Protein 5K9S (pdb70)

B-factor: mean 76.78, std 30.4, range [36.1, 217.11]

CATH classification: 1.25.10.10

Nearest PDB structures (foldseek):
  6d7n-assembly1_B  TM=9.965E-01  e=2.612E-51  Panicum virgatum
  5gxw-assembly1_A  TM=9.954E-01  e=1.880E-51  Mus musculus
  6p6e-assembly1_A  TM=9.914E-01  e=2.954E-51  Mus musculus
  6d7m-assembly1_B  TM=9.950E-01  e=6.447E-51  Mus musculus
  8g4j-assembly2_B  TM=9.630E-01  e=3.193E-49  Cavi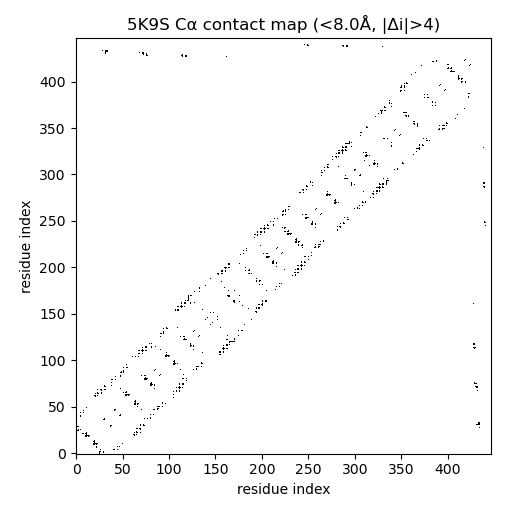a porcellus

Solvent-accessible surface area: 19825 Å² total; per-residue (Å²): 131,115,82,54,34,142,71,0,40,157,10,4,87,39,158,80,70,96,39,23,24,79,0,0,61,6,0,24,90,16,0,2,111,121,167,162,19,26,11,65,66,0,42,172,31,34,0,7,77,63,0,20,75,10,2,55,73,104,106,17,21,68,0,7,33,14,0,0,9,0,0,0,0,0,0,13,13,78,61,140,17,0,107,25,0,20,103,20,34,0,2,59,20,0,23,82,10,2,87,23,125,67,63,98,0,2,43,1,0,0,32,0,0,0,0,0,0,4,38,15,15,71,28,0,20,58,0,26,161,87,36,0,7,94,36,0,25,66,38,1,74,44,139,75,16,87,100,29,67,66,33,19,4,73,14,0,0,12,0,0,4,1,1,2,43,59,88,149,80,33,6,55,96,122,4,3,79,74,2,0,66,18,0,31,86,0,0,106,38,130,15,65,92,1,16,11,21,0,0,31,0,0,4,36,2,1,63,31,80,55,131,28,0,72,37,0,4,170,74,49,0,4,84,12,0,10,138,10,2,45,29,136,76,70,90,4,9,24,0,0,0,66,0,0,0,9,0,0,23,6,54,47,111,6,0,30,90,0,8,105,30,27,0,0,73,29,0,32,70,5,2,82,31,132,90,70,49,0,33,73,13,0,0,4,0,0,5,2,0,1,14,12,82,93,72,0,0,67,50,0,23,104,75,29,0,1,68,76,2,16,20,8,1,58,174,19,58,77,129,0,24,28,16,0,1,63,0,3,13,10,3,5,65,24,15,49,41,130,10,8,35,72,0,20,145,33,38,0,5,89,16,1,0,83,14,9,82,18,198,42,45,93,4,6,51,6,0,3,79,0,4,28,28,4,0,89,5,10,78,152,84,51,72,32,95,129,10,13,94,67,1,95,133,28,37,0,41,112,56,0,101,59,11,80,215,48,176,48,103,45,1,81,121,33,1,56,71,2,40,114,117,28,37,64,204,81,98,98,17,60,91,66,56,87,183,186,168,74,21,54,126,124,63,119,193,50,192

Radius of gyration: 28.05 Å; Cα contacts (8 Å, |Δi|>4): 633; chains: 3; bounding box: 39×70×83 Å

GO terms:
  GO:0010494 cytoplasmic stress granule (C, IDA)
  GO:0005515 protein binding (F, IPI)
  GO:0061608 nuclear import signal receptor activity (F, IDA)
  GO:0006606 protein import into nucleus (P, IDA)
  GO:1903902 positive regulation of viral life cycle (P, IMP)
  GO:0075506 entry of viral genome into host nucleus through nuclear pore complex via importin (P, IMP)
  GO:0005654 nucleoplasm (C, TAS)
  GO:0005829 cytosol (C, TAS)
  GO:0140297 DNA-binding transcription factor binding (F, IPI)
  GO:0098978 glutamatergic synapse (C, IDA)
  GO:0098978 glutamatergic synapse (C, IMP)
  GO:0014069 postsynaptic density (C, IDA)
  GO:0099527 postsynapse to nucleus signaling pathway (P, IDA)
  GO:0099527 postsynapse to nucleus signaling pathway (P, IMP)
  GO:0014069 postsynaptic density (C, IEP)

Foldseek 3Di:
DLDDLVLLLVQCPDPDPVSVLVSLQNLLVLLPDDPCSVLVSNLVSVCLLSLLVLLPVLPPVSSVLSSLSSLLSQLQDAPVSVVSNVVSVNLLSLLVQCPPPPLSSNLSSLSSLLSQLLNADVSLVVNVVSPNLVSLVVVVPDPDNVVDDPSSLLSSLSSLLSNQAHPPPGHDPVSCLSCQVSLLVQCPDDDVSSVLSSLSSLLSQLQDAVVSLCSNVVVPCLLSLLVQCQDPDPSSNVSSLSNLLSQLLYALVSVVVNVVSPNLLSLLCQCVPPDLVSNLSSLLSLLSQLLHAQVSLVSCVVSVPLLSLLVCLQDPDPSSVLSSLSSLLSNLVRYDLVSLVVSVVSPNQQSLLVCLPPPDPVSVLSSLSSVVSNCVSCVVVVNLQVVLVVCVVSVRLVSLVVQCPPPDDSSNVSSVCCCVPRVDD/DDPDDDDDDDD/DPDDPPPVVVD

Secondary structure (DSSP, 8-state):
----HHHHHHHHHSS-HHHHHHHHHHHHHHHSSSS---HHHHHHTTHHHHHHHHTT-SS-HHHHHHHHHHHHHHHTS-HHHHHHHHHTTHHHHHHHHTT-SSHHHHHHHHHHHHHHHTT-HHHHHHHHHTT-HHHHHHHT-SS-GGGS-HHHHHHHHHHHHHHH---SSPPPHHHHHHHHHHHHHHHT---HHHHHHHHHHHHHHTSS-HHHHHHHHHTT-HHHHHHHHT-S-HHHHHHHHHHHHHHTTS-HHHHHHHHHTTGGGTHHHHHT-SSHHHHHHHHHHHHHHTTS-HHHHHHHHHTT-HHHHHHHHHHS-HHHHHHHHHHHHHHHHHS-HHHHHHHHHTT-HHHHHHGGG-S-HHHHHHHHHHHHHHHHHHHHHT-HHHHHHHHHHTTHHHHHHHGGG-SSHHHHHHHHHHHHHHS--/--S--PPPPP-/------HHHH-

Sequence (447 aa):
VNWSVEDIVKGINSNNLESQLQATQAARKLLSREKQPPIDNIIRAGLIPKFVSFLGKTDCSPIQFESAWALTNIASGTSEQTKAVVDGGAIPAFISLLASPHAHISEQAVWALGNIAGDGSAFRDLVIKHGAIDPLLALLAVPDLSTLACGYLRNLTWTLSNLCRNKNPAPPLDAVEQILPTLVRLLHHNDPEVLADSCWAISYLTDGPNERIEMVVKKGVVPQLVKLLGATELPIVTPALRAIGNIVTGTDEQTQKVIDAGALAVFPSLLTNPKTNIQKEATWTMSNITAGRQDQIQQVVNHGLVPFLVGVLSKADFKTQKEAAWAITNYTSGGTVEQIVYLVHCGIIEPLMNLLSAKDTKIIQVILDAISNIFQAAEKLGETEKLSIMIEECGGLDKIEALQRHENESVYKASLNLIEKYFSVTNKKMRRNRFKTNKKMRRNRFK

Organism: Mus musculus (NCBI:txid10090)

InterPro domains:
  IPR000225 Armadillo [PF00514] (109-149)
  IPR000225 Armadillo [PF00514] (151-190)
  IPR000225 Armadillo [PF00514] (248-280)
  IPR000225 Armadillo [PF00514] (283-321)
  IPR000225 Armadillo [PF00514] (324-364)
  IPR000225 Armadillo [PF00514] (367-405)
  IPR000225 Armadillo [PF00514] (410-447)
  IPR000225 Armadillo [PS50176] (119-162)
  IPR000225 Armadillo [PS50176] (162-204)
  IPR000225 Armadillo [PS50176] (204-230)
  IPR000225 Armadillo [PS50176] (251-293)
  IPR000225 Armadillo [PS50176] (293-335)
  IPR000225 Armadillo [PS50176] (335-377)
  IPR000225 Armadillo [SM00185] (108-149)
  IPR000225 Armadillo [SM00185] (151-191)
  IPR000225 Armadillo [SM00185] (193-231)
  IPR000225 Armadillo [SM00185] (241-280)
  IPR000225 Armadillo [SM00185] (282-322)
  IPR000225 Armadillo [SM00185] (324-364)
  IPR000225 Armadillo [SM00185] (366-406)

Structure (mmCIF, N/CA/C/O backbone):
data_5K9S
#
_entry.id   5K9S
#
_cell.length_a   81.380
_cell.length_b   111.394
_cell.length_c   129.358
_cell.angle_alpha   90.00
_cell.angle_beta   90.00
_cell.angle_gamma   90.00
#
_symmetry.space_group_name_H-M   'C 2 2 21'
#
loop_
_entity.id
_entity.type
_entity.pdbx_description
1 polymer 'Importin subunit alpha-1'
2 polymer 'HNF1 beta A splice variant 2'
3 water water
#
loop_
_atom_site.group_PDB
_atom_site.id
_atom_site.type_symbol
_atom_site.label_atom_id
_atom_site.label_alt_id
_atom_site.label_comp_id
_atom_site.label_asym_id
_atom_site.label_entity_id
_atom_site.label_seq_id
_atom_site.pdbx_PDB_ins_code
_atom_site.Cartn_x
_atom_site.Cartn_y
_atom_site.Cartn_z
_atom_site.occupancy
_atom_site.B_iso_or_equiv
_atom_site.auth_seq_id
_atom_site.auth_comp_id
_atom_site.auth_asym_id
_atom_site.auth_atom_id
_atom_site.pdbx_PDB_model_num
ATOM 1 N N . VAL A 1 3 ? -11.778 7.158 14.992 1.00 155.84 74 VAL A N 1
ATOM 2 C CA . VAL A 1 3 ? -11.193 5.935 14.451 1.00 151.38 74 VAL A CA 1
ATOM 3 C C . VAL A 1 3 ? -10.660 6.254 13.048 1.00 147.97 74 VAL A C 1
ATOM 4 O O . VAL A 1 3 ? -10.384 7.420 12.750 1.00 153.90 74 VAL A O 1
ATOM 16 N N . ASN A 1 4 ? -10.503 5.240 12.191 1.00 136.43 75 ASN A N 1
ATOM 17 C CA . ASN A 1 4 ? -9.820 5.401 10.908 1.00 129.71 75 ASN A CA 1
ATOM 18 C C . ASN A 1 4 ? -8.392 5.893 11.130 1.00 122.64 75 ASN A C 1
ATOM 19 O O . ASN A 1 4 ? -7.959 6.895 10.555 1.00 131.58 75 ASN A O 1
ATOM 30 N N . TRP A 1 5 ? -7.658 5.182 11.986 1.00 106.30 76 TRP A N 1
ATOM 31 C CA . TRP A 1 5 ? -6.292 5.581 12.306 1.00 88.94 76 TRP A CA 1
ATOM 32 C C . TRP A 1 5 ? -5.409 5.513 11.070 1.00 81.31 76 TRP A C 1
ATOM 33 O O . TRP A 1 5 ? -5.667 4.751 10.135 1.00 79.34 76 TRP A O 1
ATOM 54 N N . SER A 1 6 ? -4.346 6.306 11.082 1.00 76.74 77 SER A N 1
ATOM 55 C CA . SER A 1 6 ? -3.320 6.192 10.061 1.00 75.8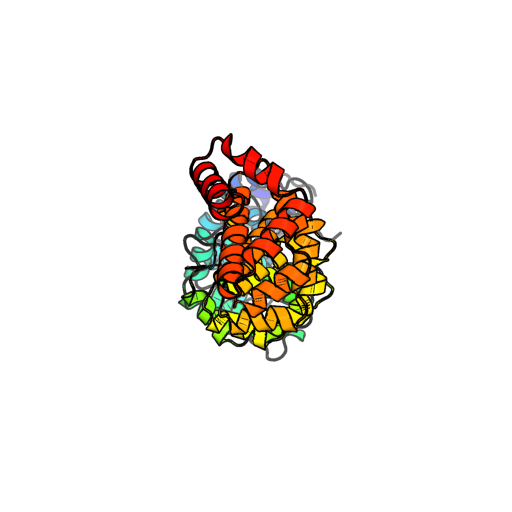4 77 SER A CA 1
ATOM 56 C C . SER A 1 6 ? -2.308 5.130 10.469 1.00 73.65 77 SER A C 1
ATOM 57 O O . SER A 1 6 ? -2.149 4.811 11.648 1.00 72.14 77 SER A O 1
ATOM 65 N N . VAL A 1 7 ? -1.631 4.565 9.469 1.00 74.20 78 VAL A N 1
ATOM 66 C CA . VAL A 1 7 ? -0.571 3.605 9.754 1.00 73.04 78 VAL A CA 1
ATOM 67 C C . VAL A 1 7 ? 0.483 4.247 10.643 1.00 78.47 78 VAL A C 1
ATOM 68 O O . VAL A 1 7 ? 1.012 3.612 11.562 1.00 76.66 78 VAL A O 1
ATOM 81 N N . GLU A 1 8 ? 0.795 5.521 10.393 1.00 81.80 79 GLU A N 1
ATOM 82 C CA . GLU A 1 8 ? 1.752 6.221 11.243 1.00 87.68 79 GLU A CA 1
ATOM 83 C C . GLU A 1 8 ? 1.255 6.297 12.680 1.00 81.63 79 GLU A C 1
ATOM 84 O O . GLU A 1 8 ? 2.030 6.104 13.625 1.00 83.62 79 GLU A O 1
ATOM 96 N N . ASP A 1 9 ? -0.037 6.581 12.869 1.00 74.89 80 ASP A N 1
ATOM 97 C CA . ASP A 1 9 ? -0.609 6.551 14.212 1.00 71.55 80 ASP A CA 1
ATOM 98 C C . ASP A 1 9 ? -0.489 5.163 14.824 1.00 65.23 80 ASP A C 1
ATOM 99 O O . ASP A 1 9 ? -0.172 5.025 16.008 1.00 61.57 80 ASP A O 1
ATOM 108 N N . ILE A 1 10 ? -0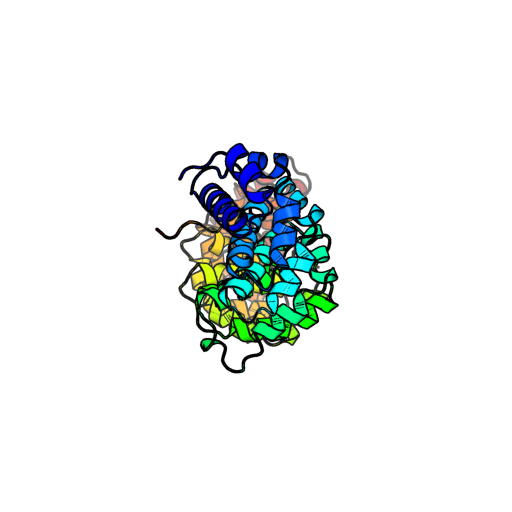.738 4.119 14.033 1.00 68.77 81 ILE A N 1
ATOM 109 C CA . ILE A 1 10 ? -0.650 2.757 14.554 1.00 65.71 81 ILE A CA 1
ATOM 110 C C . ILE A 1 10 ? 0.776 2.446 14.991 1.00 62.45 81 ILE A C 1
ATOM 111 O O . ILE A 1 10 ? 1.005 1.909 16.080 1.00 60.15 81 ILE A O 1
ATOM 127 N N . VAL A 1 11 ? 1.754 2.777 14.142 1.00 63.88 82 VAL A N 1
ATOM 128 C CA . VAL A 1 11 ? 3.159 2.562 14.483 1.00 65.81 82 VAL A CA 1
ATOM 129 C C . VAL A 1 11 ? 3.487 3.239 15.803 1.00 70.95 8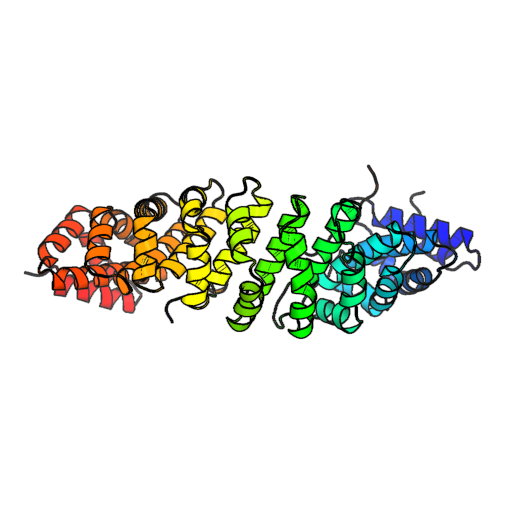2 VAL A C 1
ATOM 130 O O . VAL A 1 11 ? 4.161 2.669 16.671 1.00 71.00 82 VAL A O 1
ATOM 143 N N . LYS A 1 12 ? 3.016 4.475 15.968 1.00 72.30 83 LYS A N 1
ATOM 144 C CA . LYS A 1 12 ? 3.302 5.227 17.181 1.00 75.64 8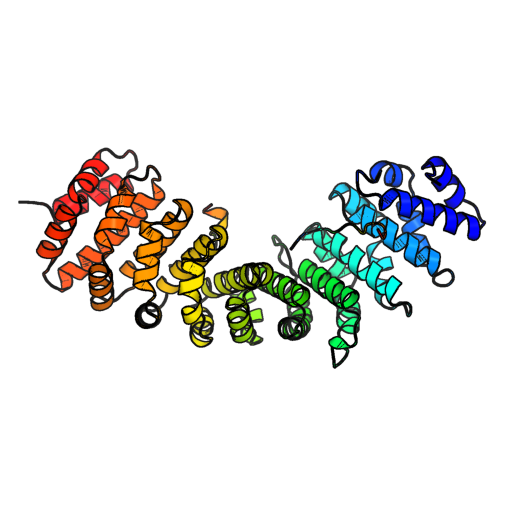3 LYS A CA 1
ATOM 145 C C . LYS A 1 12 ? 2.741 4.508 18.401 1.00 71.72 83 LYS A C 1
ATOM 146 O O . LYS A 1 12 ? 3.442 4.321 19.403 1.00 73.62 83 LYS A O 1
ATOM 165 N N . GLY A 1 13 ? 1.484 4.063 18.319 1.00 67.04 84 GLY A N 1
ATOM 166 C CA . GLY A 1 13 ? 0.850 3.433 19.465 1.00 64.99 84 GLY A CA 1
ATOM 167 C C . GLY A 1 13 ? 1.416 2.065 19.792 1.00 64.98 84 GLY A C 1
ATOM 168 O O . GLY A 1 13 ? 1.445 1.667 20.958 1.00 62.89 84 GLY A O 1
ATOM 172 N N . ILE A 1 14 ? 1.860 1.323 18.774 1.00 68.99 85 ILE A N 1
ATOM 173 C CA . ILE A 1 14 ? 2.397 -0.009 19.009 1.00 71.33 85 ILE A CA 1
ATOM 174 C C . ILE A 1 14 ? 3.781 0.074 19.640 1.00 77.14 85 ILE A C 1
ATOM 175 O O . ILE A 1 14 ? 4.181 -0.820 20.397 1.00 74.06 85 ILE A O 1
ATOM 191 N N . ASN A 1 15 ? 4.526 1.143 19.353 1.00 85.58 86 ASN A N 1
ATOM 192 C CA . ASN A 1 15 ? 5.887 1.280 19.853 1.00 92.03 86 ASN A CA 1
ATOM 193 C C . ASN A 1 15 ? 5.951 1.795 21.284 1.00 96.24 86 ASN A C 1
ATOM 194 O O . ASN A 1 15 ? 6.976 1.612 21.945 1.00 100.55 86 ASN A O 1
ATOM 205 N N . SER A 1 16 ? 4.899 2.435 21.780 1.00 94.76 87 SER A N 1
ATOM 206 C CA . SER A 1 16 ? 4.958 2.973 23.129 1.00 97.61 87 SER A CA 1
ATOM 207 C C . SER A 1 16 ? 5.187 1.856 24.146 1.00 98.46 87 SER A C 1
ATOM 208 O O . SER A 1 16 ? 4.935 0.677 23.889 1.00 100.95 87 SER A O 1
ATOM 216 N N . ASN A 1 17 ? 5.680 2.241 25.321 1.00 96.75 88 ASN A N 1
ATOM 217 C CA . ASN A 1 17 ? 5.788 1.314 26.437 1.00 97.84 88 ASN A CA 1
ATOM 218 C C . ASN A 1 17 ? 4.454 1.118 27.149 1.00 99.16 88 ASN A C 1
ATOM 219 O O . ASN A 1 17 ? 4.348 0.239 28.011 1.00 98.54 88 ASN A O 1
ATOM 230 N N . ASN A 1 18 ? 3.437 1.910 26.811 1.00 98.86 89 ASN A N 1
ATOM 231 C CA . ASN A 1 18 ? 2.124 1.789 27.432 1.00 99.60 89 ASN A CA 1
ATOM 232 C C . ASN A 1 18 ? 1.396 0.596 26.830 1.00 94.85 89 ASN A C 1
ATOM 233 O O . ASN A 1 18 ? 1.222 0.522 25.609 1.00 93.30 89 ASN A O 1
ATOM 244 N N . LEU A 1 19 ? 0.967 -0.337 27.679 1.00 96.03 90 LEU A N 1
ATOM 245 C CA . LEU A 1 19 ? 0.242 -1.493 27.169 1.00 93.55 90 LEU A CA 1
ATOM 246 C C . LEU A 1 19 ? -1.140 -1.103 26.655 1.00 88.90 90 LEU A C 1
ATOM 247 O O . LEU A 1 19 ? -1.649 -1.727 25.719 1.00 87.74 90 LEU A O 1
ATOM 263 N N . GLU A 1 20 ? -1.756 -0.075 27.237 1.00 86.01 91 GLU A N 1
ATOM 264 C CA . GLU A 1 20 ? -3.100 0.304 26.814 1.00 85.63 91 GLU A CA 1
ATOM 265 C C . GLU A 1 20 ? -3.087 0.935 25.429 1.00 78.95 91 GLU A C 1
ATOM 266 O O . GLU A 1 20 ? -4.030 0.754 24.650 1.00 78.62 91 GLU A O 1
ATOM 278 N N . SER A 1 21 ? -2.038 1.689 25.106 1.00 74.91 92 SER A N 1
ATOM 279 C CA . SER A 1 21 ? -1.926 2.281 23.781 1.00 73.90 92 SER A CA 1
ATOM 280 C C . SER A 1 21 ? -1.474 1.274 22.737 1.00 68.61 92 SER A C 1
ATOM 281 O O . SER A 1 21 ? -1.697 1.492 21.543 1.00 63.55 92 SER A O 1
ATOM 289 N N . GLN A 1 22 ? -0.829 0.188 23.155 1.00 72.55 93 GLN A N 1
ATOM 290 C CA . GLN A 1 22 ? -0.526 -0.887 22.220 1.00 72.85 93 GLN A CA 1
ATOM 291 C C . GLN A 1 22 ? -1.796 -1.624 21.835 1.00 68.08 93 GLN A C 1
ATOM 292 O O . GLN A 1 22 ? -2.011 -1.934 20.657 1.00 65.41 93 GLN A O 1
ATOM 306 N N . LEU A 1 23 ? -2.660 -1.884 22.816 1.00 65.99 94 LEU A N 1
ATOM 307 C CA . LEU A 1 23 ? -3.936 -2.527 22.539 1.00 66.46 94 LEU A CA 1
ATOM 308 C C . LEU A 1 23 ? -4.783 -1.684 21.592 1.00 66.30 94 LEU A C 1
ATOM 309 O O . LEU A 1 23 ? -5.299 -2.191 20.589 1.00 66.17 94 LEU A O 1
ATOM 325 N N . GLN A 1 24 ? -4.933 -0.390 21.883 1.00 66.32 95 GLN A N 1
ATOM 326 C CA . GLN A 1 24 ? -5.733 0.458 21.002 1.00 67.66 95 GLN A CA 1
ATOM 327 C C . GLN A 1 24 ? -5.141 0.497 19.597 1.00 63.33 95 GLN A C 1
ATOM 328 O O . GLN A 1 24 ? -5.877 0.473 18.602 1.00 59.01 95 GLN A O 1
ATOM 342 N N . ALA A 1 25 ? -3.809 0.548 19.495 1.00 66.94 96 ALA A N 1
ATOM 343 C CA . ALA A 1 25 ? -3.179 0.598 18.183 1.00 65.54 96 ALA A CA 1
ATOM 344 C C . ALA A 1 25 ? -3.380 -0.711 17.427 1.00 59.81 96 ALA A C 1
ATOM 345 O O . ALA A 1 25 ? -3.546 -0.703 16.202 1.00 57.16 96 ALA A O 1
ATOM 352 N N . THR A 1 26 ? -3.378 -1.846 18.134 1.00 59.25 97 THR A N 1
ATOM 353 C CA . THR A 1 26 ? -3.599 -3.116 17.452 1.00 56.93 97 THR A CA 1
ATOM 354 C C . THR A 1 26 ? -5.056 -3.257 17.030 1.00 58.00 97 THR A C 1
ATOM 355 O O . THR A 1 26 ? -5.341 -3.800 15.957 1.00 54.81 97 THR A O 1
ATOM 366 N N . GLN A 1 27 ? -5.992 -2.776 17.859 1.00 60.50 98 GLN A N 1
ATOM 367 C CA . GLN A 1 27 ? -7.394 -2.722 17.449 1.00 60.14 98 GLN A CA 1
ATOM 368 C C . GLN A 1 27 ? -7.549 -1.931 16.159 1.00 55.24 98 GLN A C 1
ATOM 369 O O . GLN A 1 27 ? -8.216 -2.378 15.218 1.00 53.00 98 GLN A O 1
ATOM 383 N N . ALA A 1 28 ? -6.944 -0.740 16.103 1.00 54.98 99 ALA A N 1
ATOM 384 C CA . ALA A 1 28 ? -7.033 0.087 14.900 1.00 55.33 99 ALA A CA 1
ATOM 385 C C . ALA A 1 28 ? -6.499 -0.660 13.686 1.00 57.46 99 ALA A C 1
ATOM 386 O O . ALA A 1 28 ? -7.125 -0.670 12.619 1.00 55.67 99 ALA A O 1
ATOM 393 N N . ALA A 1 29 ? -5.338 -1.301 13.840 1.00 62.18 100 ALA A N 1
ATOM 394 C CA . ALA A 1 29 ? -4.767 -2.089 12.758 1.00 62.53 100 ALA A CA 1
ATOM 395 C C . ALA A 1 29 ? -5.716 -3.196 12.332 1.00 57.51 100 ALA A C 1
ATOM 396 O O . ALA A 1 29 ? -5.907 -3.428 11.134 1.00 57.58 100 ALA A O 1
ATOM 403 N N . ARG A 1 30 ? -6.320 -3.896 13.295 1.00 53.41 101 ARG A N 1
ATOM 404 C CA . ARG A 1 30 ? -7.268 -4.950 12.949 1.00 52.23 101 ARG A CA 1
ATOM 405 C C . ARG A 1 30 ? -8.487 -4.389 12.218 1.00 54.63 101 ARG A C 1
ATOM 406 O O . ARG A 1 30 ? -8.956 -4.977 11.237 1.00 54.40 101 ARG A O 1
ATOM 427 N N . LYS A 1 31 ? -9.050 -3.283 12.706 1.00 55.46 102 LYS A N 1
ATOM 428 C CA . LYS A 1 31 ? -10.175 -2.680 11.998 1.00 58.85 102 LYS A CA 1
ATOM 429 C C . LYS A 1 31 ? -9.765 -2.280 10.591 1.00 55.41 102 LYS A C 1
ATOM 430 O O . LYS A 1 31 ? -10.511 -2.488 9.626 1.00 54.65 102 LYS A O 1
ATOM 449 N N . LEU A 1 32 ? -8.565 -1.726 10.455 1.00 55.33 103 LEU A N 1
ATOM 450 C CA . LEU A 1 32 ? -8.081 -1.316 9.148 1.00 58.28 103 LEU A CA 1
ATOM 451 C C . LEU A 1 32 ? -7.912 -2.517 8.218 1.00 57.73 103 LEU A C 1
ATOM 452 O O . LEU A 1 32 ? -8.070 -2.388 6.997 1.00 57.78 103 LEU A O 1
ATOM 468 N N . LEU A 1 33 ? -7.615 -3.691 8.780 1.00 58.10 104 LEU A N 1
ATOM 469 C CA . LEU A 1 33 ? -7.315 -4.893 8.016 1.00 55.83 104 LEU A CA 1
ATOM 470 C C . LEU A 1 33 ? -8.529 -5.768 7.787 1.00 54.98 104 LEU A C 1
ATOM 471 O O . LEU A 1 33 ? -8.434 -6.755 7.048 1.00 54.42 104 LEU A O 1
ATOM 487 N N . SER A 1 34 ? -9.653 -5.453 8.419 1.00 55.84 105 SER A N 1
ATOM 488 C CA . SER A 1 34 ? -10.857 -6.249 8.297 1.00 61.73 105 SER A CA 1
ATOM 489 C C . SER A 1 34 ? -11.980 -5.477 7.607 1.00 74.13 105 SER A C 1
ATOM 490 O O . SER A 1 34 ? -13.122 -5.953 7.564 1.00 69.82 105 SER A O 1
ATOM 498 N N . ARG A 1 35 ? -11.679 -4.305 7.051 1.00 89.98 106 ARG A N 1
ATOM 499 C CA . ARG A 1 35 ? -12.651 -3.597 6.238 1.00 107.04 106 ARG A CA 1
ATOM 500 C C . ARG A 1 35 ? -12.698 -4.214 4.848 1.00 113.74 106 ARG A C 1
ATOM 501 O O . ARG A 1 35 ? -11.666 -4.554 4.262 1.00 113.87 106 ARG A O 1
ATOM 522 N N . GLU A 1 36 ? -13.916 -4.356 4.331 1.00 124.71 107 GLU A N 1
ATOM 523 C CA . GLU A 1 36 ? -14.187 -5.294 3.246 1.00 131.08 107 GLU A CA 1
ATOM 524 C C . GLU A 1 36 ? -13.184 -5.150 2.107 1.00 132.68 107 GLU A C 1
ATOM 525 O O . GLU A 1 36 ? -12.478 -6.101 1.750 1.00 125.72 107 GLU A O 1
ATOM 537 N N . LYS A 1 37 ? -13.109 -3.958 1.527 1.00 139.63 108 LYS A N 1
ATOM 538 C CA . LYS A 1 37 ? -12.332 -3.737 0.319 1.00 146.66 108 LYS A CA 1
ATOM 539 C C . LYS A 1 37 ? -10.929 -3.271 0.667 1.00 146.18 108 LYS A C 1
ATOM 540 O O . LYS A 1 37 ? -10.754 -2.370 1.492 1.00 149.89 108 LYS A O 1
ATOM 559 N N . GLN A 1 38 ? -9.936 -3.885 0.031 1.00 141.73 109 GLN A N 1
ATOM 560 C CA . GLN A 1 38 ? -8.577 -3.366 0.059 1.00 135.29 109 GLN A CA 1
ATOM 561 C C . GLN A 1 38 ? -8.060 -3.105 1.457 1.00 112.58 109 GLN A C 1
ATOM 562 O O . GLN A 1 38 ? -7.844 -1.942 1.811 1.00 120.06 109 GLN A O 1
ATOM 576 N N . PRO A 1 39 ? -7.838 -4.107 2.281 1.00 81.64 110 PRO A N 1
ATOM 577 C CA . PRO A 1 39 ? -7.015 -3.875 3.436 1.00 65.17 110 PRO A CA 1
ATOM 578 C C . PRO A 1 39 ? -5.675 -3.321 2.979 1.00 57.16 110 PRO A C 1
ATOM 579 O O . PRO A 1 39 ? -5.097 -3.823 2.001 1.00 50.06 110 PRO A O 1
ATOM 590 N N . PRO A 1 40 ? -5.206 -2.319 3.562 1.00 63.48 111 PRO A N 1
ATOM 591 C CA . PRO A 1 40 ? -3.885 -1.817 3.143 1.00 61.01 111 PRO A CA 1
ATOM 592 C C . PRO A 1 40 ? -2.776 -2.699 3.706 1.00 54.29 111 PRO A C 1
ATOM 593 O O . PRO A 1 40 ? -1.987 -2.321 4.568 1.00 50.14 111 PRO A O 1
ATOM 604 N N . ILE A 1 41 ? -2.727 -3.934 3.213 1.00 54.52 112 ILE A N 1
ATOM 605 C CA . ILE A 1 41 ? -1.831 -4.928 3.786 1.00 54.29 112 ILE A CA 1
ATOM 606 C C . ILE A 1 41 ? -0.388 -4.501 3.597 1.00 53.35 112 ILE A C 1
ATOM 607 O O . ILE A 1 41 ? 0.417 -4.521 4.534 1.00 53.29 112 ILE A O 1
ATOM 623 N N . ASP A 1 42 ? -0.035 -4.117 2.381 1.00 52.12 113 ASP A N 1
ATOM 624 C CA . ASP A 1 42 ? 1.348 -3.763 2.122 1.00 56.79 113 ASP A CA 1
ATOM 625 C C . ASP A 1 42 ? 1.786 -2.574 2.962 1.00 56.28 113 ASP A C 1
ATOM 626 O O . ASP A 1 42 ? 2.931 -2.538 3.420 1.00 54.44 113 ASP A O 1
ATOM 635 N N . ASN A 1 43 ? 0.895 -1.616 3.225 1.00 58.95 114 ASN A N 1
ATOM 636 C CA . ASN A 1 43 ? 1.272 -0.505 4.098 1.00 61.89 114 ASN A CA 1
ATOM 637 C C . ASN A 1 43 ? 1.638 -1.006 5.489 1.00 59.82 114 ASN A C 1
ATOM 638 O O . ASN A 1 43 ? 2.610 -0.540 6.093 1.00 57.76 114 ASN A O 1
ATOM 649 N N . ILE A 1 44 ? 0.879 -1.977 5.998 1.00 59.92 115 ILE A N 1
ATOM 650 C CA . ILE A 1 44 ? 1.139 -2.558 7.312 1.00 56.63 115 ILE A CA 1
ATOM 651 C C . ILE A 1 44 ? 2.471 -3.312 7.324 1.00 51.21 115 ILE A C 1
ATOM 652 O O . ILE A 1 44 ? 3.250 -3.196 8.274 1.00 49.36 115 ILE A O 1
ATOM 668 N N . ILE A 1 45 ? 2.739 -4.118 6.288 1.00 48.73 116 ILE A N 1
ATOM 669 C CA . ILE A 1 45 ? 3.991 -4.872 6.212 1.00 46.96 116 ILE A CA 1
ATOM 670 C C . ILE A 1 45 ? 5.180 -3.925 6.209 1.00 47.92 116 ILE A C 1
ATOM 671 O O . ILE A 1 45 ? 6.149 -4.102 6.964 1.00 47.56 116 ILE A O 1
ATOM 687 N N . ARG A 1 46 ? 5.128 -2.911 5.343 1.00 59.42 117 ARG A N 1
ATOM 688 C CA . ARG A 1 46 ? 6.239 -1.974 5.213 1.00 64.90 117 ARG A CA 1
ATOM 689 C C . ARG A 1 46 ? 6.465 -1.166 6.477 1.00 65.02 117 ARG A C 1
ATOM 690 O O . ARG A 1 46 ? 7.590 -0.714 6.718 1.00 68.63 117 ARG A O 1
ATOM 711 N N . ALA A 1 47 ? 5.420 -0.943 7.275 1.00 52.54 118 ALA A N 1
ATOM 712 C CA . ALA A 1 47 ? 5.605 -0.283 8.557 1.00 54.84 118 ALA A CA 1
ATOM 713 C C . ALA A 1 47 ? 6.339 -1.151 9.558 1.00 57.76 118 ALA A C 1
ATOM 714 O O . ALA A 1 47 ? 6.621 -0.676 10.663 1.00 61.33 118 ALA A O 1
ATOM 721 N N . GLY A 1 48 ? 6.649 -2.398 9.213 1.00 56.74 119 GLY A N 1
ATOM 722 C CA . GLY A 1 48 ? 7.380 -3.272 10.114 1.00 55.63 119 GLY A CA 1
ATOM 723 C C . GLY A 1 48 ? 6.575 -3.832 11.254 1.00 54.67 119 GLY A C 1
ATOM 724 O O . GLY A 1 48 ? 7.153 -4.223 12.272 1.00 56.78 119 GLY A O 1
ATOM 728 N N . LEU A 1 49 ? 5.252 -3.903 11.122 1.00 52.90 120 LEU A N 1
ATOM 729 C CA . LEU A 1 49 ? 4.429 -4.328 12.247 1.00 51.72 120 LEU A CA 1
ATOM 730 C C . LEU A 1 49 ? 4.356 -5.842 12.422 1.00 48.95 120 LEU A C 1
ATOM 731 O O . LEU A 1 49 ? 3.983 -6.286 13.512 1.00 51.25 120 LEU A O 1
ATOM 747 N N . ILE A 1 50 ? 4.721 -6.644 11.421 1.00 47.17 121 ILE A N 1
ATOM 748 C CA . ILE A 1 50 ? 4.501 -8.097 11.528 1.00 46.38 121 ILE A CA 1
ATOM 749 C C . ILE A 1 50 ? 5.250 -8.661 12.732 1.00 44.83 121 ILE A C 1
ATOM 750 O O . ILE A 1 50 ? 4.637 -9.326 13.581 1.00 41.21 121 ILE A O 1
ATOM 766 N N . PRO A 1 51 ? 6.562 -8.428 12.853 1.00 47.67 122 PRO A N 1
ATOM 767 C CA . PRO A 1 51 ? 7.291 -8.957 14.021 1.00 50.62 122 PRO A CA 1
ATOM 768 C C . PRO A 1 51 ? 6.680 -8.57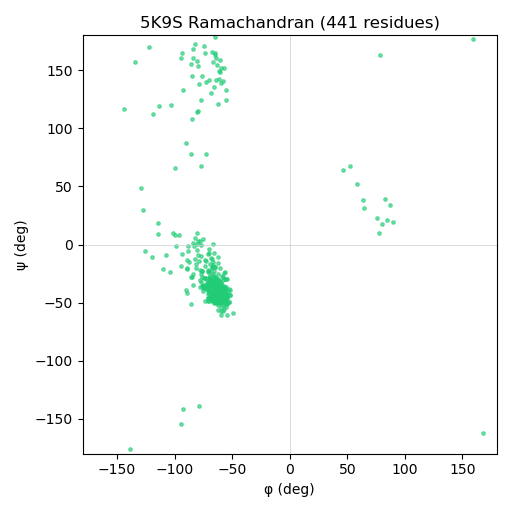3 15.358 1.00 53.86 122 PRO A C 1
ATOM 769 O O . PRO A 1 51 ? 6.621 -9.404 16.279 1.00 49.98 122 PRO A O 1
ATOM 780 N N . LYS A 1 52 ? 6.232 -7.316 15.483 1.00 60.30 123 LYS A N 1
ATOM 781 C CA . LYS A 1 52 ? 5.598 -6.855 16.717 1.00 65.56 123 LYS A CA 1
ATOM 782 C C . LYS A 1 52 ? 4.290 -7.588 16.980 1.00 60.25 123 LYS A C 1
ATOM 783 O O . LYS A 1 52 ? 3.992 -7.953 18.122 1.00 60.67 123 LYS A O 1
ATOM 802 N N . PHE A 1 53 ? 3.494 -7.804 15.936 1.00 56.06 124 PHE A N 1
ATOM 803 C CA . PHE A 1 53 ? 2.283 -8.601 16.085 1.00 52.46 124 PHE A CA 1
ATOM 804 C C . PHE A 1 53 ? 2.608 -10.017 16.541 1.00 49.09 124 PHE A C 1
ATOM 805 O O . PHE A 1 53 ? 1.920 -10.578 17.401 1.00 49.09 124 PHE A O 1
ATOM 822 N N . VAL A 1 54 ? 3.627 -10.629 15.949 1.00 47.24 125 VAL A N 1
ATOM 823 C CA . VAL A 1 54 ? 4.004 -11.985 16.348 1.00 45.06 125 VAL A CA 1
ATOM 824 C C . VAL A 1 54 ? 4.417 -12.024 17.817 1.00 48.31 125 VAL A C 1
ATOM 825 O O . VAL A 1 54 ? 4.191 -13.019 18.520 1.00 46.10 125 VAL A O 1
ATOM 838 N N . SER A 1 55 ? 5.087 -10.978 18.286 1.00 50.64 126 SER A N 1
ATOM 839 C CA . SER A 1 55 ? 5.489 -10.943 19.686 1.00 55.48 126 SER A CA 1
ATOM 840 C C . SER A 1 55 ? 4.274 -10.790 20.593 1.00 49.68 126 SER A C 1
ATOM 841 O O . SER A 1 55 ? 4.172 -11.455 21.628 1.00 47.53 126 SER A O 1
ATOM 849 N N . PHE A 1 56 ? 3.329 -9.938 20.217 1.00 47.44 127 PHE A N 1
ATOM 850 C CA . PHE A 1 56 ? 2.086 -9.855 20.978 1.00 49.45 127 PHE A CA 1
ATOM 851 C C . PHE A 1 56 ? 1.384 -11.203 21.072 1.00 49.86 127 PHE A C 1
ATOM 852 O O . PHE A 1 56 ? 0.678 -11.459 22.049 1.00 54.25 127 PHE A O 1
ATOM 869 N N . LEU A 1 57 ? 1.544 -12.083 20.082 1.00 47.77 128 LEU A N 1
ATOM 870 C CA . LEU A 1 57 ? 0.917 -13.400 20.190 1.00 47.30 128 LEU A CA 1
ATOM 871 C C . LEU A 1 57 ? 1.411 -14.188 21.386 1.00 48.56 128 LEU A C 1
ATOM 872 O O . LEU A 1 57 ? 0.753 -15.150 21.788 1.00 47.75 128 LEU A O 1
ATOM 888 N N . GLY A 1 58 ? 2.562 -13.837 21.933 1.00 49.63 129 GLY A N 1
ATOM 889 C CA . GLY A 1 58 ? 3.071 -14.499 23.118 1.00 57.85 129 GLY A CA 1
ATOM 890 C C . GLY A 1 58 ? 2.638 -13.890 24.433 1.00 64.82 129 GLY A C 1
ATOM 891 O O . GLY A 1 58 ? 2.816 -14.527 25.475 1.00 67.19 129 GLY A O 1
ATOM 895 N N . LYS A 1 59 ? 2.066 -12.679 24.415 1.00 67.05 130 LYS A N 1
ATOM 896 C CA . LYS A 1 59 ? 1.689 -11.963 25.639 1.00 71.78 130 LYS A CA 1
ATOM 897 C C . LYS A 1 59 ? 0.465 -12.624 26.268 1.00 73.07 130 LYS A C 1
ATOM 898 O O . LYS A 1 59 ? -0.664 -12.137 26.179 1.00 74.70 130 LYS A O 1
ATOM 917 N N . THR A 1 60 ? 0.705 -13.753 26.942 1.00 76.55 131 THR A N 1
ATOM 918 C CA . THR A 1 60 ? -0.388 -14.524 27.535 1.00 83.26 131 THR A CA 1
ATOM 919 C C . THR A 1 60 ? -1.213 -13.705 28.524 1.00 88.91 131 THR A C 1
ATOM 920 O O . THR A 1 60 ? -2.412 -13.959 28.694 1.00 90.35 131 THR A O 1
ATOM 931 N N . ASP A 1 61 ? -0.590 -12.743 29.203 1.00 93.96 132 ASP A N 1
ATOM 932 C CA . ASP A 1 61 ? -1.319 -11.905 30.145 1.00 103.97 132 ASP A CA 1
ATOM 933 C C . ASP A 1 61 ? -2.457 -11.152 29.454 1.00 100.81 132 ASP A C 1
ATOM 934 O O . ASP A 1 61 ? -3.637 -11.330 29.790 1.00 102.54 132 ASP A O 1
ATOM 943 N N . CYS A 1 62 ? -2.116 -10.311 28.473 1.00 92.57 133 CYS A N 1
ATOM 944 C CA . CYS A 1 62 ? -3.085 -9.474 27.763 1.00 83.78 133 CYS A CA 1
ATOM 945 C C . CYS A 1 62 ? -3.680 -10.293 26.622 1.00 73.20 133 CYS A C 1
ATOM 946 O O . CYS A 1 62 ? -3.319 -10.156 25.448 1.00 67.50 133 CYS A O 1
ATOM 954 N N . SER A 1 63 ? -4.607 -11.180 26.976 1.00 70.83 134 SER A N 1
ATOM 955 C CA . SER A 1 63 ? -5.236 -11.987 25.941 1.00 69.59 134 SER A CA 1
ATOM 956 C C . SER A 1 63 ? -5.954 -11.131 24.896 1.00 65.71 134 SER A C 1
ATOM 957 O O . SER A 1 63 ? -5.942 -11.524 23.719 1.00 59.33 134 SER A O 1
ATOM 965 N N . PRO A 1 64 ? -6.540 -9.971 25.220 1.00 69.04 135 PRO A N 1
ATOM 966 C CA . PRO A 1 64 ? -7.098 -9.136 24.144 1.00 68.95 135 PRO A CA 1
ATOM 967 C C . PRO A 1 64 ? -6.087 -8.773 23.066 1.00 62.68 135 PRO A C 1
ATOM 968 O O . PRO A 1 64 ? -6.431 -8.771 21.877 1.00 60.99 135 PRO A O 1
ATOM 979 N N . ILE A 1 65 ? -4.847 -8.452 23.435 1.00 62.46 136 ILE A N 1
ATOM 980 C CA . ILE A 1 65 ? -3.892 -8.111 22.394 1.00 58.15 136 ILE A CA 1
ATOM 981 C C . ILE A 1 65 ? -3.462 -9.375 21.657 1.00 51.25 136 ILE A C 1
ATOM 982 O O . ILE A 1 65 ? -3.148 -9.324 20.464 1.00 51.74 136 ILE A O 1
ATOM 998 N N . GLN A 1 66 ? -3.481 -10.529 22.323 1.00 49.51 137 GLN A N 1
ATOM 999 C CA . GLN A 1 66 ? -3.237 -11.775 21.606 1.00 48.37 137 GLN A CA 1
ATOM 1000 C C . GLN A 1 66 ? -4.284 -11.969 20.521 1.00 48.54 137 GLN A C 1
ATOM 1001 O O . GLN A 1 66 ? -3.953 -12.237 19.359 1.00 46.32 137 GLN A O 1
ATOM 1015 N N . PHE A 1 67 ? -5.559 -11.809 20.891 1.00 49.75 138 PHE A N 1
ATOM 1016 C CA . PHE A 1 67 ? -6.660 -11.984 19.956 1.00 50.15 138 PHE A CA 1
ATOM 1017 C C . PHE A 1 67 ? -6.585 -10.976 18.814 1.00 47.69 138 PHE A C 1
ATOM 1018 O O . PHE A 1 67 ? -6.774 -11.328 17.648 1.00 44.64 138 PHE A O 1
ATOM 1035 N N . GLU A 1 68 ? -6.322 -9.709 19.129 1.00 48.89 139 GLU A N 1
ATOM 1036 C CA . GLU A 1 68 ? -6.265 -8.691 18.084 1.00 54.51 139 GLU A CA 1
ATOM 1037 C C . GLU A 1 68 ? -5.096 -8.938 17.133 1.00 51.22 139 GLU A C 1
ATOM 1038 O O . GLU A 1 68 ? -5.219 -8.728 15.922 1.00 51.39 139 GLU A O 1
ATOM 1050 N N . SER A 1 69 ? -3.950 -9.374 17.658 1.00 50.38 140 SER A N 1
ATOM 1051 C CA . SER A 1 69 ? -2.815 -9.669 16.794 1.00 49.29 140 SER A CA 1
ATOM 1052 C C . SER A 1 69 ? -3.100 -10.867 15.891 1.00 42.36 140 SER A C 1
ATOM 1053 O O . SER A 1 69 ? -2.829 -10.827 14.688 1.00 40.00 140 SER A O 1
ATOM 1061 N N . ALA A 1 70 ? -3.634 -11.947 16.457 1.00 43.51 141 ALA A N 1
ATOM 1062 C CA . ALA A 1 70 ? -3.972 -13.109 15.650 1.00 44.76 141 ALA A CA 1
ATOM 1063 C C . ALA A 1 70 ? -4.924 -12.741 14.518 1.00 43.99 141 ALA A C 1
ATOM 1064 O O . ALA A 1 70 ? -4.798 -13.247 13.396 1.00 43.50 141 ALA A O 1
ATOM 1071 N N . TRP A 1 71 ? -5.876 -11.845 14.786 1.00 45.16 142 TRP A N 1
ATOM 1072 C CA . TRP A 1 71 ? -6.832 -11.470 13.750 1.00 44.73 142 TRP A CA 1
ATOM 1073 C C . TRP A 1 71 ? -6.143 -10.636 12.673 1.00 43.36 142 TRP A C 1
ATOM 1074 O O . TRP A 1 71 ? -6.291 -10.907 11.472 1.00 43.85 142 TRP A O 1
ATOM 1095 N N . ALA A 1 72 ? -5.346 -9.643 13.080 1.00 42.32 143 ALA A N 1
ATOM 1096 C CA . ALA A 1 72 ? -4.599 -8.847 12.108 1.00 43.33 143 ALA A CA 1
ATOM 1097 C C . ALA A 1 72 ? -3.734 -9.733 11.218 1.00 44.34 143 ALA A C 1
ATOM 1098 O O . ALA A 1 72 ? -3.699 -9.552 9.993 1.00 47.89 143 ALA A O 1
ATOM 1105 N N . LEU A 1 73 ? -3.035 -10.706 11.815 1.00 42.55 144 LEU A N 1
ATOM 1106 C CA . LEU A 1 73 ? -2.096 -11.528 11.065 1.00 40.10 144 LEU A CA 1
ATOM 1107 C C . LEU A 1 73 ? -2.821 -12.556 10.202 1.00 39.53 144 LEU A C 1
ATOM 1108 O O . LEU A 1 73 ? -2.366 -12.876 9.104 1.00 36.10 144 LEU A O 1
ATOM 1124 N N . THR A 1 74 ? -3.943 -13.080 10.680 1.00 41.03 145 THR A N 1
ATOM 1125 C CA . THR A 1 74 ? -4.805 -13.888 9.825 1.00 42.80 145 THR A CA 1
ATOM 1126 C C . THR A 1 74 ? -5.123 -13.156 8.534 1.00 41.89 145 THR A C 1
ATOM 1127 O O . THR A 1 74 ? -5.082 -13.743 7.446 1.00 41.23 145 THR A O 1
ATOM 1138 N N . ASN A 1 75 ? -5.427 -11.864 8.633 1.00 43.56 146 ASN A N 1
ATOM 1139 C CA . ASN A 1 75 ? -5.865 -11.143 7.448 1.00 46.77 146 ASN A CA 1
ATOM 1140 C C . ASN A 1 75 ? -4.697 -10.778 6.549 1.00 47.49 146 ASN A C 1
ATOM 1141 O O . ASN A 1 75 ? -4.852 -10.752 5.323 1.00 48.56 146 ASN A O 1
ATOM 1152 N N . ILE A 1 76 ? -3.513 -10.556 7.123 1.00 45.77 147 ILE A N 1
ATOM 1153 C CA . ILE A 1 76 ? -2.325 -10.388 6.298 1.00 44.19 147 ILE A CA 1
ATOM 1154 C C . ILE A 1 76 ? -1.976 -11.698 5.605 1.00 41.38 147 ILE A C 1
ATOM 1155 O O . ILE A 1 76 ? -1.717 -11.726 4.399 1.00 40.69 147 ILE A O 1
ATOM 1171 N N . ALA A 1 77 ? -2.006 -12.809 6.341 1.00 40.33 148 ALA A N 1
ATOM 1172 C CA . ALA A 1 77 ? -1.665 -14.101 5.745 1.00 41.66 148 ALA A CA 1
ATOM 1173 C C . ALA A 1 77 ? -2.674 -14.553 4.699 1.00 43.71 148 ALA A C 1
ATOM 1174 O O . ALA A 1 77 ? -2.360 -15.437 3.891 1.00 46.25 148 ALA A O 1
ATOM 1181 N N . SER A 1 78 ? -3.864 -13.967 4.689 1.00 45.00 149 SER A N 1
ATOM 1182 C CA . SER A 1 78 ? -4.883 -14.307 3.710 1.00 46.97 149 SER A CA 1
ATOM 1183 C C . SER A 1 78 ? -4.679 -13.638 2.357 1.00 48.66 149 SER A C 1
ATOM 1184 O O . SER A 1 78 ? -5.496 -13.851 1.458 1.00 47.47 149 SER A O 1
ATOM 1192 N N . GLY A 1 79 ? -3.631 -12.845 2.171 1.00 50.94 150 GLY A N 1
ATOM 1193 C CA . GLY A 1 79 ? -3.443 -12.179 0.889 1.00 53.02 150 GLY A CA 1
ATOM 1194 C C . GLY A 1 79 ? -2.563 -12.969 -0.063 1.00 52.34 150 GLY A C 1
ATOM 1195 O O . GLY A 1 79 ? -2.629 -14.205 -0.115 1.00 55.53 150 GLY A O 1
ATOM 1199 N N . THR A 1 80 ? -1.718 -12.261 -0.808 1.00 47.62 151 THR A N 1
ATOM 1200 C CA . THR A 1 80 ? -0.832 -12.883 -1.774 1.00 47.25 151 THR A CA 1
ATOM 1201 C C . THR A 1 80 ? 0.187 -13.790 -1.078 1.00 44.53 151 THR A C 1
ATOM 1202 O O . THR A 1 80 ? 0.415 -13.712 0.135 1.00 42.48 151 THR A O 1
ATOM 1213 N N . SER A 1 81 ? 0.836 -14.639 -1.879 1.00 47.73 152 SER A N 1
ATOM 1214 C CA . SER A 1 81 ? 1.943 -15.440 -1.359 1.00 50.46 152 SER A CA 1
ATOM 1215 C C . SER A 1 81 ? 3.034 -14.561 -0.771 1.00 52.80 152 SER A C 1
ATOM 1216 O O . SER A 1 81 ? 3.601 -14.888 0.276 1.00 52.14 152 SER A O 1
ATOM 1224 N N . GLU A 1 82 ? 3.346 -13.447 -1.431 1.00 54.45 153 GLU A N 1
ATOM 1225 C CA . GLU A 1 82 ? 4.347 -12.528 -0.900 1.00 60.70 153 GLU A CA 1
ATOM 1226 C C . GLU A 1 82 ? 3.960 -12.033 0.491 1.00 55.35 153 GLU A C 1
ATOM 1227 O O . GLU A 1 82 ? 4.815 -11.905 1.373 1.00 55.34 153 GLU A O 1
ATOM 1239 N N . GLN A 1 83 ? 2.672 -11.753 0.704 1.00 52.14 154 GLN A N 1
ATOM 1240 C CA . GLN A 1 83 ? 2.208 -11.267 1.995 1.00 48.56 154 GLN A CA 1
ATOM 1241 C C . GLN A 1 83 ? 2.158 -12.389 3.024 1.00 46.18 154 GLN A C 1
ATOM 1242 O O . GLN A 1 83 ? 2.536 -12.189 4.184 1.00 45.93 154 GLN A O 1
ATOM 1256 N N . THR A 1 84 ? 1.716 -13.580 2.617 1.00 45.35 155 THR A N 1
ATOM 1257 C CA . THR A 1 84 ? 1.763 -14.720 3.523 1.00 43.16 155 THR A CA 1
ATOM 1258 C C . THR A 1 84 ? 3.195 -15.018 3.919 1.00 42.67 155 THR A C 1
ATOM 1259 O O . THR A 1 84 ? 3.473 -15.366 5.074 1.00 40.90 155 THR A O 1
ATOM 1270 N N . LYS A 1 85 ? 4.128 -14.838 2.984 1.00 44.47 156 LYS A N 1
ATOM 1271 C CA . LYS A 1 85 ? 5.527 -15.098 3.290 1.00 46.63 156 LYS A CA 1
ATOM 1272 C C . LYS A 1 85 ? 6.044 -14.131 4.347 1.00 45.19 156 LYS A C 1
ATOM 1273 O O . LYS A 1 85 ? 6.792 -14.533 5.247 1.00 45.15 156 LYS A O 1
ATOM 1292 N N . ALA A 1 86 ? 5.649 -12.855 4.278 1.00 44.18 157 ALA A N 1
ATOM 1293 C CA . ALA A 1 86 ? 6.103 -11.924 5.306 1.00 44.51 157 ALA A CA 1
ATOM 1294 C C . ALA A 1 86 ? 5.656 -12.387 6.691 1.00 46.23 157 ALA A C 1
ATOM 1295 O O . ALA A 1 86 ? 6.399 -12.257 7.672 1.00 49.13 157 ALA A O 1
ATOM 1302 N N . VAL A 1 87 ? 4.453 -12.958 6.790 1.00 45.54 158 VAL A N 1
ATOM 1303 C CA . VAL A 1 87 ? 3.966 -13.455 8.078 1.00 44.06 158 VAL A CA 1
ATOM 1304 C C . VAL A 1 87 ? 4.825 -14.620 8.563 1.00 42.00 158 VAL A C 1
ATOM 1305 O O . VAL A 1 87 ? 5.140 -14.723 9.755 1.00 39.91 158 VAL A O 1
ATOM 1318 N N . VAL A 1 88 ? 5.223 -15.503 7.644 1.00 42.90 159 VAL A N 1
ATOM 1319 C CA . VAL A 1 88 ? 6.054 -16.660 7.981 1.00 43.44 159 VAL A CA 1
ATOM 1320 C C . VAL A 1 88 ? 7.469 -16.228 8.361 1.00 44.81 159 VAL A C 1
ATOM 1321 O O . VAL A 1 88 ? 8.064 -16.750 9.312 1.00 43.83 159 VAL A O 1
ATOM 1334 N N . ASP A 1 89 ? 8.055 -15.327 7.577 1.00 47.53 160 ASP A N 1
ATOM 1335 C CA . ASP A 1 89 ? 9.391 -14.833 7.886 1.00 53.78 160 ASP A CA 1
ATOM 1336 C C . ASP A 1 89 ? 9.404 -14.101 9.229 1.00 51.07 160 ASP A C 1
ATOM 1337 O O . ASP A 1 89 ? 10.446 -14.048 9.899 1.00 51.22 160 ASP A O 1
ATOM 1346 N N . GLY A 1 90 ? 8.248 -13.560 9.649 1.00 47.07 161 GLY A N 1
ATOM 1347 C CA . GLY A 1 90 ? 8.082 -12.924 10.936 1.00 43.32 161 GLY A CA 1
ATOM 1348 C C . GLY A 1 90 ? 7.979 -13.871 12.104 1.00 41.55 161 GLY A C 1
ATOM 1349 O O . GLY A 1 90 ? 7.766 -13.405 13.231 1.00 40.28 161 GLY A O 1
ATOM 1353 N N . GLY A 1 91 ? 8.137 -15.182 11.873 1.00 42.16 162 GLY A N 1
ATOM 1354 C CA . GLY A 1 91 ? 8.108 -16.171 12.944 1.00 42.71 162 GLY A CA 1
ATOM 1355 C C . GLY A 1 91 ? 6.725 -16.570 13.412 1.00 43.48 162 GLY A C 1
ATOM 1356 O O . GLY A 1 91 ? 6.593 -17.151 14.497 1.00 44.25 162 GLY A O 1
ATOM 1360 N N . ALA A 1 92 ? 5.684 -16.295 12.616 1.00 44.58 163 ALA A N 1
ATOM 1361 C CA . ALA A 1 92 ? 4.314 -16.426 13.111 1.00 46.26 163 ALA A CA 1
ATOM 1362 C C . ALA A 1 92 ? 3.896 -17.869 13.353 1.00 43.64 163 ALA A C 1
ATOM 1363 O O . ALA A 1 92 ? 3.064 -18.118 14.227 1.00 44.36 163 ALA A O 1
ATOM 1370 N N . ILE A 1 93 ? 4.433 -18.844 12.609 1.00 41.64 164 ILE A N 1
ATOM 1371 C CA . ILE A 1 93 ? 3.909 -20.211 12.705 1.00 42.84 164 ILE A CA 1
ATOM 1372 C C . ILE A 1 93 ? 4.079 -20.791 14.105 1.00 43.76 164 ILE A C 1
ATOM 1373 O O . ILE A 1 93 ? 3.077 -21.233 14.691 1.00 41.29 164 ILE A O 1
ATOM 1389 N N . PRO A 1 94 ? 5.286 -20.851 14.686 1.00 48.41 165 PRO A N 1
ATOM 1390 C CA . PRO A 1 94 ? 5.401 -21.342 16.074 1.00 48.27 165 PRO A CA 1
ATOM 1391 C C . PRO A 1 94 ? 4.488 -20.611 17.036 1.00 44.50 165 PRO A C 1
ATOM 1392 O O . PRO A 1 94 ? 3.944 -21.230 17.960 1.00 44.99 165 PRO A O 1
ATOM 1403 N N . ALA A 1 95 ? 4.326 -19.294 16.865 1.00 42.75 166 ALA A N 1
ATOM 1404 C CA . ALA A 1 95 ? 3.521 -18.529 17.813 1.00 44.49 166 ALA A CA 1
ATOM 1405 C C . ALA A 1 95 ? 2.055 -18.934 17.725 1.00 47.21 166 ALA A C 1
ATOM 1406 O O . ALA A 1 95 ? 1.399 -19.133 18.747 1.00 50.94 166 ALA A O 1
ATOM 1413 N N . PHE A 1 96 ? 1.540 -19.129 16.515 1.00 47.50 167 PHE A N 1
ATOM 1414 C CA . PHE A 1 96 ? 0.164 -19.596 16.389 1.00 46.13 167 PHE A CA 1
ATOM 1415 C C . PHE A 1 96 ? 0.020 -21.000 16.943 1.00 46.18 167 PHE A C 1
ATOM 1416 O O . PHE A 1 96 ? -0.939 -21.295 17.665 1.00 45.63 167 PHE A O 1
ATOM 1433 N N . ILE A 1 97 ? 0.980 -21.870 16.645 1.00 43.17 168 ILE A N 1
ATOM 1434 C CA . ILE A 1 97 ? 0.920 -23.225 17.184 1.00 41.95 168 ILE A CA 1
ATOM 1435 C C . ILE A 1 97 ? 0.823 -23.189 18.700 1.00 43.94 168 ILE A C 1
ATOM 1436 O O . ILE A 1 97 ? 0.025 -23.918 19.287 1.00 42.35 168 ILE A O 1
ATOM 1452 N N . SER A 1 98 ? 1.620 -22.333 19.356 1.00 46.68 169 SER A N 1
ATOM 1453 C CA . SER A 1 98 ? 1.526 -22.186 20.811 1.00 51.19 169 SER A CA 1
ATOM 1454 C C . SER A 1 98 ? 0.122 -21.792 21.260 1.00 53.35 169 SER A C 1
ATOM 1455 O O . SER A 1 98 ? -0.357 -22.271 22.290 1.00 59.85 169 SER A O 1
ATOM 1463 N N . LEU A 1 99 ? -0.547 -20.906 20.524 1.00 48.72 170 LEU A N 1
ATOM 1464 C CA . LEU A 1 99 ? -1.874 -20.451 20.943 1.00 45.62 170 LEU A CA 1
ATOM 1465 C C . LEU A 1 99 ? -2.952 -21.502 20.763 1.00 46.97 170 LEU A C 1
ATOM 1466 O O . LEU A 1 99 ? -4.052 -21.330 21.294 1.00 45.43 170 LEU A O 1
ATOM 1482 N N . LEU A 1 100 ? -2.688 -22.564 20.011 1.00 48.90 171 LEU A N 1
ATOM 1483 C CA . LEU A 1 100 ? -3.692 -23.611 19.880 1.00 52.90 171 LEU A CA 1
ATOM 1484 C C . LEU A 1 100 ? -4.112 -24.174 21.229 1.00 58.33 171 LEU A C 1
ATOM 1485 O O . LEU A 1 100 ? -5.217 -24.707 21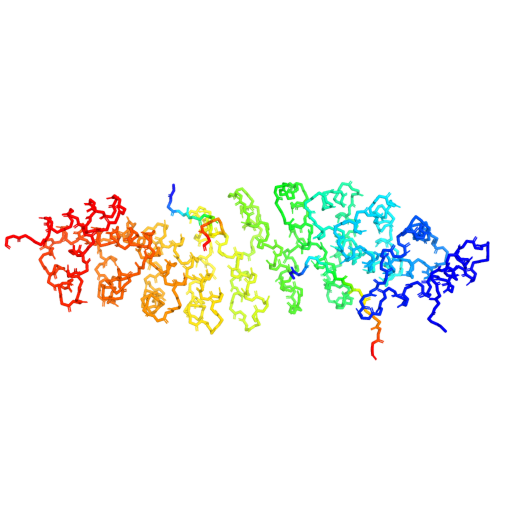.349 1.00 64.72 171 LEU A O 1
ATOM 1501 N N . ALA A 1 101 ? -3.267 -24.062 22.242 1.00 52.77 172 ALA A N 1
ATOM 1502 C CA . ALA A 1 101 ? -3.563 -24.575 23.573 1.00 55.28 172 ALA A CA 1
ATOM 1503 C C . ALA A 1 101 ? -4.125 -23.504 24.507 1.00 59.92 172 ALA A C 1
ATOM 1504 O O . ALA A 1 101 ? -4.297 -23.768 25.700 1.00 62.98 172 ALA A O 1
ATOM 1511 N N . SER A 1 102 ? -4.435 -22.319 23.992 1.00 61.25 173 SER A N 1
ATOM 1512 C CA . SER A 1 102 ? -4.935 -21.250 24.841 1.00 61.90 173 SER A CA 1
ATOM 1513 C C . SER A 1 102 ? -6.221 -21.689 25.533 1.00 66.66 173 SER A C 1
ATOM 1514 O O . SER A 1 102 ? -7.082 -22.312 24.901 1.00 62.48 173 SER A O 1
ATOM 1522 N N . PRO A 1 103 ? -6.393 -21.368 26.820 1.00 75.69 174 PRO A N 1
ATOM 1523 C CA . PRO A 1 103 ? -7.688 -21.619 27.474 1.00 81.00 174 PRO A CA 1
ATOM 1524 C C . PRO A 1 103 ? -8.825 -20.794 26.891 1.00 80.81 174 PRO A C 1
ATOM 1525 O O . PRO A 1 103 ? -9.993 -21.145 27.100 1.00 85.35 174 PRO A O 1
ATOM 1536 N N . HIS A 1 104 ? -8.519 -19.710 26.180 1.00 74.48 175 HIS A N 1
ATOM 1537 C CA . HIS A 1 104 ? -9.530 -18.877 25.542 1.00 68.92 175 HIS A CA 1
ATOM 1538 C C . HIS A 1 104 ? -9.886 -19.473 24.181 1.00 62.64 175 HIS A C 1
ATOM 1539 O O . HIS A 1 104 ? -9.093 -19.398 23.241 1.00 61.52 175 HIS A O 1
ATOM 1553 N N . ALA A 1 105 ? -11.082 -20.053 24.058 1.00 60.07 176 ALA A N 1
ATOM 1554 C CA . ALA A 1 105 ? -11.443 -20.747 22.821 1.00 55.33 176 ALA A CA 1
ATOM 1555 C C . ALA A 1 105 ? -11.329 -19.842 21.604 1.00 53.62 176 ALA A C 1
ATOM 1556 O O . ALA A 1 105 ? -10.874 -20.280 20.539 1.00 52.10 176 ALA A O 1
ATOM 1563 N N . HIS A 1 106 ? -11.742 -18.580 21.731 1.00 54.74 177 HIS A N 1
ATOM 1564 C CA . HIS A 1 106 ? -11.761 -17.701 20.561 1.00 52.58 177 HIS A CA 1
ATOM 1565 C C . HIS A 1 106 ? -10.354 -17.336 20.096 1.00 51.21 177 HIS A C 1
ATOM 1566 O O . HIS A 1 106 ? -10.151 -17.037 18.915 1.00 48.60 177 HIS A O 1
ATOM 1580 N N . ILE A 1 107 ? -9.378 -17.323 20.998 1.00 53.81 178 ILE A N 1
ATOM 1581 C CA . ILE A 1 107 ? -7.993 -17.154 20.567 1.00 53.08 178 ILE A CA 1
ATOM 1582 C C . ILE A 1 107 ? -7.516 -18.407 19.852 1.00 48.49 178 ILE A C 1
ATOM 1583 O O . ILE A 1 107 ? -6.904 -18.341 18.784 1.00 47.02 178 ILE A O 1
ATOM 1599 N N . SER A 1 108 ? -7.786 -19.568 20.430 1.00 47.61 179 SER A N 1
ATOM 1600 C CA . SER A 1 108 ? -7.387 -20.802 19.783 1.00 47.87 179 SER A CA 1
ATOM 1601 C C . SER A 1 108 ? -7.999 -20.902 18.386 1.00 47.83 179 SER A C 1
ATOM 1602 O O . SER A 1 108 ? -7.313 -21.244 17.420 1.00 46.18 179 SER A O 1
ATOM 1610 N N . GLU A 1 109 ? -9.284 -20.579 18.256 1.00 48.99 180 GLU A N 1
ATOM 1611 C CA . GLU A 1 109 ? -9.928 -20.621 16.947 1.00 48.63 180 GLU A CA 1
ATOM 1612 C C . GLU A 1 109 ? -9.224 -19.707 15.963 1.00 43.87 180 GLU A C 1
ATOM 1613 O O . GLU A 1 109 ? -9.035 -20.067 14.801 1.00 44.05 180 GLU A O 1
ATOM 1625 N N . GLN A 1 110 ? -8.849 -18.512 16.395 1.00 42.35 181 GLN A N 1
ATOM 1626 C CA . GLN A 1 110 ? -8.233 -17.582 15.460 1.00 43.98 181 GLN A CA 1
ATOM 1627 C C . GLN A 1 110 ? -6.847 -18.069 15.021 1.00 42.39 181 GLN A C 1
ATOM 1628 O O . GLN A 1 110 ? -6.442 -17.839 13.873 1.00 41.77 181 GLN A O 1
ATOM 1642 N N . ALA A 1 111 ? -6.136 -18.785 15.895 1.00 42.94 182 ALA A N 1
ATOM 1643 C CA . ALA A 1 111 ? -4.855 -19.371 15.503 1.00 43.20 182 ALA A CA 1
ATOM 1644 C C . ALA A 1 111 ? -5.046 -20.513 14.508 1.00 42.20 182 ALA A C 1
ATOM 1645 O O . ALA A 1 111 ? -4.234 -20.692 13.588 1.00 40.75 182 ALA A O 1
ATOM 1652 N N . VAL A 1 112 ? -6.085 -21.323 14.703 1.00 42.61 183 VAL A N 1
ATOM 1653 C CA . VAL A 1 112 ? -6.431 -22.348 13.716 1.00 42.62 183 VAL A CA 1
ATOM 1654 C C . VAL A 1 112 ? -6.686 -21.710 12.359 1.00 40.58 183 VAL A C 1
ATOM 1655 O O . VAL A 1 112 ? -6.234 -22.202 11.314 1.00 39.62 183 VAL A O 1
ATOM 1668 N N . TRP A 1 113 ? -7.447 -20.621 12.354 1.00 40.18 184 TRP A N 1
ATOM 1669 C CA . TRP A 1 113 ? -7.760 -19.942 11.100 1.00 38.34 184 TRP A CA 1
ATOM 1670 C C . TRP A 1 113 ? -6.481 -19.420 10.436 1.00 39.62 184 TRP A C 1
ATOM 1671 O O . TRP A 1 113 ? -6.229 -19.693 9.262 1.00 38.10 184 TRP A O 1
ATOM 1692 N N . ALA A 1 114 ? -5.639 -18.706 11.190 1.00 41.32 185 ALA A N 1
ATOM 1693 C CA . ALA A 1 114 ? -4.383 -18.191 10.637 1.00 41.49 185 ALA A CA 1
ATOM 1694 C C . ALA A 1 114 ? -3.537 -19.301 10.032 1.00 40.58 185 ALA A C 1
ATOM 1695 O O . ALA A 1 114 ? -2.958 -19.138 8.952 1.00 39.72 185 ALA A O 1
ATOM 1702 N N . LEU A 1 115 ? -3.432 -20.430 10.724 1.00 39.35 186 LEU A N 1
ATOM 1703 C CA . LEU A 1 115 ? -2.630 -21.523 10.196 1.00 39.13 186 LEU A CA 1
ATOM 1704 C C . LEU A 1 115 ? -3.259 -22.094 8.939 1.00 41.34 186 LEU A C 1
ATOM 1705 O O . LEU A 1 115 ? -2.548 -22.510 8.023 1.00 40.49 186 LEU A O 1
ATOM 1721 N N . GLY A 1 116 ? -4.584 -22.096 8.867 1.00 42.94 187 GLY A N 1
ATOM 1722 C CA . GLY A 1 116 ? -5.233 -22.488 7.629 1.00 44.07 187 GLY A CA 1
ATOM 1723 C C . GLY A 1 116 ? -4.833 -21.615 6.456 1.00 41.28 187 GLY A C 1
ATOM 1724 O O . GLY A 1 116 ? -4.605 -22.115 5.350 1.00 40.76 187 GLY A O 1
ATOM 1728 N N . ASN A 1 117 ? -4.754 -20.291 6.668 1.00 39.94 188 ASN A N 1
ATOM 1729 C CA . ASN A 1 117 ? -4.360 -19.422 5.560 1.00 39.29 188 ASN A CA 1
ATOM 1730 C C . ASN A 1 117 ? -2.911 -19.656 5.159 1.00 40.21 188 ASN A C 1
ATOM 1731 O O . ASN A 1 117 ? -2.565 -19.577 3.973 1.00 38.05 188 ASN A O 1
ATOM 1742 N N . ILE A 1 118 ? -2.044 -19.901 6.138 1.00 40.21 189 ILE A N 1
ATOM 1743 C CA . ILE A 1 118 ? -0.633 -20.125 5.836 1.00 40.21 189 ILE A CA 1
ATOM 1744 C C . ILE A 1 118 ? -0.472 -21.412 5.049 1.00 41.12 189 ILE A C 1
ATOM 1745 O O . ILE A 1 118 ? 0.171 -21.434 3.997 1.00 39.99 189 ILE A O 1
ATOM 1761 N N . ALA A 1 119 ? -1.062 -22.502 5.548 1.00 41.97 190 ALA A N 1
ATOM 1762 C CA . ALA A 1 119 ? -0.963 -23.776 4.849 1.00 44.00 190 ALA A CA 1
ATOM 1763 C C . ALA A 1 119 ? -1.618 -23.706 3.477 1.00 44.89 190 ALA A C 1
ATOM 1764 O O . ALA A 1 119 ? -1.159 -24.363 2.532 1.00 46.31 190 ALA A O 1
ATOM 1771 N N . GLY A 1 120 ? -2.663 -22.889 3.334 1.00 43.67 191 GLY A N 1
ATOM 1772 C CA . GLY A 1 120 ? -3.381 -22.798 2.070 1.00 46.51 191 GLY A CA 1
ATOM 1773 C C . GLY A 1 120 ? -2.601 -22.127 0.961 1.00 49.16 191 GLY A C 1
ATOM 1774 O O . GLY A 1 120 ? -3.060 -22.120 -0.192 1.00 49.03 191 GLY A O 1
ATOM 1778 N N . ASP A 1 121 ? -1.434 -21.564 1.282 1.00 52.37 192 ASP A N 1
ATOM 1779 C CA . ASP A 1 121 ? -0.642 -20.916 0.251 1.00 53.68 192 ASP A CA 1
ATOM 1780 C C . ASP A 1 121 ? -0.006 -21.916 -0.704 1.00 53.16 192 ASP A C 1
ATOM 1781 O O . ASP A 1 121 ? 0.197 -21.592 -1.873 1.00 54.61 192 ASP A O 1
ATOM 1790 N N . GLY A 1 122 ? 0.329 -23.108 -0.241 1.00 49.66 193 GLY A N 1
ATOM 1791 C CA . GLY A 1 122 ? 0.995 -24.063 -1.100 1.00 48.31 193 GLY A CA 1
ATOM 1792 C C . GLY A 1 122 ? 1.728 -25.130 -0.316 1.00 45.49 193 GLY A C 1
ATOM 1793 O O . GLY A 1 122 ? 1.778 -25.119 0.920 1.00 44.73 193 GLY A O 1
ATOM 1797 N N . SER A 1 123 ? 2.303 -26.063 -1.084 1.00 46.22 194 SER A N 1
ATOM 1798 C CA . SER A 1 123 ? 3.017 -27.187 -0.497 1.00 48.48 194 SER A CA 1
ATOM 1799 C C . SER A 1 123 ? 4.111 -26.710 0.439 1.00 46.26 194 SER A C 1
ATOM 1800 O O . SER A 1 123 ? 4.278 -27.255 1.538 1.00 44.54 194 SER A O 1
ATOM 1808 N N . ALA A 1 124 ? 4.876 -25.700 0.015 1.00 45.93 195 ALA A N 1
ATOM 1809 C CA . ALA A 1 124 ? 6.026 -25.273 0.801 1.00 44.96 195 ALA A CA 1
ATOM 1810 C C . ALA A 1 124 ? 5.598 -24.815 2.189 1.00 45.47 195 ALA A C 1
ATOM 1811 O O . ALA A 1 124 ? 6.136 -25.279 3.200 1.00 43.09 195 ALA A O 1
ATOM 1818 N N . PHE A 1 125 ? 4.602 -23.928 2.262 1.00 48.81 196 PHE A N 1
ATOM 1819 C CA . PHE A 1 125 ? 4.193 -23.415 3.565 1.00 49.00 196 PHE A CA 1
ATOM 1820 C C . PHE A 1 125 ? 3.406 -24.458 4.337 1.00 47.11 196 PHE A C 1
ATOM 1821 O O . PHE A 1 125 ? 3.412 -24.449 5.572 1.00 45.93 196 PHE A O 1
ATOM 1838 N N . ARG A 1 126 ? 2.712 -25.351 3.630 1.00 45.95 197 ARG A N 1
ATOM 1839 C CA . ARG A 1 126 ? 2.034 -26.454 4.295 1.00 46.41 197 ARG A CA 1
ATOM 1840 C C . ARG A 1 126 ? 3.031 -27.313 5.054 1.00 45.73 197 ARG A C 1
ATOM 1841 O O . ARG A 1 126 ? 2.783 -27.699 6.201 1.00 44.68 197 ARG A O 1
ATOM 1862 N N . ASP A 1 127 ? 4.193 -27.589 4.447 1.00 46.22 198 ASP A N 1
ATOM 1863 C CA . ASP A 1 127 ? 5.167 -28.450 5.111 1.00 47.91 198 ASP A CA 1
ATOM 1864 C C . ASP A 1 127 ? 5.844 -27.722 6.262 1.00 43.36 198 ASP A C 1
ATOM 1865 O O . ASP A 1 127 ? 6.102 -28.323 7.310 1.00 42.59 198 ASP A O 1
ATOM 1874 N N . LEU A 1 128 ? 6.084 -26.417 6.124 1.00 44.57 199 LEU A N 1
ATOM 1875 C CA . LEU A 1 128 ? 6.532 -25.657 7.284 1.00 48.12 199 LEU A CA 1
ATOM 1876 C C . LEU A 1 128 ? 5.583 -25.866 8.455 1.00 47.25 199 LEU A C 1
ATOM 1877 O O . LEU A 1 128 ? 6.015 -26.169 9.575 1.00 48.88 199 LEU A O 1
ATOM 1893 N N . VAL A 1 129 ? 4.273 -25.719 8.207 1.00 46.17 200 VAL A N 1
ATOM 1894 C CA . VAL A 1 129 ? 3.308 -25.790 9.300 1.00 43.46 200 VAL A CA 1
ATOM 1895 C C . VAL A 1 129 ? 3.360 -27.163 9.953 1.00 46.43 200 VAL A C 1
ATOM 1896 O O . VAL A 1 129 ? 3.239 -27.294 11.175 1.00 46.89 200 VAL A O 1
ATOM 1909 N N . ILE A 1 130 ? 3.524 -28.206 9.139 1.00 44.82 201 ILE A N 1
ATOM 1910 C CA . ILE A 1 130 ? 3.618 -29.559 9.661 1.00 46.38 201 ILE A CA 1
ATOM 1911 C C . ILE A 1 130 ? 4.933 -29.758 10.409 1.00 48.25 201 ILE A C 1
ATOM 1912 O O . ILE A 1 130 ? 4.966 -30.427 11.447 1.00 48.52 201 ILE A O 1
ATOM 1928 N N . LYS A 1 131 ? 6.032 -29.182 9.902 1.00 50.41 202 LYS A N 1
ATOM 1929 C CA . LYS A 1 131 ? 7.338 -29.344 10.552 1.00 55.29 202 LYS A CA 1
ATOM 1930 C C . LYS A 1 131 ? 7.372 -28.697 11.934 1.00 53.60 202 LYS A C 1
ATOM 1931 O O . LYS A 1 131 ? 7.968 -29.240 12.866 1.00 56.35 202 LYS A O 1
ATOM 1950 N N . HIS A 1 132 ? 6.781 -27.524 12.079 1.00 51.35 203 HIS A N 1
ATOM 1951 C CA . HIS A 1 132 ? 6.672 -26.926 13.401 1.00 49.77 203 HIS A CA 1
ATOM 1952 C C . HIS A 1 132 ? 5.754 -27.706 14.340 1.00 50.34 203 HIS A C 1
ATOM 1953 O O . HIS A 1 132 ? 5.560 -27.260 15.468 1.00 49.45 203 HIS A O 1
ATOM 1967 N N . GLY A 1 133 ? 5.167 -28.821 13.912 1.00 49.20 204 GLY A N 1
ATOM 1968 C CA . GLY A 1 133 ? 4.362 -29.646 14.798 1.00 53.21 204 GLY A CA 1
ATOM 1969 C C . GLY A 1 133 ? 2.919 -29.211 14.990 1.00 55.00 204 GLY A C 1
ATOM 1970 O O . GLY A 1 133 ? 2.385 -29.308 16.104 1.00 60.26 204 GLY A O 1
ATOM 1974 N N . ALA A 1 134 ? 2.249 -28.753 13.930 1.00 52.81 205 ALA A N 1
ATOM 1975 C CA . ALA A 1 134 ? 0.884 -28.260 14.103 1.00 48.12 205 ALA A CA 1
ATOM 1976 C C . ALA A 1 134 ? -0.142 -29.378 14.263 1.00 48.57 205 ALA A C 1
ATOM 1977 O O . ALA A 1 134 ? -1.169 -29.164 14.915 1.00 49.42 205 ALA A O 1
ATOM 1984 N N . ILE A 1 135 ? 0.110 -30.564 13.702 1.00 46.35 206 ILE A N 1
ATOM 1985 C CA . ILE A 1 135 ? -0.936 -31.584 13.627 1.00 49.32 206 ILE A CA 1
ATOM 1986 C C . ILE A 1 135 ? -1.348 -32.055 15.017 1.00 52.72 206 ILE A C 1
ATOM 1987 O O . ILE A 1 135 ? -2.540 -32.229 15.293 1.00 54.79 206 ILE A O 1
ATOM 2003 N N . ASP A 1 136 ? -0.386 -32.302 15.905 1.00 53.19 207 ASP A N 1
ATOM 2004 C CA . ASP A 1 136 ? -0.739 -32.823 17.226 1.00 57.61 207 ASP A CA 1
ATOM 2005 C C . ASP A 1 136 ? -1.702 -31.907 17.961 1.00 50.24 207 ASP A C 1
ATOM 2006 O O . ASP A 1 136 ? -2.784 -32.368 18.365 1.00 48.10 207 ASP A O 1
ATOM 2015 N N . PRO A 1 137 ? -1.379 -30.633 18.194 1.00 50.12 208 PRO A N 1
ATOM 2016 C CA . PRO A 1 137 ? -2.312 -29.786 18.949 1.00 50.77 208 PRO A CA 1
ATOM 2017 C C . PRO A 1 137 ? -3.636 -29.580 18.235 1.00 54.33 208 PRO A C 1
ATOM 2018 O O . PRO A 1 137 ? -4.663 -29.434 18.904 1.00 56.14 208 PRO A O 1
ATOM 2029 N N . LEU A 1 138 ? -3.647 -29.584 16.900 1.00 55.30 209 LEU A N 1
ATOM 2030 C CA . LEU A 1 138 ? -4.905 -29.482 16.169 1.00 56.09 209 LEU A CA 1
ATOM 2031 C C . LEU A 1 138 ? -5.789 -30.685 16.450 1.00 58.10 209 LEU A C 1
ATOM 2032 O O . LEU A 1 138 ? -6.967 -30.540 16.790 1.00 61.00 209 LEU A O 1
ATOM 2048 N N . LEU A 1 139 ? -5.232 -31.889 16.322 1.00 54.31 210 LEU A N 1
ATOM 2049 C CA . LEU A 1 139 ? -6.032 -33.086 16.554 1.00 53.94 210 LEU A CA 1
ATOM 2050 C C . LEU A 1 139 ? -6.475 -33.191 17.997 1.00 56.50 210 LEU A C 1
ATOM 2051 O O . LEU A 1 139 ? -7.556 -33.724 18.265 1.00 58.87 210 LEU A O 1
ATOM 2067 N N . ALA A 1 140 ? -5.678 -32.674 18.932 1.00 55.64 211 ALA A N 1
ATOM 2068 C CA . ALA A 1 140 ? -6.081 -32.704 20.334 1.00 57.35 211 ALA A CA 1
ATOM 2069 C C . ALA A 1 140 ? -7.340 -31.879 20.560 1.00 57.65 211 ALA A C 1
ATOM 2070 O O . ALA A 1 140 ? -8.161 -32.226 21.414 1.00 62.09 211 ALA A O 1
ATOM 2077 N N . LEU A 1 141 ? -7.517 -30.794 19.801 1.00 53.48 212 LEU A N 1
ATOM 2078 C CA . LEU A 1 141 ? -8.747 -30.015 19.895 1.00 53.19 212 LEU A CA 1
ATOM 2079 C C . LEU A 1 141 ? -9.968 -30.798 19.428 1.00 55.62 212 LEU A C 1
ATOM 2080 O O . LEU A 1 141 ? -11.089 -30.457 19.815 1.00 58.10 212 LEU A O 1
ATOM 2096 N N . LEU A 1 142 ? -9.786 -31.822 18.601 1.00 56.49 213 LEU A N 1
ATOM 2097 C CA . LEU A 1 142 ? -10.891 -32.626 18.100 1.00 61.59 213 LEU A CA 1
ATOM 2098 C C . LEU A 1 142 ? -11.017 -33.959 18.831 1.00 67.20 213 LEU A C 1
ATOM 2099 O O . LEU A 1 142 ? -11.800 -34.817 18.410 1.00 72.01 213 LEU A O 1
ATOM 2115 N N . ALA A 1 143 ? -10.278 -34.138 19.927 1.00 63.29 214 ALA A N 1
ATOM 2116 C CA . ALA A 1 143 ? -10.255 -35.390 20.676 1.00 67.79 214 ALA A CA 1
ATOM 2117 C C . ALA A 1 143 ? -11.471 -35.588 21.576 1.00 74.39 214 ALA A C 1
ATOM 2118 O O . ALA A 1 143 ? -11.514 -36.581 22.309 1.00 79.88 214 ALA A O 1
ATOM 2125 N N . VAL A 1 144 ? -12.437 -34.678 21.554 1.00 75.45 215 VAL A N 1
ATOM 2126 C CA . VAL A 1 144 ? -13.635 -34.815 22.393 1.00 79.23 215 VAL A CA 1
ATOM 2127 C C . VAL A 1 144 ? -14.500 -35.956 21.866 1.00 82.38 215 VAL A C 1
ATOM 2128 O O . VAL A 1 144 ? -14.659 -36.089 20.638 1.00 78.30 215 VAL A O 1
ATOM 2141 N N . PRO A 1 145 ? -15.121 -36.768 22.732 1.00 89.90 216 PRO A N 1
ATOM 2142 C CA . PRO A 1 145 ? -15.889 -37.918 22.222 1.00 94.70 216 PRO A CA 1
ATOM 2143 C C . PRO A 1 145 ? -17.101 -37.525 21.392 1.00 93.38 216 PRO A C 1
ATOM 2144 O O . PRO A 1 145 ? -17.499 -38.293 20.506 1.00 94.74 216 PRO A O 1
ATOM 2155 N N . ASP A 1 146 ? -17.706 -36.366 21.655 1.00 89.58 217 ASP A N 1
ATOM 2156 C CA . ASP A 1 146 ? -18.862 -35.881 20.905 1.00 87.37 217 ASP A CA 1
ATOM 2157 C C . ASP A 1 146 ? -18.491 -34.563 20.234 1.00 79.50 217 ASP A C 1
ATOM 2158 O O . ASP A 1 146 ? -18.282 -33.553 20.912 1.00 78.40 217 ASP A O 1
ATOM 2167 N N . LEU A 1 147 ? -18.420 -34.563 18.903 1.00 78.26 218 LEU A N 1
ATOM 2168 C CA . LEU A 1 147 ? -17.993 -33.360 18.202 1.00 74.01 218 LEU A CA 1
ATOM 2169 C C . LEU A 1 147 ? -18.995 -32.224 18.320 1.00 78.78 218 LEU A C 1
ATOM 2170 O O . LEU A 1 147 ? -18.621 -31.067 18.110 1.00 74.17 218 LEU A O 1
ATOM 2186 N N . SER A 1 148 ? -20.251 -32.518 18.658 1.00 91.51 219 SER A N 1
ATOM 2187 C CA . SER A 1 148 ? -21.270 -31.478 18.746 1.00 96.87 219 SER A CA 1
ATOM 2188 C C . SER A 1 148 ? -21.074 -30.563 19.946 1.00 92.70 219 SER A C 1
ATOM 2189 O O . SER A 1 148 ? -21.773 -29.549 20.048 1.00 92.28 219 SER A O 1
ATOM 2197 N N . THR A 1 149 ? -20.147 -30.888 20.848 1.00 85.63 220 THR A N 1
ATOM 2198 C CA . THR A 1 149 ? -19.845 -30.004 21.968 1.00 84.87 220 THR A CA 1
ATOM 2199 C C . THR A 1 149 ? -18.995 -28.813 21.546 1.00 84.01 220 THR A C 1
ATOM 2200 O O . THR A 1 149 ? -19.015 -27.785 22.228 1.00 82.76 220 THR A O 1
ATOM 2211 N N . LEU A 1 150 ? -18.259 -28.921 20.440 1.00 86.07 221 LEU A N 1
ATOM 2212 C CA . LEU A 1 150 ? -17.516 -27.784 19.919 1.00 83.43 221 LEU A CA 1
ATOM 2213 C C . LEU A 1 150 ? -18.470 -26.821 19.224 1.00 80.17 221 LEU A C 1
ATOM 2214 O O . LEU A 1 150 ? -19.459 -27.236 18.612 1.00 77.16 221 LEU A O 1
ATOM 2230 N N . ALA A 1 151 ? -18.183 -25.527 19.341 1.00 80.14 222 ALA A N 1
ATOM 2231 C CA . ALA A 1 151 ? -18.950 -24.526 18.611 1.00 77.49 222 ALA A CA 1
ATOM 2232 C C . ALA A 1 151 ? -18.884 -24.802 17.112 1.00 75.12 222 ALA A C 1
ATOM 2233 O O . ALA A 1 151 ? -17.838 -25.186 16.577 1.00 77.89 222 ALA A O 1
ATOM 2240 N N . CYS A 1 152 ? -20.011 -24.595 16.435 1.00 71.90 223 CYS A N 1
ATOM 2241 C CA . CYS A 1 152 ? -20.091 -24.891 15.011 1.00 71.21 223 CYS A CA 1
ATOM 2242 C C . CYS A 1 152 ? -18.995 -24.174 14.229 1.00 65.06 223 CYS A C 1
ATOM 2243 O O . CYS A 1 152 ? -18.335 -24.772 13.374 1.00 63.71 223 CYS A O 1
ATOM 2251 N N . GLY A 1 153 ? -18.790 -22.887 14.499 1.00 64.07 224 GLY A N 1
ATOM 2252 C CA . GLY A 1 153 ? -17.764 -22.152 13.781 1.00 63.77 224 GLY A CA 1
ATOM 2253 C C . GLY A 1 153 ? -16.367 -22.663 14.075 1.00 62.68 224 GLY A C 1
ATOM 2254 O O . GLY A 1 153 ? -15.529 -22.757 13.174 1.00 65.36 224 GLY A O 1
ATOM 2258 N N . TYR A 1 154 ? -16.095 -22.987 15.343 1.00 59.72 225 TYR A N 1
ATOM 2259 C CA . TYR A 1 154 ? -14.811 -23.565 15.719 1.00 57.98 225 TYR A CA 1
ATOM 2260 C C . TYR A 1 154 ? -14.564 -24.847 14.938 1.00 53.44 225 TYR A C 1
ATOM 2261 O O . TYR A 1 154 ? -13.525 -25.010 14.290 1.00 52.03 225 TYR A O 1
ATOM 2279 N N . LEU A 1 155 ? -15.529 -25.762 14.973 1.00 53.03 226 LEU A N 1
ATOM 2280 C CA . LEU A 1 155 ? -15.356 -27.057 14.331 1.00 54.39 226 LEU A CA 1
ATOM 2281 C C . LEU A 1 155 ? -15.172 -26.902 12.827 1.00 54.35 226 LEU A C 1
ATOM 2282 O O . LEU A 1 155 ? -14.381 -27.626 12.206 1.00 55.61 226 LEU A O 1
ATOM 2298 N N . ARG A 1 156 ? -15.884 -25.950 12.224 1.00 52.92 227 ARG A N 1
ATOM 2299 C CA . ARG A 1 156 ? -15.728 -25.703 10.797 1.00 50.99 227 ARG A CA 1
ATOM 2300 C C . ARG A 1 156 ? -14.318 -25.237 10.460 1.00 48.06 227 ARG A C 1
ATOM 2301 O O . ARG A 1 156 ? -13.714 -25.723 9.498 1.00 49.70 227 ARG A O 1
ATOM 2322 N N . ASN A 1 157 ? -13.774 -24.292 11.234 1.00 47.37 228 ASN A N 1
ATOM 2323 C CA . ASN A 1 157 ? -12.430 -23.794 10.936 1.00 48.37 228 ASN A CA 1
ATOM 2324 C C . ASN A 1 157 ? -11.384 -24.891 11.107 1.00 44.71 228 ASN A C 1
ATOM 2325 O O . ASN A 1 157 ? -10.449 -24.991 10.308 1.00 40.57 228 ASN A O 1
ATOM 2336 N N . LEU A 1 158 ? -11.540 -25.743 12.123 1.00 46.73 229 LEU A N 1
ATOM 2337 C CA . LEU A 1 158 ? -10.626 -26.870 12.300 1.00 48.80 229 LEU A CA 1
ATOM 2338 C C . LEU A 1 158 ? -10.692 -27.809 11.104 1.00 47.05 229 LEU A C 1
ATOM 2339 O O . LEU A 1 158 ? -9.663 -28.247 10.582 1.00 48.08 229 LEU A O 1
ATOM 2355 N N . THR A 1 159 ? -11.902 -28.124 10.650 1.00 45.69 230 THR A N 1
ATOM 2356 C CA . THR A 1 159 ? -12.039 -28.953 9.453 1.00 46.14 230 THR A CA 1
ATOM 2357 C C . THR A 1 159 ? -11.404 -28.271 8.240 1.00 44.50 230 THR A C 1
ATOM 2358 O O . THR A 1 159 ? -10.674 -28.909 7.475 1.00 43.58 230 THR A O 1
ATOM 2369 N N . TRP A 1 160 ? -11.641 -26.973 8.059 1.00 42.88 231 TRP A N 1
ATOM 2370 C CA . TRP A 1 160 ? -11.053 -26.300 6.902 1.00 42.30 231 TRP A CA 1
ATOM 2371 C C . TRP A 1 160 ? -9.523 -26.268 6.969 1.00 42.79 231 TRP A C 1
ATOM 2372 O O . TRP A 1 160 ? -8.854 -26.502 5.957 1.00 45.84 231 TRP A O 1
ATOM 2393 N N . THR A 1 161 ? -8.946 -26.000 8.145 1.00 40.17 232 THR A N 1
ATOM 2394 C CA . THR A 1 161 ? -7.488 -25.975 8.267 1.00 39.10 232 THR A CA 1
ATOM 2395 C C . THR A 1 161 ? -6.882 -27.362 8.096 1.00 41.35 232 THR A C 1
ATOM 2396 O O . THR A 1 161 ? -5.858 -27.506 7.418 1.00 41.00 232 THR A O 1
ATOM 2407 N N . LEU A 1 162 ? -7.482 -28.397 8.708 1.00 42.01 233 LEU A N 1
ATOM 2408 C CA . LEU A 1 162 ? -7.023 -29.756 8.436 1.00 46.55 233 LEU A CA 1
ATOM 2409 C C . LEU A 1 162 ? -7.074 -30.057 6.945 1.00 44.44 233 LEU A C 1
ATOM 2410 O O . LEU A 1 162 ? -6.148 -30.675 6.401 1.00 44.54 233 LEU A O 1
ATOM 2426 N N . SER A 1 163 ? -8.122 -29.592 6.251 1.00 45.17 234 SER A N 1
ATOM 2427 C CA . SER A 1 163 ? -8.215 -29.931 4.835 1.00 46.96 234 SER A CA 1
ATOM 2428 C C . SER A 1 163 ? -7.073 -29.279 4.061 1.00 42.57 234 SER A C 1
ATOM 2429 O O . SER A 1 163 ? -6.544 -29.884 3.119 1.00 42.98 234 SER A O 1
ATOM 2437 N N . ASN A 1 164 ? -6.645 -28.079 4.476 1.00 40.23 235 ASN A N 1
ATOM 2438 C CA . ASN A 1 164 ? -5.536 -27.426 3.805 1.00 39.97 235 ASN A CA 1
ATOM 2439 C C . ASN A 1 164 ? -4.209 -28.122 4.100 1.00 39.54 235 ASN A C 1
ATOM 2440 O O . ASN A 1 164 ? -3.295 -28.031 3.282 1.00 40.50 235 ASN A O 1
ATOM 2451 N N . LEU A 1 165 ? -4.091 -28.849 5.218 1.00 39.56 236 LEU A N 1
ATOM 2452 C CA . LEU A 1 165 ? -2.884 -29.643 5.436 1.00 44.65 236 LEU A CA 1
ATOM 2453 C C . LEU A 1 165 ? -2.819 -30.882 4.552 1.00 49.25 236 LEU A C 1
ATOM 2454 O O . LEU A 1 165 ? -1.734 -31.450 4.396 1.00 55.04 236 LEU A O 1
ATOM 2470 N N . CYS A 1 166 ? -3.944 -31.326 3.999 1.00 47.83 237 CYS A N 1
ATOM 2471 C CA . CYS A 1 166 ? -3.996 -32.431 3.041 1.00 49.00 237 CYS A CA 1
ATOM 2472 C C . CYS A 1 166 ? -3.800 -31.989 1.597 1.00 47.01 237 CYS A C 1
ATOM 2473 O O . CYS A 1 166 ? -3.542 -32.832 0.735 1.00 52.19 237 CYS A O 1
ATOM 2481 N N . ARG A 1 167 ? -3.910 -30.696 1.327 1.00 40.37 238 ARG A N 1
ATOM 2482 C CA . ARG A 1 167 ? -3.995 -30.133 -0.007 1.00 42.09 238 ARG A CA 1
ATOM 2483 C C . ARG A 1 167 ? -2.640 -30.009 -0.691 1.00 53.60 238 ARG A C 1
ATOM 2484 O O . ARG A 1 167 ? -1.590 -29.915 -0.057 1.00 61.62 238 ARG A O 1
ATOM 2505 N N . ASN A 1 168 ? -2.703 -29.948 -2.021 1.00 52.98 239 ASN A N 1
ATOM 2506 C CA . ASN A 1 168 ? -1.585 -29.569 -2.884 1.00 53.68 239 ASN A CA 1
ATOM 2507 C C . ASN A 1 168 ? -0.593 -30.709 -3.069 1.00 53.72 239 ASN A C 1
ATOM 2508 O O . ASN A 1 168 ? -0.579 -31.670 -2.298 1.00 53.08 239 ASN A O 1
ATOM 2519 N N . LYS A 1 169 ? 0.244 -30.592 -4.090 1.00 55.15 240 LYS A N 1
ATOM 2520 C CA . LYS A 1 169 ? 1.128 -31.669 -4.523 1.00 61.25 240 LYS A CA 1
ATOM 2521 C C . LYS A 1 169 ? 2.493 -31.076 -4.865 1.00 61.68 240 LYS A C 1
ATOM 2522 O O . LYS A 1 169 ? 2.736 -29.875 -4.696 1.00 56.70 240 LYS A O 1
ATOM 2541 N N . ASN A 1 170 ? 3.383 -31.933 -5.354 1.00 68.88 241 ASN A N 1
ATOM 2542 C CA . ASN A 1 170 ? 4.735 -31.537 -5.769 1.00 73.90 241 ASN A CA 1
ATOM 2543 C C . ASN A 1 170 ? 5.399 -30.640 -4.737 1.00 66.26 241 ASN A C 1
ATOM 2544 O O . ASN A 1 170 ? 5.710 -29.479 -5.011 1.00 67.48 241 ASN A O 1
ATOM 2555 N N . PRO A 1 171 ? 5.631 -31.187 -3.539 1.00 56.84 242 PRO A N 1
ATOM 2556 C CA . PRO A 1 171 ? 5.293 -32.561 -3.133 1.00 53.35 242 PRO A CA 1
ATOM 2557 C C . PRO A 1 171 ? 3.924 -32.698 -2.431 1.00 52.79 242 PRO A C 1
ATOM 2558 O O . PRO A 1 171 ? 3.332 -31.706 -1.988 1.00 49.81 242 PRO A O 1
ATOM 2569 N N . ALA A 1 172 ? 3.442 -33.938 -2.340 1.00 55.53 243 ALA A N 1
ATOM 2570 C CA . ALA A 1 172 ? 2.253 -34.261 -1.578 1.00 53.46 243 ALA A CA 1
ATOM 2571 C C . ALA A 1 172 ? 2.589 -34.191 -0.098 1.00 52.00 243 ALA A C 1
ATOM 2572 O O . ALA A 1 172 ? 3.760 -34.168 0.267 1.00 52.09 243 ALA A O 1
ATOM 2579 N N . PRO A 1 173 ? 1.582 -34.157 0.778 1.00 50.59 244 PRO A N 1
ATOM 2580 C CA . PRO A 1 173 ? 1.866 -34.144 2.217 1.00 51.14 244 PRO A CA 1
ATOM 2581 C C . PRO A 1 173 ? 2.638 -35.379 2.628 1.00 54.11 244 PRO A C 1
ATOM 2582 O O . PRO A 1 173 ? 2.497 -36.450 2.012 1.00 52.43 244 PRO A O 1
ATOM 2593 N N . PRO A 1 174 ? 3.444 -35.293 3.686 1.00 55.24 245 PRO A N 1
ATOM 2594 C CA . PRO A 1 174 ? 4.206 -36.473 4.120 1.00 58.19 245 PRO A CA 1
ATOM 2595 C C . PRO A 1 174 ? 3.292 -37.595 4.594 1.00 58.72 245 PRO A C 1
ATOM 2596 O O . PRO A 1 174 ? 2.281 -37.357 5.255 1.00 59.29 245 PRO A O 1
ATOM 2607 N N . LEU A 1 175 ? 3.668 -38.833 4.270 1.00 60.13 246 LEU A N 1
ATOM 2608 C CA . LEU A 1 175 ? 2.822 -39.972 4.614 1.00 62.07 246 LEU A CA 1
ATOM 2609 C C . LEU A 1 175 ? 2.557 -40.046 6.111 1.00 61.93 246 LEU A C 1
ATOM 2610 O O . LEU A 1 175 ? 1.445 -40.387 6.529 1.00 58.39 246 LEU A O 1
ATOM 2626 N N . ASP A 1 176 ? 3.565 -39.751 6.934 1.00 67.91 247 ASP A N 1
ATOM 2627 C CA . ASP A 1 176 ? 3.371 -39.734 8.382 1.00 74.53 247 ASP A CA 1
ATOM 2628 C C . ASP A 1 176 ? 2.219 -38.822 8.764 1.00 63.80 247 ASP A C 1
ATOM 2629 O O . ASP A 1 176 ? 1.375 -39.175 9.591 1.00 64.43 247 ASP A O 1
ATOM 2638 N N . ALA A 1 177 ? 2.191 -37.622 8.184 1.00 58.37 248 ALA A N 1
ATOM 2639 C CA . ALA A 1 177 ? 1.154 -36.659 8.518 1.00 53.49 248 ALA A CA 1
ATOM 2640 C C . ALA A 1 177 ? -0.217 -37.149 8.061 1.00 52.11 248 ALA A C 1
ATOM 2641 O O . ALA A 1 177 ? -1.210 -37.025 8.791 1.00 49.22 248 ALA A O 1
ATOM 2648 N N . VAL A 1 178 ? -0.294 -37.729 6.864 1.00 55.17 249 VAL A N 1
ATOM 2649 C CA . VAL A 1 178 ? -1.577 -38.212 6.376 1.00 56.73 249 VAL A CA 1
ATOM 2650 C C . VAL A 1 178 ? -2.110 -39.301 7.299 1.00 57.86 249 VAL A C 1
ATOM 2651 O O . VAL A 1 178 ? -3.275 -39.270 7.730 1.00 56.60 249 VAL A O 1
ATOM 2664 N N . GLU A 1 179 ? -1.261 -40.278 7.633 1.00 62.91 250 GLU A N 1
ATOM 2665 C CA . GLU A 1 179 ? -1.707 -41.355 8.503 1.00 65.38 250 GLU A CA 1
ATOM 2666 C C . GLU A 1 179 ? -2.110 -40.829 9.875 1.00 61.98 250 GLU A C 1
ATOM 2667 O O . GLU A 1 179 ? -3.018 -41.377 10.507 1.00 62.88 250 GLU A O 1
ATOM 2679 N N . GLN A 1 180 ? -1.486 -39.748 10.337 1.00 57.95 251 GLN A N 1
ATOM 2680 C CA . GLN A 1 180 ? -1.878 -39.171 11.617 1.00 59.23 251 GLN A CA 1
ATOM 2681 C C . GLN A 1 180 ? -3.230 -38.465 11.537 1.00 57.07 251 GLN A C 1
ATOM 2682 O O . GLN A 1 180 ? -3.988 -38.466 12.511 1.00 56.68 251 GLN A O 1
ATOM 2696 N N . ILE A 1 181 ? -3.541 -37.849 10.394 1.00 55.96 252 ILE A N 1
ATOM 2697 C CA . ILE A 1 181 ? -4.752 -37.049 10.258 1.00 50.23 252 ILE A CA 1
ATOM 2698 C C . ILE A 1 181 ? -5.972 -37.890 9.900 1.00 47.37 252 ILE A C 1
ATOM 2699 O O . ILE A 1 181 ? -7.096 -37.494 10.203 1.00 44.29 252 ILE A O 1
ATOM 2715 N N . LEU A 1 182 ? -5.788 -39.020 9.223 1.00 50.34 253 LEU A N 1
ATOM 2716 C CA . LEU A 1 182 ? -6.925 -39.738 8.647 1.00 54.61 253 LEU A CA 1
ATOM 2717 C C . LEU A 1 182 ? -7.983 -40.139 9.662 1.00 54.78 253 LEU A C 1
ATOM 2718 O O . LEU A 1 182 ? -9.177 -39.980 9.365 1.00 52.90 253 LEU A O 1
ATOM 2734 N N . PRO A 1 183 ? -7.647 -40.709 10.819 1.00 57.36 254 PRO A N 1
ATOM 2735 C CA . PRO A 1 183 ? -8.708 -41.086 11.772 1.00 54.88 254 PRO A CA 1
ATOM 2736 C C . PRO A 1 183 ? -9.629 -39.933 12.142 1.00 53.66 254 PRO A C 1
ATOM 2737 O O . PRO A 1 183 ? -10.850 -40.114 12.216 1.00 54.27 254 PRO A O 1
ATOM 2748 N N . THR A 1 184 ? -9.081 -38.748 12.387 1.00 49.41 255 THR A N 1
ATOM 2749 C CA . THR A 1 184 ? -9.935 -37.610 12.692 1.00 50.27 255 THR A CA 1
ATOM 2750 C C . THR A 1 184 ? -10.781 -37.239 11.485 1.00 52.13 255 THR A C 1
ATOM 2751 O O . THR A 1 184 ? -11.954 -36.871 11.621 1.00 51.20 255 THR A O 1
ATOM 2762 N N . LEU A 1 185 ? -10.207 -37.359 10.294 1.00 57.51 256 LEU A N 1
ATOM 2763 C CA . LEU A 1 185 ? -10.944 -37.060 9.074 1.00 59.78 256 LEU A CA 1
ATOM 2764 C C . LEU A 1 185 ? -12.126 -38.006 8.891 1.00 58.34 256 LEU A C 1
ATOM 2765 O O . LEU A 1 185 ? -13.184 -37.605 8.385 1.00 58.31 256 LEU A O 1
ATOM 2781 N N . VAL A 1 186 ? -11.962 -39.271 9.286 1.00 57.68 257 VAL A N 1
ATOM 2782 C CA . VAL A 1 186 ? -13.066 -40.220 9.194 1.00 57.92 257 VAL A CA 1
ATOM 2783 C C . VAL A 1 186 ? -14.210 -39.791 10.104 1.00 57.20 257 VAL A C 1
ATOM 2784 O O . VAL A 1 186 ? -15.379 -39.811 9.707 1.00 58.55 257 VAL A O 1
ATOM 2797 N N . ARG A 1 187 ? -13.895 -39.392 11.334 1.00 54.52 258 ARG A N 1
ATOM 2798 C CA . ARG A 1 187 ? -14.936 -38.912 12.235 1.00 55.98 258 ARG A CA 1
ATOM 2799 C C . ARG A 1 187 ? -15.637 -37.699 11.643 1.00 53.54 258 ARG A C 1
ATOM 2800 O O . ARG A 1 187 ? -16.867 -37.606 11.678 1.00 50.60 258 ARG A O 1
ATOM 2821 N N . LEU A 1 188 ? -14.873 -36.757 11.083 1.00 56.20 259 LEU A N 1
ATOM 2822 C CA . LEU A 1 188 ? -15.508 -35.550 10.560 1.00 55.38 259 LEU A CA 1
ATOM 2823 C C . LEU A 1 188 ? -16.422 -35.862 9.383 1.00 55.33 259 LEU A C 1
ATOM 2824 O O . LEU A 1 188 ? -17.436 -35.186 9.189 1.00 55.77 259 LEU A O 1
ATOM 2840 N N . LEU A 1 189 ? -16.082 -36.882 8.603 1.00 54.64 260 LEU A N 1
ATOM 2841 C CA . LEU A 1 189 ? -16.875 -37.276 7.453 1.00 54.06 260 LEU A CA 1
ATOM 2842 C C . LEU A 1 189 ? -18.238 -37.844 7.843 1.00 56.46 260 LEU A C 1
ATOM 2843 O O . LEU A 1 189 ? -19.141 -37.882 7.004 1.00 57.04 260 LEU A O 1
ATOM 2859 N N . HIS A 1 190 ? -18.400 -38.293 9.089 1.00 56.51 261 HIS A N 1
ATOM 2860 C CA . HIS A 1 190 ? -19.665 -38.796 9.592 1.00 58.51 261 HIS A CA 1
ATOM 2861 C C . HIS A 1 190 ? -20.417 -37.760 10.402 1.00 63.84 261 HIS A C 1
ATOM 2862 O O . HIS A 1 190 ? -21.528 -38.049 10.866 1.00 69.22 261 HIS A O 1
ATOM 2876 N N . HIS A 1 191 ? -19.849 -36.567 10.586 1.00 62.82 262 HIS A N 1
ATOM 2877 C CA . HIS A 1 191 ? -20.566 -35.504 11.276 1.00 67.27 262 HIS A CA 1
ATOM 2878 C C . HIS A 1 191 ? -21.787 -35.086 10.459 1.00 76.86 262 HIS A C 1
ATOM 2879 O O . HIS A 1 191 ? -22.056 -35.611 9.379 1.00 79.10 262 HIS A O 1
ATOM 2893 N N . ASN A 1 192 ? -22.555 -34.140 10.991 1.00 85.74 263 ASN A N 1
ATOM 2894 C CA . ASN A 1 192 ? -23.816 -33.763 10.381 1.00 92.85 263 ASN A CA 1
ATOM 2895 C C . ASN A 1 192 ? -23.809 -32.383 9.748 1.00 85.62 263 ASN A C 1
ATOM 2896 O O . ASN A 1 192 ? -24.651 -32.117 8.886 1.00 93.46 263 ASN A O 1
ATOM 2907 N N . ASP A 1 193 ? -22.899 -31.518 10.134 1.00 69.94 264 ASP A N 1
ATOM 2908 C CA . ASP A 1 193 ? -22.908 -30.162 9.615 1.00 61.89 264 ASP A CA 1
ATOM 2909 C C . ASP A 1 193 ? -22.556 -30.164 8.129 1.00 57.50 264 ASP A C 1
ATOM 2910 O O . ASP A 1 193 ? -21.556 -30.780 7.733 1.00 52.08 264 ASP A O 1
ATOM 2919 N N . PRO A 1 194 ? -23.336 -29.490 7.276 1.00 64.51 265 PRO A N 1
ATOM 2920 C CA . PRO A 1 194 ? -23.014 -29.509 5.840 1.00 62.79 265 PRO A CA 1
ATOM 2921 C C . PRO A 1 194 ? -21.602 -29.045 5.521 1.00 59.11 265 PRO A C 1
ATOM 2922 O O . PRO A 1 194 ? -20.939 -29.664 4.681 1.00 60.48 265 PRO A O 1
ATOM 2933 N N . GLU A 1 195 ? -21.132 -27.958 6.135 1.00 54.80 266 GLU A N 1
ATOM 2934 C CA . GLU A 1 195 ? -19.828 -27.415 5.764 1.00 55.35 266 GLU A CA 1
ATOM 2935 C C . GLU A 1 195 ? -18.700 -28.329 6.217 1.00 49.48 266 GLU A C 1
ATOM 2936 O O . GLU A 1 195 ? -17.711 -28.509 5.492 1.00 48.77 266 GLU A O 1
ATOM 2948 N N . VAL A 1 196 ? -18.822 -28.903 7.413 1.00 47.20 267 VAL A N 1
ATOM 2949 C CA . VAL A 1 196 ? -17.853 -29.889 7.864 1.00 48.27 267 VAL A CA 1
ATOM 2950 C C . VAL A 1 196 ? -17.767 -31.028 6.860 1.00 47.69 267 VAL A C 1
ATOM 2951 O O . VAL A 1 196 ? -16.670 -31.437 6.443 1.00 45.92 267 VAL A O 1
ATOM 2964 N N . LEU A 1 197 ? -18.923 -31.546 6.438 1.00 50.91 268 LEU A N 1
ATOM 2965 C CA . LEU A 1 197 ? -18.916 -32.637 5.471 1.00 51.93 268 LEU A CA 1
ATOM 2966 C C . LEU A 1 197 ? -18.234 -32.225 4.182 1.00 50.74 268 LEU A C 1
ATOM 2967 O O . LEU A 1 197 ? -17.468 -33.006 3.600 1.00 51.51 268 LEU A O 1
ATOM 2983 N N . ALA A 1 198 ? -18.509 -31.009 3.712 1.00 49.96 269 ALA A N 1
ATOM 2984 C CA . ALA A 1 198 ? -17.924 -30.565 2.457 1.00 48.72 269 ALA A CA 1
ATOM 2985 C C . ALA A 1 198 ? -16.399 -30.518 2.555 1.00 48.43 269 ALA A C 1
ATOM 2986 O O . ALA A 1 198 ? -15.698 -31.100 1.721 1.00 47.79 269 ALA A O 1
ATOM 2993 N N . ASP A 1 199 ? -15.865 -29.849 3.580 1.00 48.93 270 ASP A N 1
ATOM 2994 C CA . ASP A 1 199 ? -14.408 -29.757 3.712 1.00 50.43 270 ASP A CA 1
ATOM 2995 C C . ASP A 1 199 ? -13.761 -31.117 3.980 1.00 48.31 270 ASP A C 1
ATOM 2996 O O . ASP A 1 199 ? -12.661 -31.373 3.491 1.00 48.34 270 ASP A O 1
ATOM 3005 N N . SER A 1 200 ? -14.422 -32.005 4.725 1.00 46.73 271 SER A N 1
ATOM 3006 C CA . SER A 1 200 ? -13.898 -33.356 4.899 1.00 47.90 271 SER A CA 1
ATOM 3007 C C . SER A 1 200 ? -13.784 -34.082 3.561 1.00 45.08 271 SER A C 1
ATOM 3008 O O . SER A 1 200 ? -12.774 -34.758 3.293 1.00 46.01 271 SER A O 1
ATOM 3016 N N . CYS A 1 201 ? -14.815 -33.953 2.709 1.00 43.73 272 CYS A N 1
ATOM 3017 C CA . CYS A 1 201 ? -14.765 -34.528 1.372 1.00 46.00 272 CYS A CA 1
ATOM 3018 C C . CYS A 1 201 ? -13.663 -33.897 0.537 1.00 45.97 272 CYS A C 1
ATOM 3019 O O . CYS A 1 201 ? -12.981 -34.587 -0.232 1.00 48.12 272 CYS A O 1
ATOM 3027 N N . TRP A 1 202 ? -13.477 -32.586 0.656 1.00 44.63 273 TRP A N 1
ATOM 3028 C CA . TRP A 1 202 ? -12.385 -31.973 -0.081 1.00 43.56 273 TRP A CA 1
ATOM 3029 C C . TRP A 1 202 ? -11.056 -32.578 0.356 1.00 42.70 273 TRP A C 1
ATOM 3030 O O . TRP A 1 202 ? -10.202 -32.895 -0.482 1.00 41.78 273 TRP A O 1
ATOM 3051 N N . ALA A 1 203 ? -10.883 -32.790 1.664 1.00 41.20 274 ALA A N 1
ATOM 3052 C CA . ALA A 1 203 ? -9.642 -33.380 2.150 1.00 41.99 274 ALA A CA 1
ATOM 3053 C C . ALA A 1 203 ? -9.435 -34.763 1.551 1.00 44.35 274 ALA A C 1
ATOM 3054 O O . ALA A 1 203 ? -8.354 -35.081 1.046 1.00 45.29 274 ALA A O 1
ATOM 3061 N N . ILE A 1 204 ? -10.472 -35.600 1.585 1.00 46.92 275 ILE A N 1
ATOM 3062 C CA . ILE A 1 204 ? -10.343 -36.932 1.006 1.00 48.40 275 ILE A CA 1
ATOM 3063 C C . ILE A 1 204 ? -10.005 -36.841 -0.473 1.00 46.34 275 ILE A C 1
ATOM 3064 O O . ILE A 1 204 ? -9.210 -37.631 -0.992 1.00 44.09 275 ILE A O 1
ATOM 3080 N N . SER A 1 205 ? -10.631 -35.905 -1.189 1.00 45.85 276 SER A N 1
ATOM 3081 C CA . SER A 1 205 ? -10.346 -35.791 -2.612 1.00 46.91 276 SER A CA 1
ATOM 3082 C C . SER A 1 205 ? -8.895 -35.379 -2.853 1.00 47.13 276 SER A C 1
ATOM 3083 O O . SER A 1 205 ? -8.281 -35.834 -3.823 1.00 48.58 276 SER A O 1
ATOM 3091 N N . TYR A 1 206 ? -8.312 -34.566 -1.962 1.00 45.04 277 TYR A N 1
ATOM 3092 C CA . TYR A 1 206 ? -6.890 -34.245 -2.068 1.00 44.11 277 TYR A CA 1
ATOM 3093 C C . TYR A 1 206 ? -6.030 -35.477 -1.813 1.00 43.46 277 TYR A C 1
ATOM 3094 O O . TYR A 1 206 ? -5.098 -35.765 -2.566 1.00 42.21 277 TYR A O 1
ATOM 3112 N N . LEU A 1 207 ? -6.322 -36.214 -0.741 1.00 43.50 278 LEU A N 1
ATOM 3113 C CA . LEU A 1 207 ? -5.485 -37.353 -0.386 1.00 46.67 278 LEU A CA 1
ATOM 3114 C C . LEU A 1 207 ? -5.561 -38.459 -1.426 1.00 50.57 278 LEU A C 1
ATOM 3115 O O . LEU A 1 207 ? -4.594 -39.203 -1.594 1.00 55.80 278 LEU A O 1
ATOM 3131 N N . THR A 1 208 ? -6.675 -38.586 -2.140 1.00 50.63 279 THR A N 1
ATOM 3132 C CA . THR A 1 208 ? -6.785 -39.624 -3.159 1.00 51.69 279 THR A CA 1
ATOM 3133 C C . THR A 1 208 ? -6.274 -39.179 -4.522 1.00 54.03 279 THR A C 1
ATOM 3134 O O . THR A 1 208 ? -6.289 -39.975 -5.462 1.00 53.48 279 THR A O 1
ATOM 3145 N N . ASP A 1 209 ? -5.827 -37.936 -4.646 1.00 55.06 280 ASP A N 1
ATOM 3146 C CA . ASP A 1 209 ? -5.290 -37.414 -5.895 1.00 61.78 280 ASP A CA 1
ATOM 3147 C C . ASP A 1 209 ? -3.794 -37.698 -5.889 1.00 65.25 280 ASP A C 1
ATOM 3148 O O . ASP A 1 209 ? -2.981 -36.882 -5.451 1.00 70.79 280 ASP A O 1
ATOM 3157 N N . GLY A 1 210 ? -3.426 -38.880 -6.360 1.00 61.73 281 GLY A N 1
ATOM 3158 C CA . GLY A 1 210 ? -2.052 -39.300 -6.325 1.00 62.95 281 GLY A CA 1
ATOM 3159 C C . GLY A 1 210 ? -1.913 -40.777 -6.630 1.00 63.07 281 GLY A C 1
ATOM 3160 O O . GLY A 1 210 ? -2.834 -41.418 -7.150 1.00 61.54 281 GLY A O 1
ATOM 3164 N N . PRO A 1 211 ? -0.762 -41.350 -6.282 1.00 64.03 282 PRO A N 1
ATOM 3165 C CA . PRO A 1 211 ? -0.506 -42.757 -6.601 1.00 63.33 282 PRO A CA 1
ATOM 3166 C C . PRO A 1 211 ? -1.470 -43.685 -5.886 1.00 59.87 282 PRO A C 1
ATOM 3167 O O . PRO A 1 211 ? -2.077 -43.337 -4.870 1.00 57.16 282 PRO A O 1
ATOM 3178 N N . ASN A 1 212 ? -1.578 -44.904 -6.413 1.00 64.05 283 ASN A N 1
ATOM 3179 C CA . ASN A 1 212 ? -2.461 -45.897 -5.808 1.00 66.84 283 ASN A CA 1
ATOM 3180 C C . ASN A 1 212 ? -2.142 -46.131 -4.339 1.00 65.25 283 ASN A C 1
ATOM 3181 O O . ASN A 1 212 ? -3.039 -46.466 -3.561 1.00 67.46 283 ASN A O 1
ATOM 3192 N N . GLU A 1 213 ? -0.881 -45.965 -3.943 1.00 59.42 284 GLU A N 1
ATOM 3193 C CA . GLU A 1 213 ? -0.500 -46.136 -2.540 1.00 61.50 284 GLU A CA 1
ATOM 3194 C C . GLU A 1 213 ? -1.299 -45.202 -1.640 1.00 57.10 284 GLU A C 1
ATOM 3195 O O . GLU A 1 213 ? -1.815 -45.614 -0.596 1.00 54.42 284 GLU A O 1
ATOM 3207 N N . ARG A 1 214 ? -1.412 -43.933 -2.031 1.00 61.97 285 ARG A N 1
ATOM 3208 C CA . ARG A 1 214 ? -2.218 -42.986 -1.272 1.00 64.80 285 ARG A CA 1
ATOM 3209 C C . ARG A 1 214 ? -3.697 -43.357 -1.314 1.00 59.25 285 ARG A C 1
ATOM 3210 O O . ARG A 1 214 ? -4.415 -43.185 -0.318 1.00 57.89 285 ARG A O 1
ATOM 3231 N N . ILE A 1 215 ? -4.178 -43.876 -2.448 1.00 56.05 286 ILE A N 1
ATOM 3232 C CA . ILE A 1 215 ? -5.579 -44.286 -2.516 1.00 53.57 286 ILE A CA 1
ATOM 3233 C C . ILE A 1 215 ? -5.850 -45.393 -1.513 1.00 53.40 286 ILE A C 1
ATOM 3234 O O . ILE A 1 215 ? -6.907 -45.411 -0.870 1.00 51.72 286 ILE A O 1
ATOM 3250 N N . GLU A 1 216 ? -4.884 -46.304 -1.322 1.00 56.20 287 GLU A N 1
ATOM 3251 C CA . GLU A 1 216 ? -5.092 -47.433 -0.422 1.00 62.12 287 GLU A CA 1
ATOM 3252 C C . GLU A 1 216 ? -5.122 -46.985 1.033 1.00 63.83 287 GLU A C 1
ATOM 3253 O O . GLU A 1 216 ? -5.863 -47.550 1.844 1.00 63.75 287 GLU A O 1
ATOM 3265 N N . MET A 1 217 ? -4.322 -45.983 1.391 1.00 66.38 288 MET A N 1
ATOM 3266 C CA . MET A 1 217 ? -4.398 -45.433 2.738 1.00 68.75 288 MET A CA 1
ATOM 3267 C C . MET A 1 217 ? -5.818 -44.993 3.073 1.00 61.98 288 MET A C 1
ATOM 3268 O O . MET A 1 217 ? -6.359 -45.339 4.127 1.00 63.09 288 MET A O 1
ATOM 3282 N N . VAL A 1 218 ? -6.426 -44.203 2.193 1.00 56.71 289 VAL A N 1
ATOM 3283 C CA . VAL A 1 218 ? -7.773 -43.694 2.442 1.00 52.12 289 VAL A CA 1
ATOM 3284 C C . VAL A 1 218 ? -8.804 -44.819 2.399 1.00 50.72 289 VAL A C 1
ATOM 3285 O O . VAL A 1 218 ? -9.709 -44.880 3.240 1.00 47.56 289 VAL A O 1
ATOM 3298 N N . VAL A 1 219 ? -8.721 -45.683 1.380 1.00 53.59 290 VAL A N 1
ATOM 3299 C CA . VAL A 1 219 ? -9.679 -46.782 1.227 1.00 58.54 290 VAL A CA 1
ATOM 3300 C C . VAL A 1 219 ? -9.659 -47.701 2.445 1.00 61.46 290 VAL A C 1
ATOM 3301 O O . VAL A 1 219 ? -10.710 -48.136 2.931 1.00 58.78 290 VAL A O 1
ATOM 3314 N N . LYS A 1 220 ? -8.460 -48.057 2.926 1.00 66.15 291 LYS A N 1
ATOM 3315 C CA . LYS A 1 220 ? -8.367 -49.003 4.031 1.00 73.21 291 LYS A CA 1
ATOM 3316 C C . LYS A 1 220 ? -9.023 -48.469 5.296 1.00 68.08 291 LYS A C 1
ATOM 3317 O O . LYS A 1 220 ? -9.304 -49.245 6.210 1.00 70.81 291 LYS A O 1
ATOM 3336 N N . LYS A 1 221 ? -9.284 -47.168 5.371 1.00 62.12 292 LYS A N 1
ATOM 3337 C CA . LYS A 1 221 ? -9.958 -46.605 6.531 1.00 59.70 292 LYS A CA 1
ATOM 3338 C C . LYS A 1 221 ? -11.473 -46.786 6.509 1.00 59.90 292 LYS A C 1
ATOM 3339 O O . LYS A 1 221 ? -12.128 -46.402 7.481 1.00 60.68 292 LYS A O 1
ATOM 3358 N N . GLY A 1 222 ? -12.047 -47.327 5.437 1.00 63.86 293 GLY A N 1
ATOM 3359 C CA . GLY A 1 222 ? -13.474 -47.612 5.395 1.00 66.08 293 GLY A CA 1
ATOM 3360 C C . GLY A 1 222 ? -14.376 -46.460 5.007 1.00 67.28 293 GLY A C 1
ATOM 3361 O O . GLY A 1 222 ? -15.578 -46.508 5.282 1.00 70.91 293 GLY A O 1
ATOM 3365 N N . VAL A 1 223 ? -1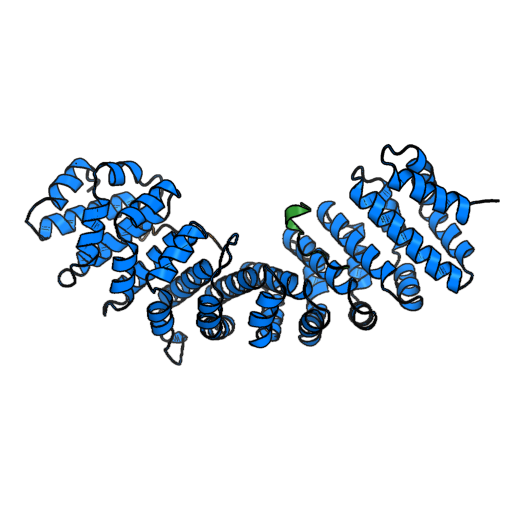3.849 -45.434 4.335 1.00 63.08 294 VAL A N 1
ATOM 3366 C CA . VAL A 1 223 ? -14.637 -44.229 4.085 1.00 59.50 294 VAL A CA 1
ATOM 3367 C C . VAL A 1 223 ? -15.559 -44.344 2.885 1.00 57.18 294 VAL A C 1
ATOM 3368 O O . VAL A 1 223 ? -16.435 -43.486 2.709 1.00 58.13 294 VAL A O 1
ATOM 3381 N N . VAL A 1 224 ? -15.391 -45.369 2.050 1.00 55.02 295 VAL A N 1
ATOM 3382 C CA . VAL A 1 224 ? -16.069 -45.384 0.758 1.00 53.96 295 VAL A CA 1
ATOM 3383 C C . VAL A 1 224 ? -17.584 -45.418 0.910 1.00 54.07 295 VAL A C 1
ATOM 3384 O O . VAL A 1 224 ? -18.269 -44.673 0.191 1.00 52.13 295 VAL A O 1
ATOM 3397 N N . PRO A 1 225 ? -18.169 -46.244 1.782 1.00 56.62 296 PRO A N 1
ATOM 3398 C CA . PRO A 1 225 ? -19.639 -46.213 1.934 1.00 55.18 296 PRO A CA 1
ATOM 3399 C C . PRO A 1 225 ? -20.174 -44.844 2.312 1.00 53.54 296 PRO A C 1
ATOM 3400 O O . PRO A 1 225 ? -21.241 -44.448 1.835 1.00 53.89 296 PRO A O 1
ATOM 3411 N N . GLN A 1 226 ? -19.453 -44.097 3.144 1.00 50.83 297 GLN A N 1
ATOM 3412 C CA . GLN A 1 226 ? -19.907 -42.766 3.517 1.00 50.02 297 GLN A CA 1
ATOM 3413 C C . GLN A 1 226 ? -19.686 -41.764 2.387 1.00 48.02 297 GLN A C 1
ATOM 3414 O O . GLN A 1 226 ? -20.510 -40.861 2.191 1.00 48.06 297 GLN A O 1
ATOM 3428 N N . LEU A 1 227 ? -18.598 -41.902 1.623 1.00 48.57 298 LEU A N 1
ATOM 3429 C CA . LEU A 1 227 ? -18.460 -41.068 0.432 1.00 48.23 298 LEU A CA 1
ATOM 3430 C C . LEU A 1 227 ? -19.630 -41.285 -0.522 1.00 48.32 298 LEU A C 1
ATOM 3431 O O . LEU A 1 227 ? -20.126 -40.336 -1.139 1.00 46.95 298 LEU A O 1
ATOM 3447 N N . VAL A 1 228 ? -20.071 -42.531 -0.676 1.00 50.00 299 VAL A N 1
ATOM 3448 C CA . VAL A 1 228 ? -21.162 -42.797 -1.601 1.00 52.46 299 VAL A CA 1
ATOM 3449 C C . VAL A 1 228 ? -22.454 -42.189 -1.082 1.00 54.69 299 VAL A C 1
ATOM 3450 O O . VAL A 1 228 ? -23.209 -41.583 -1.840 1.00 53.66 299 VAL A O 1
ATOM 3463 N N . LYS A 1 229 ? -22.719 -42.315 0.216 1.00 56.83 300 LYS A N 1
ATOM 3464 C CA . LYS A 1 229 ? -23.890 -41.660 0.782 1.00 61.16 300 LYS A CA 1
ATOM 3465 C C . LYS A 1 229 ? -23.848 -40.152 0.542 1.00 59.98 300 LYS A C 1
ATOM 3466 O O . LYS A 1 229 ? -24.871 -39.542 0.200 1.00 63.67 300 LYS A O 1
ATOM 3485 N N . LEU A 1 230 ? -22.676 -39.528 0.709 1.00 55.25 301 LEU A N 1
ATOM 3486 C CA . LEU A 1 230 ? -22.569 -38.089 0.457 1.00 52.09 301 LEU A CA 1
ATOM 3487 C C . LEU A 1 230 ? -22.666 -37.750 -1.018 1.00 48.07 301 LEU A C 1
ATOM 3488 O O . LEU A 1 230 ? -22.966 -36.602 -1.364 1.00 45.85 301 LEU A O 1
ATOM 3504 N N . LEU A 1 231 ? -22.376 -38.716 -1.882 1.00 49.95 302 LEU A N 1
ATOM 3505 C CA . LEU A 1 231 ? -22.604 -38.536 -3.304 1.00 51.39 302 LEU A CA 1
ATOM 3506 C C . LEU A 1 231 ? -24.086 -38.369 -3.601 1.00 55.16 302 LEU A C 1
ATOM 3507 O O . LEU A 1 231 ? -24.463 -37.630 -4.522 1.00 55.85 302 LEU A O 1
ATOM 3523 N N . GLY A 1 232 ? -24.937 -39.054 -2.838 1.00 55.27 303 GLY A N 1
ATOM 3524 C CA . GLY A 1 232 ? -26.361 -38.937 -3.000 1.00 58.79 303 GLY A CA 1
ATOM 3525 C C . GLY A 1 232 ? -26.971 -37.751 -2.304 1.00 61.99 303 GLY A C 1
ATOM 3526 O O . GLY A 1 232 ? -28.194 -37.628 -2.288 1.00 64.78 303 GLY A O 1
ATOM 3530 N N . ALA A 1 233 ? -26.167 -36.872 -1.719 1.00 63.07 304 ALA A N 1
ATOM 3531 C CA . ALA A 1 233 ? -26.725 -35.729 -1.018 1.00 65.47 304 ALA A CA 1
ATOM 3532 C C . ALA A 1 233 ? -27.381 -34.783 -2.018 1.00 70.60 304 ALA A C 1
ATOM 3533 O O . ALA A 1 233 ? -27.179 -34.878 -3.235 1.00 71.28 304 ALA A O 1
ATOM 3540 N N . THR A 1 234 ? -28.185 -33.864 -1.488 1.00 73.88 305 THR A N 1
ATOM 3541 C CA . THR A 1 234 ? -28.824 -32.838 -2.307 1.00 77.66 305 THR A CA 1
ATOM 3542 C C . THR A 1 234 ? -28.041 -31.531 -2.356 1.00 75.81 305 THR A C 1
ATOM 3543 O O . THR A 1 234 ? -28.284 -30.721 -3.256 1.00 79.42 305 THR A O 1
ATOM 3554 N N . GLU A 1 235 ? -27.129 -31.301 -1.411 1.00 70.90 306 GLU A N 1
ATOM 3555 C CA . GLU A 1 235 ? -26.328 -30.080 -1.375 1.00 69.46 306 GLU A CA 1
ATOM 3556 C C . GLU A 1 235 ? -25.161 -30.206 -2.358 1.00 62.38 306 GLU A C 1
ATOM 3557 O O . GLU A 1 235 ? -24.254 -31.029 -2.166 1.00 61.03 306 GLU A O 1
ATOM 3569 N N . LEU A 1 236 ? -25.176 -29.379 -3.402 1.00 59.23 307 LEU A N 1
ATOM 3570 C CA . LEU A 1 236 ? -24.110 -29.408 -4.396 1.00 55.83 307 LEU A CA 1
ATOM 3571 C C . LEU A 1 236 ? -22.707 -29.229 -3.810 1.00 52.27 307 LEU A C 1
ATOM 3572 O O . LEU A 1 236 ? -21.764 -29.849 -4.338 1.00 48.13 307 LEU A O 1
ATOM 3588 N N . PRO A 1 237 ? -22.486 -28.404 -2.778 1.00 55.34 308 PRO A N 1
ATOM 3589 C CA . PRO A 1 237 ? -21.133 -28.286 -2.210 1.00 55.07 308 PRO A CA 1
ATOM 3590 C C . PRO A 1 237 ? -20.642 -29.543 -1.518 1.00 54.10 308 PRO A C 1
ATOM 3591 O O . PRO A 1 237 ? -19.448 -29.631 -1.222 1.00 54.92 308 PRO A O 1
ATOM 3602 N N . ILE A 1 238 ? -21.514 -30.496 -1.212 1.00 52.66 309 ILE A N 1
ATOM 3603 C CA . ILE A 1 238 ? -21.070 -31.803 -0.749 1.00 50.42 309 ILE A CA 1
ATOM 3604 C C . ILE A 1 238 ? -20.841 -32.754 -1.916 1.00 50.33 309 ILE A C 1
ATOM 3605 O O . ILE A 1 238 ? -19.867 -33.509 -1.926 1.00 50.10 309 ILE A O 1
ATOM 3621 N N . VAL A 1 239 ? -21.732 -32.755 -2.907 1.00 51.78 310 VAL A N 1
ATOM 3622 C CA . VAL A 1 239 ? -21.626 -33.733 -3.992 1.00 50.48 310 VAL A CA 1
ATOM 3623 C C . VAL A 1 239 ? -20.354 -33.512 -4.790 1.00 48.84 310 VAL A C 1
ATOM 3624 O O . VAL A 1 239 ? -19.694 -34.466 -5.205 1.00 48.12 310 VAL A O 1
ATOM 3637 N N . THR A 1 240 ? -20.024 -32.271 -5.063 1.00 47.88 311 THR A N 1
ATOM 3638 C CA . THR A 1 240 ? -18.845 -31.962 -5.855 1.00 46.80 311 THR A CA 1
ATOM 3639 C C . THR A 1 240 ? -17.579 -32.606 -5.287 1.00 46.59 311 THR A C 1
ATOM 3640 O O . THR A 1 240 ? -16.972 -33.443 -5.962 1.00 45.83 311 THR A O 1
ATOM 3651 N N . PRO A 1 241 ? -17.163 -32.304 -4.057 1.00 47.86 312 PRO A N 1
ATOM 3652 C CA . PRO A 1 241 ? -15.960 -32.980 -3.522 1.00 48.16 312 PRO A CA 1
ATOM 3653 C C . PRO A 1 241 ? -16.121 -34.472 -3.352 1.00 44.81 312 PRO A C 1
ATOM 3654 O O . PRO A 1 241 ? -15.129 -35.201 -3.482 1.00 43.60 312 PRO A O 1
ATOM 3665 N N . ALA A 1 242 ? -17.327 -34.960 -3.037 1.00 43.73 313 ALA A N 1
ATOM 3666 C CA . ALA A 1 242 ? -17.495 -36.401 -2.878 1.00 42.29 313 ALA A CA 1
ATOM 3667 C C . ALA A 1 242 ? -17.284 -37.106 -4.208 1.00 43.36 313 ALA A C 1
ATOM 3668 O O . ALA A 1 242 ? -16.570 -38.114 -4.288 1.00 44.96 313 ALA A O 1
ATOM 3675 N N . LEU A 1 243 ? -17.902 -36.576 -5.260 1.00 43.00 314 LEU A N 1
ATOM 3676 C CA . LEU A 1 243 ? -17.719 -37.104 -6.606 1.00 43.80 314 LEU A CA 1
ATOM 3677 C C . LEU A 1 243 ? -16.267 -36.990 -7.054 1.00 47.24 314 LEU A C 1
ATOM 3678 O O . LEU A 1 243 ? -15.746 -37.878 -7.726 1.00 46.87 314 LEU A O 1
ATOM 3694 N N . ARG A 1 244 ? -15.604 -35.889 -6.720 1.00 46.73 315 ARG A N 1
ATOM 3695 C CA . ARG A 1 244 ? -14.170 -35.790 -6.997 1.00 48.93 315 ARG A CA 1
ATOM 3696 C C . ARG A 1 244 ? -13.398 -36.936 -6.330 1.00 43.54 315 ARG A C 1
ATOM 3697 O O . ARG A 1 244 ? -12.542 -37.576 -6.959 1.00 40.95 315 ARG A O 1
ATOM 3718 N N . ALA A 1 245 ? -13.705 -37.227 -5.059 1.00 44.17 316 ALA A N 1
ATOM 3719 C CA . ALA A 1 245 ? -12.994 -38.287 -4.343 1.00 45.52 316 ALA A CA 1
ATOM 3720 C C . ALA A 1 245 ? -13.273 -39.658 -4.951 1.00 47.22 316 ALA A C 1
ATOM 3721 O O . ALA A 1 245 ? -12.358 -40.473 -5.125 1.00 47.97 316 ALA A O 1
ATOM 3728 N N . ILE A 1 246 ? -14.538 -39.943 -5.253 1.00 47.37 317 ILE A N 1
ATOM 3729 C CA . ILE A 1 246 ? -14.887 -41.210 -5.888 1.00 47.05 317 ILE A CA 1
ATOM 3730 C C . ILE A 1 246 ? -14.193 -41.332 -7.235 1.00 43.50 317 ILE A C 1
ATOM 3731 O O . ILE A 1 246 ? -13.672 -42.397 -7.596 1.00 44.00 317 ILE A O 1
ATOM 3747 N N . GLY A 1 247 ? -14.194 -40.255 -8.009 1.00 39.67 318 GLY A N 1
ATOM 3748 C CA . GLY A 1 247 ? -13.491 -40.282 -9.272 1.00 40.22 318 GLY A CA 1
ATOM 3749 C C . GLY A 1 247 ? -12.028 -40.657 -9.106 1.00 43.28 318 GLY A C 1
ATOM 3750 O O . GLY A 1 247 ? -11.495 -41.472 -9.866 1.00 42.10 318 GLY A O 1
ATOM 3754 N N . ASN A 1 248 ? -11.359 -40.083 -8.100 1.00 46.48 319 ASN A N 1
ATOM 3755 C CA . ASN A 1 248 ? -9.952 -40.421 -7.887 1.00 46.15 319 ASN A CA 1
ATOM 3756 C C . ASN A 1 248 ? -9.797 -41.893 -7.540 1.00 44.45 319 ASN A C 1
ATOM 3757 O O . ASN A 1 248 ? -8.897 -42.561 -8.056 1.00 43.06 319 ASN A O 1
ATOM 3768 N N . ILE A 1 249 ? -10.687 -42.423 -6.696 1.00 41.84 320 ILE A N 1
ATOM 3769 C CA . ILE A 1 249 ? -10.508 -43.784 -6.209 1.00 44.45 320 ILE A CA 1
ATOM 3770 C C . ILE A 1 249 ? -10.629 -44.780 -7.350 1.00 49.44 320 ILE A C 1
ATOM 3771 O O . ILE A 1 249 ? -9.900 -45.775 -7.394 1.00 55.69 320 ILE A O 1
ATOM 3787 N N . VAL A 1 250 ? -11.534 -44.534 -8.301 1.00 46.82 321 VAL A N 1
ATOM 3788 C CA . VAL A 1 250 ? -11.688 -45.472 -9.413 1.00 44.84 321 VAL A CA 1
ATOM 3789 C C . VAL A 1 250 ? -10.623 -45.285 -10.478 1.00 45.96 321 VAL A C 1
ATOM 3790 O O . VAL A 1 250 ? -10.669 -45.973 -11.504 1.00 46.33 321 VAL A O 1
ATOM 3803 N N . THR A 1 251 ? -9.667 -44.376 -10.285 1.00 47.49 322 THR A N 1
ATOM 3804 C CA . THR A 1 251 ? -8.472 -44.407 -11.125 1.00 53.49 322 THR A CA 1
ATOM 3805 C C . THR A 1 251 ? -7.484 -45.475 -10.684 1.00 57.66 322 THR A C 1
ATOM 3806 O O . THR A 1 251 ? -6.562 -45.790 -11.443 1.00 61.29 322 THR A O 1
ATOM 3817 N N . GLY A 1 252 ? -7.647 -46.025 -9.479 1.00 55.55 323 GLY A N 1
ATOM 3818 C CA . GLY A 1 252 ? -6.725 -47.017 -8.965 1.00 54.01 323 GLY A CA 1
ATOM 3819 C C . GLY A 1 252 ? -6.960 -48.393 -9.544 1.00 54.05 323 GLY A C 1
ATOM 3820 O O . GLY A 1 252 ? -7.250 -48.541 -10.727 1.00 51.92 323 GLY A O 1
ATOM 3824 N N . THR A 1 253 ? -6.866 -49.406 -8.701 1.00 56.18 324 THR A N 1
ATOM 3825 C CA . THR A 1 253 ? -6.894 -50.788 -9.136 1.00 60.76 324 THR A CA 1
ATOM 3826 C C . THR A 1 253 ? -8.328 -51.277 -9.295 1.00 61.19 324 THR A C 1
ATOM 3827 O O . THR A 1 253 ? -9.289 -50.647 -8.837 1.00 59.83 324 THR A O 1
ATOM 3838 N N . ASP A 1 254 ? -8.453 -52.448 -9.921 1.00 65.73 325 ASP A N 1
ATOM 3839 C CA . ASP A 1 254 ? -9.757 -53.068 -10.072 1.00 68.00 325 ASP A CA 1
ATOM 3840 C C . ASP A 1 254 ? -10.370 -53.394 -8.715 1.00 67.96 325 ASP A C 1
ATOM 3841 O O . ASP A 1 254 ? -11.600 -53.366 -8.563 1.00 68.27 325 ASP A O 1
ATOM 3850 N N . GLU A 1 255 ? -9.535 -53.660 -7.713 1.00 66.38 326 GLU A N 1
ATOM 3851 C CA . GLU A 1 255 ? -10.029 -53.933 -6.372 1.00 68.67 326 GLU A CA 1
ATOM 3852 C C . GLU A 1 255 ? -10.514 -52.662 -5.675 1.00 62.43 326 GLU A C 1
ATOM 3853 O O . GLU A 1 255 ? -11.511 -52.695 -4.942 1.00 62.10 326 GLU A O 1
ATOM 3865 N N . GLN A 1 256 ? -9.829 -51.534 -5.876 1.00 61.15 327 GLN A N 1
ATOM 3866 C CA . GLN A 1 256 ? -10.314 -50.284 -5.291 1.00 57.91 327 GLN A CA 1
ATOM 3867 C C . GLN A 1 256 ? -11.569 -49.788 -6.006 1.00 53.55 327 GLN A C 1
ATOM 3868 O O . GLN A 1 256 ? -12.488 -49.259 -5.364 1.00 51.28 327 GLN A O 1
ATOM 3882 N N . THR A 1 257 ? -11.631 -49.946 -7.330 1.00 53.24 328 THR A N 1
ATOM 3883 C CA . THR A 1 257 ? -12.856 -49.603 -8.040 1.00 52.66 328 THR A CA 1
ATOM 3884 C C . THR A 1 257 ? -14.018 -50.442 -7.526 1.00 55.18 328 THR A C 1
ATOM 3885 O O . THR A 1 257 ? -15.121 -49.930 -7.308 1.00 55.19 328 THR A O 1
ATOM 3896 N N . GLN A 1 258 ? -13.776 -51.732 -7.297 1.00 57.87 329 GLN A N 1
ATOM 3897 C CA . GLN A 1 258 ? -14.849 -52.611 -6.861 1.00 58.74 329 GLN A CA 1
ATOM 3898 C C . GLN A 1 258 ? -15.433 -52.160 -5.536 1.00 56.98 329 GLN A C 1
ATOM 3899 O O . GLN A 1 258 ? -16.625 -52.373 -5.286 1.00 54.70 329 GLN A O 1
ATOM 3913 N N . LYS A 1 259 ? -14.624 -51.551 -4.667 1.00 58.29 330 LYS A N 1
ATOM 3914 C CA . LYS A 1 259 ? -15.173 -51.077 -3.399 1.00 60.25 330 LYS A CA 1
ATOM 3915 C C . LYS A 1 259 ? -16.141 -49.924 -3.620 1.00 57.80 330 LYS A C 1
ATOM 3916 O O . LYS A 1 259 ? -17.144 -49.810 -2.907 1.00 57.96 330 LYS A O 1
ATOM 3935 N N . VAL A 1 260 ? -15.893 -49.091 -4.627 1.00 56.34 331 VAL A N 1
ATOM 3936 C CA . VAL A 1 260 ? -16.853 -48.048 -4.967 1.00 53.10 331 VAL A CA 1
ATOM 3937 C C . VAL A 1 260 ? -18.163 -48.665 -5.452 1.00 50.69 331 VAL A C 1
ATOM 3938 O O . VAL A 1 260 ? -19.252 -48.228 -5.062 1.00 50.55 331 VAL A O 1
ATOM 3951 N N . ILE A 1 261 ? -18.078 -49.685 -6.312 1.00 48.38 332 ILE A N 1
ATOM 3952 C CA . ILE A 1 261 ? -19.271 -50.372 -6.809 1.00 49.72 332 ILE A CA 1
ATOM 3953 C C . ILE A 1 261 ? -19.996 -51.102 -5.678 1.00 53.11 332 ILE A C 1
ATOM 3954 O O . ILE A 1 261 ? -21.228 -51.055 -5.588 1.00 50.28 332 ILE A O 1
ATOM 3970 N N . ASP A 1 262 ? -19.248 -51.780 -4.795 1.00 59.48 333 ASP A N 1
ATOM 3971 C CA . ASP A 1 262 ? -19.845 -52.486 -3.654 1.00 66.51 333 ASP A CA 1
ATOM 3972 C C . ASP A 1 262 ? -20.623 -51.547 -2.736 1.00 61.25 333 ASP A C 1
ATOM 3973 O O . ASP A 1 262 ? -21.617 -51.961 -2.127 1.00 59.98 333 ASP A O 1
ATOM 3982 N N . ALA A 1 263 ? -20.166 -50.303 -2.589 1.00 58.33 334 ALA A N 1
ATOM 3983 C CA . ALA A 1 263 ? -20.849 -49.327 -1.750 1.00 56.67 334 ALA A CA 1
ATOM 3984 C C . ALA A 1 263 ? -22.095 -48.750 -2.405 1.00 56.74 334 ALA A C 1
ATOM 3985 O O . ALA A 1 263 ? -22.758 -47.902 -1.794 1.00 56.16 334 ALA A O 1
ATOM 3992 N N . GLY A 1 264 ? -22.421 -49.171 -3.627 1.00 58.69 335 GLY A N 1
ATOM 3993 C CA . GLY A 1 264 ? -23.633 -48.730 -4.288 1.00 55.84 335 GLY A CA 1
ATOM 3994 C C . GLY A 1 264 ? -23.512 -47.478 -5.127 1.00 54.13 335 GLY A C 1
ATOM 3995 O O . GLY A 1 264 ? -24.536 -46.863 -5.430 1.00 53.66 335 GLY A O 1
ATOM 3999 N N . ALA A 1 265 ? -22.306 -47.079 -5.535 1.00 53.79 336 ALA A N 1
ATOM 4000 C CA . ALA A 1 265 ? -22.174 -45.790 -6.211 1.00 53.58 336 ALA A CA 1
ATOM 4001 C C . ALA A 1 265 ? -22.960 -45.751 -7.517 1.00 54.54 336 ALA A C 1
ATOM 4002 O O . ALA A 1 265 ? -23.467 -44.692 -7.902 1.00 56.24 336 ALA A O 1
ATOM 4009 N N . LEU A 1 266 ? -23.078 -46.885 -8.214 1.00 52.52 337 LEU A N 1
ATOM 4010 C CA . LEU A 1 266 ? -23.720 -46.864 -9.521 1.00 51.94 337 LEU A CA 1
ATOM 4011 C C . LEU A 1 266 ? -25.213 -46.526 -9.426 1.00 53.92 337 LEU A C 1
ATOM 4012 O O . LEU A 1 266 ? -25.804 -46.097 -10.416 1.00 55.18 337 LEU A O 1
ATOM 4028 N N . ALA A 1 267 ? -25.833 -46.672 -8.258 1.00 54.27 338 ALA A N 1
ATOM 4029 C CA . ALA A 1 267 ? -27.226 -46.277 -8.129 1.00 54.65 338 ALA A CA 1
ATOM 4030 C C . ALA A 1 267 ? -27.414 -44.763 -8.175 1.00 58.49 338 ALA A C 1
ATOM 4031 O O . ALA A 1 267 ? -28.508 -44.302 -8.506 1.00 59.69 338 ALA A O 1
ATOM 4038 N N . VAL A 1 268 ? -26.379 -43.981 -7.867 1.00 61.40 339 VAL A N 1
ATOM 4039 C CA . VAL A 1 268 ? -26.499 -42.525 -7.874 1.00 62.54 339 VAL A CA 1
ATOM 4040 C C . VAL A 1 268 ? -26.175 -41.916 -9.232 1.00 53.91 339 VAL A C 1
ATOM 4041 O O . VAL A 1 268 ? -26.607 -40.786 -9.515 1.00 53.09 339 VAL A O 1
ATOM 4054 N N . PHE A 1 269 ? -25.436 -42.627 -10.082 1.00 49.57 340 PHE A N 1
ATOM 4055 C CA . PHE A 1 269 ? -24.913 -42.000 -11.288 1.00 49.93 340 PHE A CA 1
ATOM 4056 C C . PHE A 1 269 ? -25.967 -41.553 -12.297 1.00 50.78 340 PHE A C 1
ATOM 4057 O O . PHE A 1 269 ? -25.682 -40.599 -13.040 1.00 51.52 340 PHE A O 1
ATOM 4074 N N . PRO A 1 270 ? -27.153 -42.152 -12.393 1.00 50.58 341 PRO A N 1
ATOM 4075 C CA . PRO A 1 270 ? -28.130 -41.600 -13.338 1.00 51.09 341 PRO A CA 1
ATOM 4076 C C . PRO A 1 270 ? -28.444 -40.138 -13.072 1.00 47.77 341 PRO A C 1
ATOM 4077 O O . PRO A 1 270 ? -28.551 -39.355 -14.026 1.00 49.31 341 PRO A O 1
ATOM 4088 N N . SER A 1 271 ? -28.580 -39.739 -11.800 1.00 46.07 342 SER A N 1
ATOM 4089 C CA . SER A 1 271 ? -28.840 -38.333 -11.510 1.00 47.17 342 SER A CA 1
ATOM 4090 C C . SER A 1 271 ? -27.596 -37.471 -11.711 1.00 47.87 342 SER A C 1
ATOM 4091 O O . SER A 1 271 ? -27.713 -36.327 -12.156 1.00 51.18 342 SER A O 1
ATOM 4099 N N . LEU A 1 272 ? -26.407 -37.993 -11.408 1.00 45.12 343 LEU A N 1
ATOM 4100 C CA . LEU A 1 272 ? -25.177 -37.259 -11.715 1.00 43.19 343 LEU A CA 1
ATOM 4101 C C . LEU A 1 272 ? -25.002 -37.033 -13.217 1.00 43.48 343 LEU A C 1
ATOM 4102 O O . LEU A 1 272 ? -24.611 -35.939 -13.642 1.00 43.40 343 LEU A O 1
ATOM 4118 N N . LEU A 1 273 ? -25.242 -38.063 -14.040 1.00 43.36 344 LEU A N 1
ATOM 4119 C CA . LEU A 1 273 ? -25.092 -37.897 -15.486 1.00 42.67 344 LEU A CA 1
ATOM 4120 C C . LEU A 1 273 ? -26.155 -36.984 -16.085 1.00 43.17 344 LEU A C 1
ATOM 4121 O O . LEU A 1 273 ? -25.977 -36.522 -17.214 1.00 44.35 344 LEU A O 1
ATOM 4137 N N . THR A 1 274 ? -27.260 -36.727 -15.376 1.00 40.76 345 THR A N 1
ATOM 4138 C CA . THR A 1 274 ? -28.267 -35.774 -15.835 1.00 43.13 345 THR A CA 1
ATOM 4139 C C . THR A 1 274 ? -28.365 -34.552 -14.921 1.00 43.41 345 THR A C 1
ATOM 4140 O O . THR A 1 274 ? -29.350 -33.801 -14.986 1.00 44.78 345 THR A O 1
ATOM 4151 N N . ASN A 1 275 ? -27.339 -34.317 -14.105 1.00 44.14 346 ASN A N 1
ATOM 4152 C CA . ASN A 1 275 ? -27.318 -33.157 -13.228 1.00 47.21 346 ASN A CA 1
ATOM 4153 C C . ASN A 1 275 ? -27.359 -31.876 -14.062 1.00 53.58 346 ASN A C 1
ATOM 4154 O O . ASN A 1 275 ? -26.761 -31.815 -15.140 1.00 50.97 346 ASN A O 1
ATOM 4165 N N . PRO A 1 276 ? -28.068 -30.839 -13.612 1.00 61.79 347 PRO A N 1
ATOM 4166 C CA . PRO A 1 276 ? -28.102 -29.597 -14.400 1.00 66.12 347 PRO A CA 1
ATOM 4167 C C . PRO A 1 276 ? -26.765 -28.863 -14.424 1.00 66.87 347 PRO A C 1
ATOM 4168 O O . PRO A 1 276 ? -26.512 -28.112 -15.369 1.00 71.29 347 PRO A O 1
ATOM 4179 N N . LYS A 1 277 ? -25.891 -29.075 -13.444 1.00 61.96 348 LYS A N 1
ATOM 4180 C CA . LYS A 1 277 ? -24.566 -28.467 -13.470 1.00 59.09 348 LYS A CA 1
ATOM 4181 C C . LYS A 1 277 ? -23.634 -29.250 -14.400 1.00 55.21 348 LYS A C 1
ATOM 4182 O O . LYS A 1 277 ? -23.294 -30.406 -14.125 1.00 49.78 348 LYS A O 1
ATOM 4201 N N . THR A 1 278 ? -23.208 -28.603 -15.484 1.00 60.51 349 THR A N 1
ATOM 4202 C CA . THR A 1 278 ? -22.313 -29.217 -16.466 1.00 64.94 349 THR A CA 1
ATOM 4203 C C . THR A 1 278 ? -21.063 -29.835 -15.848 1.00 59.16 349 THR A C 1
ATOM 4204 O O . THR A 1 278 ? -20.581 -30.871 -16.324 1.00 58.52 349 THR A O 1
ATOM 4215 N N . ASN A 1 279 ? -20.479 -29.175 -14.843 1.00 55.78 350 ASN A N 1
ATOM 4216 C CA . ASN A 1 279 ? -19.286 -29.706 -14.189 1.00 55.66 350 ASN A CA 1
ATOM 4217 C C . ASN A 1 279 ? -19.540 -31.077 -13.558 1.00 46.55 350 ASN A C 1
ATOM 4218 O O . ASN A 1 279 ? -18.653 -31.945 -13.549 1.00 42.13 350 ASN A O 1
ATOM 4229 N N . ILE A 1 280 ? -20.720 -31.276 -12.970 1.00 47.99 351 ILE A N 1
ATOM 4230 C CA . ILE A 1 280 ? -21.023 -32.570 -12.376 1.00 48.62 351 ILE A CA 1
ATOM 4231 C C . ILE A 1 280 ? -21.161 -33.632 -13.463 1.00 48.33 351 ILE A C 1
ATOM 4232 O O . ILE A 1 280 ? -20.636 -34.748 -13.323 1.00 49.84 351 ILE A O 1
ATOM 4248 N N . GLN A 1 281 ? -21.863 -33.311 -14.562 1.00 47.72 352 GLN A N 1
ATOM 4249 C CA . GLN A 1 281 ? -22.017 -34.299 -15.625 1.00 48.81 352 GLN A CA 1
ATOM 4250 C C . GLN A 1 281 ? -20.653 -34.719 -16.149 1.00 47.59 352 GLN A C 1
ATOM 4251 O O . GLN A 1 281 ? -20.374 -35.915 -16.307 1.00 48.39 352 GLN A O 1
ATOM 4265 N N . LYS A 1 282 ? -19.796 -33.732 -16.439 1.00 47.53 353 LYS A N 1
ATOM 4266 C CA . LYS A 1 282 ? -18.479 -34.024 -16.981 1.00 49.19 353 LYS A CA 1
ATOM 4267 C C . LYS A 1 282 ? -17.674 -34.890 -16.018 1.00 47.27 353 LYS A C 1
ATOM 4268 O O . LYS A 1 282 ? -17.060 -35.879 -16.434 1.00 46.99 353 LYS A O 1
ATOM 4287 N N . GLU A 1 283 ? -17.697 -34.554 -14.725 1.00 46.38 354 GLU A N 1
ATOM 4288 C CA . GLU A 1 283 ? -16.962 -35.332 -13.731 1.00 50.25 354 GLU A CA 1
ATOM 4289 C C . GLU A 1 283 ? -17.520 -36.745 -13.615 1.00 47.62 354 GLU A C 1
ATOM 4290 O O . GLU A 1 283 ? -16.763 -37.711 -13.444 1.00 45.79 354 GLU A O 1
ATOM 4302 N N . ALA A 1 284 ? -18.853 -36.882 -13.689 1.00 49.27 355 ALA A N 1
ATOM 4303 C CA . ALA A 1 284 ? -19.468 -38.197 -13.525 1.00 47.38 355 ALA A CA 1
ATOM 4304 C C . ALA A 1 284 ? -19.232 -39.074 -14.747 1.00 44.08 355 ALA A C 1
ATOM 4305 O O . ALA A 1 284 ? -19.041 -40.284 -14.619 1.00 42.50 355 ALA A O 1
ATOM 4312 N N . THR A 1 285 ? -19.231 -38.480 -15.940 1.00 43.53 356 THR A N 1
ATOM 4313 C CA . THR A 1 285 ? -18.889 -39.225 -17.149 1.00 45.31 356 THR A CA 1
ATOM 4314 C C . THR A 1 285 ? -17.427 -39.670 -17.136 1.00 44.50 356 THR A C 1
ATOM 4315 O O . THR A 1 285 ? -17.119 -40.810 -17.497 1.00 43.43 356 THR A O 1
ATOM 4326 N N . TRP A 1 286 ? -16.508 -38.781 -16.747 1.00 45.68 357 TRP A N 1
ATOM 4327 C CA . TRP A 1 286 ? -15.108 -39.175 -16.622 1.00 46.69 357 TRP A CA 1
ATOM 4328 C C . TRP A 1 286 ? -14.969 -40.365 -15.675 1.00 46.34 357 TRP A C 1
ATOM 4329 O O . TRP A 1 286 ? -14.279 -41.349 -15.984 1.00 48.60 357 TRP A O 1
ATOM 4350 N N . THR A 1 287 ? -15.643 -40.295 -14.523 1.00 44.87 358 THR A N 1
ATOM 4351 C CA . THR A 1 287 ? -15.633 -41.399 -13.569 1.00 45.95 358 THR A CA 1
ATOM 4352 C C . THR A 1 287 ? -16.178 -42.684 -14.186 1.00 47.82 358 THR A C 1
ATOM 4353 O O . THR A 1 287 ? -15.702 -43.778 -13.861 1.00 47.11 358 THR A O 1
ATOM 4364 N N . MET A 1 288 ? -17.180 -42.578 -15.073 1.00 51.51 359 MET A N 1
ATOM 4365 C CA . MET A 1 288 ? -17.735 -43.766 -15.724 1.00 53.10 359 MET A CA 1
ATOM 4366 C C . MET A 1 288 ? -16.750 -44.388 -16.704 1.00 51.62 359 MET A C 1
ATOM 4367 O O . MET A 1 288 ? -16.733 -45.613 -16.865 1.00 54.42 359 MET A O 1
ATOM 4381 N N . SER A 1 289 ? -15.931 -43.568 -17.363 1.00 46.37 360 SER A N 1
ATOM 4382 C CA . SER A 1 289 ? -14.970 -44.090 -18.326 1.00 47.17 360 SER A CA 1
ATOM 4383 C C . SER A 1 289 ? -13.877 -44.918 -17.650 1.00 48.18 360 SER A C 1
ATOM 4384 O O . SER A 1 289 ? -13.384 -45.885 -18.237 1.00 50.65 360 SER A O 1
ATOM 4392 N N . ASN A 1 290 ? -13.481 -44.560 -16.426 1.00 46.44 361 ASN A N 1
ATOM 4393 C CA . ASN A 1 290 ? -12.509 -45.377 -15.706 1.00 48.36 361 ASN A CA 1
ATOM 4394 C C . ASN A 1 290 ? -13.134 -46.631 -15.109 1.00 49.21 361 ASN A C 1
ATOM 4395 O O . ASN A 1 290 ? -12.426 -47.618 -14.882 1.00 49.38 361 ASN A O 1
ATOM 4406 N N . ILE A 1 291 ? -14.441 -46.620 -14.838 1.00 50.43 362 ILE A N 1
ATOM 4407 C CA . ILE A 1 291 ? -15.115 -47.849 -14.433 1.00 52.17 362 ILE A CA 1
ATOM 4408 C C . ILE A 1 291 ? -15.238 -48.805 -15.619 1.00 54.41 362 ILE A C 1
ATOM 4409 O O . ILE A 1 291 ? -14.912 -49.993 -15.514 1.00 55.27 362 ILE A O 1
ATOM 4425 N N . THR A 1 292 ? -15.717 -48.304 -16.766 1.00 54.78 363 THR A N 1
ATOM 4426 C CA . THR A 1 292 ? -15.817 -49.154 -17.944 1.00 54.50 363 THR A CA 1
ATOM 4427 C C . THR A 1 292 ? -14.456 -49.586 -18.462 1.00 55.68 363 THR A C 1
ATOM 4428 O O . THR A 1 292 ? -14.400 -50.385 -19.398 1.00 57.41 363 THR A O 1
ATOM 4439 N N . ALA A 1 293 ? -13.374 -49.041 -17.913 1.00 54.41 364 ALA A N 1
ATOM 4440 C CA . ALA A 1 293 ? -12.028 -49.512 -18.203 1.00 55.92 364 ALA A CA 1
ATOM 4441 C C . ALA A 1 293 ? -11.623 -50.701 -17.342 1.00 60.12 364 ALA A C 1
ATOM 4442 O O . ALA A 1 293 ? -10.494 -51.172 -17.466 1.00 63.34 364 ALA A O 1
ATOM 4449 N N . GLY A 1 294 ? -12.498 -51.193 -16.477 1.00 60.52 365 GLY A N 1
ATOM 4450 C CA . GLY A 1 294 ? -12.162 -52.256 -15.549 1.00 62.76 365 GLY A CA 1
ATOM 4451 C C . GLY A 1 294 ? -12.511 -53.641 -16.058 1.00 62.93 365 GLY A C 1
ATOM 4452 O O . GLY A 1 294 ? -12.590 -53.891 -17.264 1.00 63.71 365 GLY A O 1
ATOM 4456 N N . ARG A 1 295 ? -12.726 -54.551 -15.114 1.00 60.33 366 ARG A N 1
ATOM 4457 C CA . ARG A 1 295 ? -12.997 -55.945 -15.423 1.00 61.72 366 ARG A CA 1
ATOM 4458 C C . ARG A 1 295 ? -14.347 -56.112 -16.128 1.00 59.21 366 ARG A C 1
ATOM 4459 O O . ARG A 1 295 ? -15.265 -55.297 -15.992 1.00 57.03 366 ARG A O 1
ATOM 4480 N N . GLN A 1 296 ? -14.470 -57.218 -16.865 1.00 61.43 367 GLN A N 1
ATOM 4481 C CA . GLN A 1 296 ? -15.710 -57.486 -17.577 1.00 61.92 367 GLN A CA 1
ATOM 4482 C C . GLN A 1 296 ? -16.886 -57.607 -16.621 1.00 58.49 367 GLN A C 1
ATOM 4483 O O . GLN A 1 296 ? -18.007 -57.197 -16.959 1.00 57.17 367 GLN A O 1
ATOM 4497 N N . ASP A 1 297 ? -16.653 -58.145 -15.420 1.00 60.87 368 ASP A N 1
ATOM 4498 C CA . ASP A 1 297 ? -17.726 -58.224 -14.438 1.00 61.73 368 ASP A CA 1
ATOM 4499 C C . ASP A 1 297 ? -18.112 -56.844 -13.923 1.00 59.73 368 ASP A C 1
ATOM 4500 O O . ASP A 1 297 ? -19.260 -56.640 -13.516 1.00 60.27 368 ASP A O 1
ATOM 4509 N N . GLN A 1 298 ? -17.183 -55.885 -13.940 1.00 57.49 369 GLN A N 1
ATOM 4510 C CA . GLN A 1 298 ? -17.527 -54.526 -13.531 1.00 55.17 369 GLN A CA 1
ATOM 4511 C C . GLN A 1 298 ? -18.275 -53.785 -14.633 1.00 55.08 369 GLN A C 1
ATOM 4512 O O . GLN A 1 298 ? -19.190 -53.003 -14.345 1.00 55.41 369 GLN A O 1
ATOM 4526 N N . ILE A 1 299 ? -17.918 -54.023 -15.900 1.00 52.80 370 ILE A N 1
ATOM 4527 C CA . ILE A 1 299 ? -18.743 -53.531 -17.000 1.00 51.99 370 ILE A CA 1
ATOM 4528 C C . ILE A 1 299 ? -20.159 -54.070 -16.868 1.00 52.10 370 ILE A C 1
ATOM 4529 O O . ILE A 1 299 ? -21.134 -53.391 -17.204 1.00 49.12 370 ILE A O 1
ATOM 4545 N N . GLN A 1 300 ? -20.294 -55.304 -16.383 1.00 56.52 371 GLN A N 1
ATOM 4546 C CA . GLN A 1 300 ? -21.607 -55.924 -16.301 1.00 56.79 371 GLN A CA 1
ATOM 4547 C C . GLN A 1 300 ? -22.469 -55.251 -15.245 1.00 54.84 371 GLN A C 1
ATOM 4548 O O . GLN A 1 300 ? -23.692 -55.147 -15.410 1.00 53.44 371 GLN A O 1
ATOM 4562 N N . GLN A 1 301 ? -21.858 -54.778 -14.166 1.00 56.17 372 GLN A N 1
ATOM 4563 C CA . GLN A 1 301 ? -22.620 -54.042 -13.170 1.00 56.46 372 GLN A CA 1
ATOM 4564 C C . GLN A 1 301 ? -23.052 -52.682 -13.694 1.00 51.50 372 GLN A C 1
ATOM 4565 O O . GLN A 1 301 ? -24.081 -52.149 -13.263 1.00 50.69 372 GLN A O 1
ATOM 4579 N N . VAL A 1 302 ? -22.271 -52.093 -14.596 1.00 48.97 373 VAL A N 1
ATOM 4580 C CA . VAL A 1 302 ? -22.724 -50.893 -15.294 1.00 46.86 373 VAL A CA 1
ATOM 4581 C C . VAL A 1 302 ? -23.971 -51.209 -16.108 1.00 47.95 373 VAL A C 1
ATOM 4582 O O . VAL A 1 302 ? -24.937 -50.440 -16.130 1.00 47.37 373 VAL A O 1
ATOM 4595 N N . VAL A 1 303 ? -23.963 -52.352 -16.787 1.00 48.11 374 VAL A N 1
ATOM 4596 C CA . VAL A 1 303 ? -25.115 -52.780 -17.563 1.00 49.94 374 VAL A CA 1
ATOM 4597 C C . VAL A 1 303 ? -26.316 -53.001 -16.654 1.00 49.02 374 VAL A C 1
ATOM 4598 O O . VAL A 1 303 ? -27.415 -52.507 -16.926 1.00 47.93 374 VAL A O 1
ATOM 4611 N N . ASN A 1 304 ? -26.115 -53.731 -15.550 1.00 49.77 375 ASN A N 1
ATOM 4612 C CA . ASN A 1 304 ? -27.223 -54.137 -14.690 1.00 52.60 375 ASN A CA 1
ATOM 4613 C C . ASN A 1 304 ? -27.830 -52.962 -13.942 1.00 48.19 375 ASN A C 1
ATOM 4614 O O . ASN A 1 304 ? -29.015 -53.002 -13.609 1.00 48.58 375 ASN A O 1
ATOM 4625 N N . HIS A 1 305 ? -27.046 -51.933 -13.640 1.00 46.50 376 HIS A N 1
ATOM 4626 C CA . HIS A 1 305 ? -27.597 -50.717 -13.060 1.00 46.55 376 HIS A CA 1
ATOM 4627 C C . HIS A 1 305 ? -28.232 -49.805 -14.111 1.00 47.12 376 HIS A C 1
ATOM 4628 O O . HIS A 1 305 ? -28.548 -48.655 -13.800 1.00 45.09 376 HIS A O 1
ATOM 4642 N N . GLY A 1 306 ? -28.400 -50.278 -15.343 1.00 49.01 377 GLY A N 1
ATOM 4643 C CA . GLY A 1 306 ? -29.109 -49.515 -16.354 1.00 49.57 377 GLY A CA 1
ATOM 4644 C C . GLY A 1 306 ? -28.435 -48.226 -16.753 1.00 48.26 377 GLY A C 1
ATOM 4645 O O . GLY A 1 306 ? -29.121 -47.276 -17.132 1.00 48.35 377 GLY A O 1
ATOM 4649 N N . LEU A 1 307 ? -27.101 -48.168 -16.707 1.00 46.32 378 LEU A N 1
ATOM 4650 C CA . LEU A 1 307 ? -26.409 -46.911 -16.955 1.00 45.61 378 LEU A CA 1
ATOM 4651 C C . LEU A 1 307 ? -26.067 -46.680 -18.420 1.00 43.95 378 LEU A C 1
ATOM 4652 O O . LEU A 1 307 ? -25.853 -45.523 -18.809 1.00 43.87 378 LEU A O 1
ATOM 4668 N N . VAL A 1 308 ? -26.025 -47.729 -19.252 1.00 43.06 379 VAL A N 1
ATOM 4669 C CA . VAL A 1 308 ? -25.685 -47.532 -20.663 1.00 44.08 379 VAL A CA 1
ATOM 4670 C C . VAL A 1 308 ? -26.621 -46.534 -21.329 1.00 43.20 379 VAL A C 1
ATOM 4671 O O . VAL A 1 308 ? -26.129 -45.604 -21.988 1.00 45.12 379 VAL A O 1
ATOM 4684 N N . PRO A 1 309 ? -27.944 -46.663 -21.229 1.00 43.56 380 PRO A N 1
ATOM 4685 C CA . PRO A 1 309 ? -28.808 -45.645 -21.838 1.00 43.46 380 PRO A CA 1
ATOM 4686 C C . PRO A 1 309 ? -28.498 -44.241 -21.369 1.00 46.02 380 PRO A C 1
ATOM 4687 O O . PRO A 1 309 ? -28.695 -43.296 -22.135 1.00 45.63 380 PRO A O 1
ATOM 4698 N N . PHE A 1 310 ? -28.000 -44.052 -20.149 1.00 48.27 381 PHE A N 1
ATOM 4699 C CA . PHE A 1 310 ? -27.666 -42.686 -19.743 1.00 49.60 381 PHE A CA 1
ATOM 4700 C C . PHE A 1 310 ? -26.356 -42.199 -20.355 1.00 50.24 381 PHE A C 1
ATOM 4701 O O . PHE A 1 310 ? -26.225 -41.003 -20.638 1.00 50.43 381 PHE A O 1
ATOM 4718 N N . LEU A 1 311 ? -25.386 -43.086 -20.584 1.00 48.24 382 LEU A N 1
ATOM 4719 C CA . LEU A 1 311 ? -24.174 -42.665 -21.285 1.00 50.12 382 LEU A CA 1
ATOM 4720 C C . LEU A 1 311 ? -24.473 -42.321 -22.738 1.00 49.47 382 LEU A C 1
ATOM 4721 O O . LEU A 1 311 ? -23.905 -41.369 -23.285 1.00 49.04 382 LEU A O 1
ATOM 4737 N N . VAL A 1 312 ? -25.370 -43.075 -23.377 1.00 50.77 383 VAL A N 1
ATOM 4738 C CA . VAL A 1 312 ? -25.811 -42.723 -24.722 1.00 53.63 383 VAL A CA 1
ATOM 4739 C C . VAL A 1 312 ? -26.477 -41.354 -24.717 1.00 51.71 383 VAL A C 1
ATOM 4740 O O . VAL A 1 312 ? -26.225 -40.523 -25.596 1.00 53.75 383 VAL A O 1
ATOM 4753 N N . GLY A 1 313 ? -27.338 -41.098 -23.727 1.00 46.19 384 GLY A N 1
ATOM 4754 C CA . GLY A 1 313 ? -27.923 -39.767 -23.575 1.00 44.55 384 GLY A CA 1
ATOM 4755 C C . GLY A 1 313 ? -26.879 -38.665 -23.492 1.00 43.87 384 GLY A C 1
ATOM 4756 O O . GLY A 1 313 ? -26.947 -37.671 -24.221 1.00 44.96 384 GLY A O 1
ATOM 4760 N N . VAL A 1 314 ? -25.892 -38.829 -22.601 1.00 43.83 385 VAL A N 1
ATOM 4761 C CA . VAL A 1 314 ? -24.809 -37.849 -22.487 1.00 45.45 385 VAL A CA 1
ATOM 4762 C C . VAL A 1 314 ? -24.134 -37.642 -23.840 1.00 47.49 385 VAL A C 1
ATOM 4763 O O . VAL A 1 314 ? -23.939 -36.507 -24.294 1.00 47.90 385 VAL A O 1
ATOM 4776 N N . LEU A 1 315 ? -23.764 -38.741 -24.498 1.00 49.90 386 LEU A N 1
ATOM 4777 C CA . LEU A 1 315 ? -23.096 -38.645 -25.791 1.00 53.91 386 LEU A CA 1
ATOM 4778 C C . LEU A 1 315 ? -23.951 -37.899 -26.805 1.00 57.14 386 LEU A C 1
ATOM 4779 O O . LEU A 1 315 ? -23.416 -37.288 -27.740 1.00 58.75 386 LEU A O 1
ATOM 4795 N N . SER A 1 316 ? -25.274 -37.929 -26.638 1.00 58.02 387 SER A N 1
ATOM 4796 C CA . SER A 1 316 ? -26.159 -37.333 -27.632 1.00 60.13 387 SER A CA 1
ATOM 4797 C C . SER A 1 316 ? -26.449 -35.871 -27.352 1.00 62.78 387 SER A C 1
ATOM 4798 O O . SER A 1 316 ? -26.501 -35.070 -28.286 1.00 67.53 387 SER A O 1
ATOM 4806 N N . LYS A 1 317 ? -26.622 -35.509 -26.083 1.00 58.01 388 LYS A N 1
ATOM 4807 C CA . LYS A 1 317 ? -27.252 -34.255 -25.713 1.00 60.90 388 LYS A CA 1
ATOM 4808 C C . LYS A 1 317 ? -26.375 -33.325 -24.897 1.00 60.07 388 LYS A C 1
ATOM 4809 O O . LYS A 1 317 ? -26.755 -32.167 -24.697 1.00 65.21 388 LYS A O 1
ATOM 4828 N N . ALA A 1 318 ? -25.238 -33.786 -24.403 1.00 55.71 389 ALA A N 1
ATOM 4829 C CA . ALA A 1 318 ? -24.443 -32.969 -23.507 1.00 51.05 389 ALA A CA 1
ATOM 4830 C C . ALA A 1 318 ? -23.576 -31.978 -24.296 1.00 53.66 389 ALA A C 1
ATOM 4831 O O . ALA A 1 318 ? -23.512 -32.001 -25.532 1.00 52.37 389 ALA A O 1
ATOM 4838 N N . ASP A 1 319 ? -22.924 -31.079 -23.560 1.00 61.20 390 ASP A N 1
ATOM 4839 C CA . ASP A 1 319 ? -21.951 -30.165 -24.142 1.00 67.95 390 ASP A CA 1
ATOM 4840 C C . ASP A 1 319 ? -20.756 -30.954 -24.679 1.00 67.01 390 ASP A C 1
ATOM 4841 O O . ASP A 1 319 ? -20.539 -32.117 -24.327 1.00 67.63 390 ASP A O 1
ATOM 4850 N N . PHE A 1 320 ? -19.965 -30.305 -25.535 1.00 64.33 391 PHE A N 1
ATOM 4851 C CA . PHE A 1 320 ? -18.931 -31.041 -26.256 1.00 64.20 391 PHE A CA 1
ATOM 4852 C C . PHE A 1 320 ? -17.883 -31.627 -25.319 1.00 61.88 391 PHE A C 1
ATOM 4853 O O . PHE A 1 320 ? -17.386 -32.731 -25.559 1.00 60.68 391 PHE A O 1
ATOM 4870 N N . LYS A 1 321 ? -17.511 -30.909 -24.262 1.00 60.36 392 LYS A N 1
ATOM 4871 C CA . LYS A 1 321 ? -16.472 -31.438 -23.385 1.00 63.04 392 LYS A CA 1
ATOM 4872 C C . LYS A 1 321 ? -16.948 -32.698 -22.673 1.00 58.75 392 LYS A C 1
ATOM 4873 O O . LYS A 1 321 ? -16.195 -33.670 -22.543 1.00 57.70 392 LYS A O 1
ATOM 4892 N N . THR A 1 322 ? -18.192 -32.703 -22.193 1.00 58.91 393 THR A N 1
ATOM 4893 C CA . THR A 1 322 ? -18.744 -33.922 -21.610 1.00 52.86 393 THR A CA 1
ATOM 4894 C C . THR A 1 322 ? -18.884 -35.007 -22.669 1.00 49.94 393 THR A C 1
ATOM 4895 O O . THR A 1 322 ? -18.666 -36.188 -22.383 1.00 47.39 393 THR A O 1
ATOM 4906 N N . GLN A 1 323 ? -19.227 -34.628 -23.903 1.00 50.47 394 GLN A N 1
ATOM 4907 C CA . GLN A 1 323 ? -19.336 -35.622 -24.966 1.00 54.57 394 GLN A CA 1
ATOM 4908 C C . GLN A 1 323 ? -18.003 -36.319 -25.212 1.00 57.38 394 GLN A C 1
ATOM 4909 O O . GLN A 1 323 ? -17.971 -37.516 -25.516 1.00 59.03 394 GLN A O 1
ATOM 4923 N N . LYS A 1 324 ? -16.895 -35.583 -25.107 1.00 58.46 395 LYS A N 1
ATOM 4924 C CA . LYS A 1 324 ? -15.588 -36.210 -25.231 1.00 59.88 395 LYS A CA 1
ATOM 4925 C C . LYS A 1 324 ? -15.430 -37.297 -24.185 1.00 56.17 395 LYS A C 1
ATOM 4926 O O . LYS A 1 324 ? -15.001 -38.415 -24.490 1.00 55.49 395 LYS A O 1
ATOM 4945 N N . GLU A 1 325 ? -15.792 -36.988 -22.940 1.00 54.92 396 GLU A N 1
ATOM 4946 C CA . GLU A 1 325 ? -15.647 -37.964 -21.870 1.00 55.02 396 GLU A CA 1
ATOM 4947 C C . GLU A 1 325 ? -16.508 -39.190 -22.137 1.00 51.40 396 GLU A C 1
ATOM 4948 O O . GLU A 1 325 ? -16.067 -40.326 -21.919 1.00 50.02 396 GLU A O 1
ATOM 4960 N N . ALA A 1 326 ? -17.732 -38.985 -22.638 1.00 51.53 397 ALA A N 1
ATOM 4961 C CA . ALA A 1 326 ? -18.619 -40.119 -22.877 1.00 51.26 397 ALA A CA 1
ATOM 4962 C C . ALA A 1 326 ? -18.042 -41.037 -23.952 1.00 52.34 397 ALA A C 1
ATOM 4963 O O . ALA A 1 326 ? -18.107 -42.265 -23.835 1.00 53.18 397 ALA A O 1
ATOM 4970 N N . ALA A 1 327 ? -17.456 -40.453 -24.995 1.00 51.40 398 ALA A N 1
ATOM 4971 C CA . ALA A 1 327 ? -16.793 -41.230 -26.033 1.00 49.97 398 ALA A CA 1
ATOM 4972 C C . ALA A 1 327 ? -15.686 -42.107 -25.455 1.00 50.36 398 ALA A C 1
ATOM 4973 O O . ALA A 1 327 ? -15.567 -43.287 -25.797 1.00 51.54 398 ALA A O 1
ATOM 4980 N N . TRP A 1 328 ? -14.850 -41.545 -24.591 1.00 51.07 399 TRP A N 1
ATOM 4981 C CA . TRP A 1 328 ? -13.846 -42.362 -23.929 1.00 56.80 399 TRP A CA 1
ATOM 4982 C C . TRP A 1 328 ? -14.492 -43.531 -23.191 1.00 51.64 399 TRP A C 1
ATOM 4983 O O . TRP A 1 328 ? -13.996 -44.664 -23.247 1.00 54.11 399 TRP A O 1
ATOM 5004 N N . ALA A 1 329 ? -15.595 -43.278 -22.484 1.00 47.66 400 ALA A N 1
ATOM 5005 C CA . ALA A 1 329 ? -16.253 -44.359 -21.765 1.00 47.70 400 ALA A CA 1
ATOM 5006 C C . ALA A 1 329 ? -16.762 -45.435 -22.711 1.00 52.54 400 ALA A C 1
ATOM 5007 O O . ALA A 1 329 ? -16.825 -46.607 -22.335 1.00 51.69 400 ALA A O 1
ATOM 5014 N N . ILE A 1 330 ? -17.139 -45.061 -23.934 1.00 57.28 401 ILE A N 1
ATOM 5015 C CA . ILE A 1 330 ? -17.586 -46.048 -24.911 1.00 58.75 401 ILE A CA 1
ATOM 5016 C C . ILE A 1 330 ? -16.401 -46.840 -25.440 1.00 56.66 401 ILE A C 1
ATOM 5017 O O . ILE A 1 330 ? -16.433 -48.075 -25.486 1.00 56.95 401 ILE A O 1
ATOM 5033 N N . THR A 1 331 ? -15.332 -46.146 -25.842 1.00 53.79 402 THR A N 1
ATOM 5034 C CA . THR A 1 331 ? -14.141 -46.849 -26.297 1.00 56.77 402 THR A CA 1
ATOM 5035 C C . THR A 1 331 ? -13.680 -47.872 -25.267 1.00 53.69 402 THR A C 1
ATOM 5036 O O . THR A 1 331 ? -13.443 -49.036 -25.606 1.00 53.65 402 THR A O 1
ATOM 5047 N N . ASN A 1 332 ? -13.555 -47.457 -23.996 1.00 51.81 403 ASN A N 1
ATOM 5048 C CA . ASN A 1 332 ? -13.115 -48.384 -22.952 1.00 51.81 403 ASN A CA 1
ATOM 5049 C C . ASN A 1 332 ? -14.082 -49.543 -22.819 1.00 49.56 403 ASN A C 1
ATOM 5050 O O . ASN A 1 332 ? -13.669 -50.699 -22.662 1.00 47.66 403 ASN A O 1
ATOM 5061 N N . TYR A 1 333 ? -15.380 -49.252 -22.894 1.00 51.02 404 TYR A N 1
ATOM 5062 C CA . TYR A 1 333 ? -16.378 -50.306 -22.837 1.00 52.53 404 TYR A CA 1
ATOM 5063 C C . TYR A 1 333 ? -16.177 -51.298 -23.973 1.00 52.47 404 TYR A C 1
ATOM 5064 O O . TYR A 1 333 ? -16.188 -52.517 -23.757 1.00 56.50 404 TYR A O 1
ATOM 5082 N N . THR A 1 334 ? -15.971 -50.796 -25.189 1.00 49.34 405 THR A N 1
ATOM 5083 C CA . THR A 1 334 ? -15.921 -51.695 -26.336 1.00 51.97 405 THR A CA 1
ATOM 5084 C C . THR A 1 334 ? -14.608 -52.457 -26.438 1.00 57.55 405 THR A C 1
ATOM 5085 O O . THR A 1 334 ? -14.590 -53.521 -27.060 1.00 60.55 405 THR A O 1
ATOM 5096 N N . SER A 1 335 ? -13.522 -51.946 -25.849 1.00 58.84 406 SER A N 1
ATOM 5097 C CA . SER A 1 335 ? -12.249 -52.654 -25.890 1.00 61.84 406 SER A CA 1
ATOM 5098 C C . SER A 1 335 ? -12.140 -53.706 -24.790 1.00 64.33 406 SER A C 1
ATOM 5099 O O . SER A 1 335 ? -11.389 -54.675 -24.943 1.00 67.52 406 SER A O 1
ATOM 5107 N N . GLY A 1 336 ? -12.870 -53.543 -23.688 1.00 62.76 407 GLY A N 1
ATOM 5108 C CA . GLY A 1 336 ? -12.814 -54.500 -22.600 1.00 60.73 407 GLY A CA 1
ATOM 5109 C C . GLY A 1 336 ? -14.045 -55.378 -22.452 1.00 58.43 407 GLY A C 1
ATOM 5110 O O . GLY A 1 336 ? -14.031 -56.344 -21.682 1.00 59.75 407 GLY A O 1
ATOM 5114 N N . GLY A 1 337 ? -15.112 -55.075 -23.194 1.00 54.85 408 GLY A N 1
ATOM 5115 C CA . GLY A 1 337 ? -16.363 -55.779 -23.005 1.00 55.52 408 GLY A CA 1
ATOM 5116 C C . GLY A 1 337 ? -16.457 -57.098 -23.764 1.00 59.37 408 GLY A C 1
ATOM 5117 O O . GLY A 1 337 ? -15.744 -57.368 -24.730 1.00 59.27 408 GLY A O 1
ATOM 5121 N N . THR A 1 338 ? -17.377 -57.939 -23.300 1.00 60.89 409 THR A N 1
ATOM 5122 C CA . THR A 1 338 ? -17.661 -59.182 -23.988 1.00 64.53 409 THR A CA 1
ATOM 5123 C C . THR A 1 338 ? -18.467 -58.895 -25.247 1.00 63.37 409 THR A C 1
ATOM 5124 O O . THR A 1 338 ? -18.947 -57.776 -25.475 1.00 62.49 409 THR A O 1
ATOM 5135 N N . VAL A 1 339 ? -18.621 -59.933 -26.073 1.00 59.97 410 VAL A N 1
ATOM 5136 C CA . VAL A 1 339 ? -19.407 -59.785 -27.288 1.00 59.03 410 VAL A CA 1
ATOM 5137 C C . VAL A 1 339 ? -20.851 -59.472 -26.942 1.00 57.05 410 VAL A C 1
ATOM 5138 O O . VAL A 1 339 ? -21.488 -58.631 -27.588 1.00 54.74 410 VAL A O 1
ATOM 5151 N N . GLU A 1 340 ? -21.394 -60.139 -25.922 1.00 63.39 411 GLU A N 1
ATOM 5152 C CA . GLU A 1 340 ? -22.784 -59.893 -25.561 1.00 69.86 411 GLU A CA 1
ATOM 5153 C C . GLU A 1 340 ? -22.971 -58.491 -24.993 1.00 63.82 411 GLU A C 1
ATOM 5154 O O . GLU A 1 340 ? -24.037 -57.891 -25.180 1.00 63.92 411 GLU A O 1
ATOM 5166 N N . GLN A 1 341 ? -21.952 -57.943 -24.315 1.00 61.64 412 GLN A N 1
ATOM 5167 C CA . GLN A 1 341 ? -22.051 -56.576 -23.803 1.00 56.88 412 GLN A CA 1
ATOM 5168 C C . GLN A 1 341 ? -22.048 -55.564 -24.939 1.00 53.20 412 GLN A C 1
ATOM 5169 O O . GLN A 1 341 ? -22.737 -54.536 -24.871 1.00 50.51 412 GLN A O 1
ATOM 5183 N N . ILE A 1 342 ? -21.285 -55.843 -25.993 1.00 54.33 413 ILE A N 1
ATOM 5184 C CA . ILE A 1 342 ? -21.225 -54.930 -27.125 1.00 56.17 413 ILE A CA 1
ATOM 5185 C C . ILE A 1 342 ? -22.535 -54.960 -27.900 1.00 56.20 413 ILE A C 1
ATOM 5186 O O . ILE A 1 342 ? -23.020 -53.923 -28.362 1.00 54.11 413 ILE A O 1
ATOM 5202 N N . VAL A 1 343 ? -23.122 -56.147 -28.061 1.00 59.02 414 VAL A N 1
ATOM 5203 C CA . VAL A 1 343 ? -24.420 -56.256 -28.719 1.00 58.66 414 VAL A CA 1
ATOM 5204 C C . VAL A 1 343 ? -25.432 -55.378 -28.001 1.00 55.94 414 VAL A C 1
ATOM 5205 O O . VAL A 1 343 ? -26.169 -54.602 -28.622 1.00 55.88 414 VAL A O 1
ATOM 5218 N N . TYR A 1 344 ? -25.467 -55.483 -26.675 1.00 53.75 415 TYR A N 1
ATOM 5219 C CA . TYR A 1 344 ? -26.366 -54.656 -25.882 1.00 52.71 415 TYR A CA 1
ATOM 5220 C C . TYR A 1 344 ? -26.070 -53.175 -26.088 1.00 50.73 415 TYR A C 1
ATOM 5221 O O . TYR A 1 344 ? -26.992 -52.352 -26.187 1.00 49.76 415 TYR A O 1
ATOM 5239 N N . LEU A 1 345 ? -24.790 -52.817 -26.166 1.00 50.16 416 LEU A N 1
ATOM 5240 C CA . LEU A 1 345 ? -24.443 -51.436 -26.466 1.00 50.86 416 LEU A CA 1
ATOM 5241 C C . LEU A 1 345 ? -25.041 -51.004 -27.797 1.00 50.19 416 LEU A C 1
ATOM 5242 O O . LEU A 1 345 ? -25.550 -49.887 -27.926 1.00 50.71 416 LEU A O 1
ATOM 5258 N N . VAL A 1 346 ? -25.011 -51.884 -28.792 1.00 50.10 417 VAL A N 1
ATOM 5259 C CA . VAL A 1 346 ? -25.560 -51.537 -30.097 1.00 50.41 417 VAL A CA 1
ATOM 5260 C C . VAL A 1 346 ? -27.080 -51.415 -30.019 1.00 51.02 417 VAL A C 1
ATOM 5261 O O . VAL A 1 346 ? -27.678 -50.524 -30.635 1.00 47.78 417 VAL A O 1
ATOM 5274 N N . HIS A 1 347 ? -27.727 -52.315 -29.270 1.00 53.79 418 HIS A N 1
ATOM 5275 C CA . HIS A 1 347 ? -29.174 -52.262 -29.104 1.00 56.74 418 HIS A CA 1
ATOM 5276 C C . HIS A 1 347 ? -29.610 -51.013 -28.356 1.00 55.35 418 HIS A C 1
ATOM 5277 O O . HIS A 1 347 ? -30.778 -50.626 -28.455 1.00 58.67 418 HIS A O 1
ATOM 5291 N N . CYS A 1 348 ? -28.705 -50.365 -27.624 1.00 52.34 419 CYS A N 1
ATOM 5292 C CA . CYS A 1 348 ? -29.047 -49.109 -26.967 1.00 52.07 419 CYS A CA 1
ATOM 5293 C C . CYS A 1 348 ? -28.927 -47.909 -27.896 1.00 51.58 419 CYS A C 1
ATOM 5294 O O . CYS A 1 348 ? -29.200 -46.788 -27.458 1.00 53.29 419 CYS A O 1
ATOM 5302 N N . GLY A 1 349 ? -28.516 -48.103 -29.146 1.00 51.07 420 GLY A N 1
ATOM 5303 C CA . GLY A 1 349 ? -28.474 -47.002 -30.085 1.00 52.84 420 GLY A CA 1
ATOM 5304 C C . GLY A 1 349 ? -27.185 -46.217 -30.061 1.00 54.41 420 GLY A C 1
ATOM 5305 O O . GLY A 1 349 ? -27.200 -45.000 -30.289 1.00 56.94 420 GLY A O 1
ATOM 5309 N N . ILE A 1 350 ? -26.060 -46.882 -29.799 1.00 53.97 421 ILE A N 1
ATOM 5310 C CA . ILE A 1 350 ? -24.790 -46.176 -29.712 1.00 53.32 421 ILE A CA 1
ATOM 5311 C C . ILE A 1 350 ? -24.377 -45.608 -31.068 1.00 54.96 421 ILE A C 1
ATOM 5312 O O . ILE A 1 350 ? -23.804 -44.519 -31.137 1.00 54.95 421 ILE A O 1
ATOM 5328 N N . ILE A 1 351 ? -24.656 -46.322 -32.162 1.00 55.64 422 ILE A N 1
ATOM 5329 C CA . ILE A 1 351 ? -23.994 -46.018 -33.435 1.00 60.52 422 ILE A CA 1
ATOM 5330 C C . ILE A 1 351 ? -24.228 -44.564 -33.844 1.00 58.91 422 ILE A C 1
ATOM 5331 O O . ILE A 1 351 ? -23.283 -43.814 -34.121 1.00 58.07 422 ILE A O 1
ATOM 5347 N N . GLU A 1 352 ? -25.492 -44.156 -33.928 1.00 60.62 423 GLU A N 1
ATOM 5348 C CA . GLU A 1 352 ? -25.806 -42.840 -34.486 1.00 61.71 423 GLU A CA 1
ATOM 5349 C C . GLU A 1 352 ? -25.150 -41.703 -33.709 1.00 54.80 423 GLU A C 1
ATOM 5350 O O . GLU A 1 352 ? -24.409 -40.909 -34.312 1.00 49.49 423 GLU A O 1
ATOM 5362 N N . PRO A 1 353 ? -25.376 -41.546 -32.405 1.00 54.27 424 PRO A N 1
ATOM 5363 C CA . PRO A 1 353 ? -24.691 -40.453 -31.684 1.00 54.87 424 PRO A CA 1
ATOM 5364 C C . PRO A 1 353 ? -23.170 -40.529 -31.783 1.00 57.09 424 PRO A C 1
ATOM 5365 O O . PRO A 1 353 ? -22.487 -39.495 -31.717 1.00 59.57 424 PRO A O 1
ATOM 5376 N N . LEU A 1 354 ? -22.627 -41.735 -31.947 1.00 56.70 425 LEU A N 1
ATOM 5377 C CA . LEU A 1 354 ? -21.197 -41.901 -32.145 1.00 58.48 425 LEU A CA 1
ATOM 5378 C C . LEU A 1 354 ? -20.772 -41.376 -33.517 1.00 62.27 425 LEU A C 1
ATOM 5379 O O . LEU A 1 354 ? -19.803 -40.616 -33.628 1.00 63.29 425 LEU A O 1
ATOM 5395 N N . MET A 1 355 ? -21.494 -41.765 -34.579 1.00 63.46 426 MET A N 1
ATOM 5396 C CA . MET A 1 355 ? -21.201 -41.236 -35.911 1.00 67.65 426 MET A CA 1
ATOM 5397 C C . MET A 1 355 ? -21.332 -39.720 -35.943 1.00 65.74 426 MET A C 1
ATOM 5398 O O . MET A 1 355 ? -20.591 -39.038 -36.654 1.00 67.48 426 MET A O 1
ATOM 5412 N N . ASN A 1 356 ? -22.299 -39.173 -35.216 1.00 64.40 427 ASN A N 1
ATOM 5413 C CA . ASN A 1 356 ? -22.513 -37.734 -35.275 1.00 64.95 427 ASN A CA 1
ATOM 5414 C C . ASN A 1 356 ? -21.315 -36.955 -34.758 1.00 68.84 427 ASN A C 1
ATOM 5415 O O . ASN A 1 356 ? -21.074 -35.828 -35.206 1.00 73.22 427 ASN A O 1
ATOM 5426 N N . LEU A 1 357 ? -20.558 -37.526 -33.819 1.00 68.51 428 LEU A N 1
ATOM 5427 C CA . LEU A 1 357 ? -19.381 -36.856 -33.280 1.00 69.84 428 LEU A CA 1
ATOM 5428 C C . LEU A 1 357 ? -18.173 -36.912 -34.208 1.00 69.26 428 LEU A C 1
ATOM 5429 O O . LEU A 1 357 ? -17.172 -36.244 -33.924 1.00 72.42 428 LEU A O 1
ATOM 5445 N N . LEU A 1 358 ? -18.225 -37.700 -35.285 1.00 64.71 429 LEU A N 1
ATOM 5446 C CA . LEU A 1 358 ? -17.151 -37.679 -36.268 1.00 66.63 429 LEU A CA 1
ATOM 5447 C C . LEU A 1 358 ? -17.091 -36.361 -37.027 1.00 74.74 429 LEU A C 1
ATOM 5448 O O . LEU A 1 358 ? -16.099 -36.097 -37.712 1.00 77.76 429 LEU A O 1
ATOM 5464 N N . SER A 1 359 ? -18.124 -35.532 -36.914 1.00 80.88 430 SER A N 1
ATOM 5465 C CA . SER A 1 359 ? -18.076 -34.178 -37.438 1.00 87.36 430 SER A CA 1
ATOM 5466 C C . SER A 1 359 ? -17.213 -33.259 -36.590 1.00 96.71 430 SER A C 1
ATOM 5467 O O . SER A 1 359 ? -16.890 -32.156 -37.036 1.00 96.02 430 SER A O 1
ATOM 5475 N N . ALA A 1 360 ? -16.844 -33.674 -35.384 1.00 104.25 431 ALA A N 1
ATOM 5476 C CA . ALA A 1 360 ? -16.089 -32.801 -34.500 1.00 112.93 431 ALA A CA 1
ATOM 5477 C C . ALA A 1 360 ? -14.712 -32.514 -35.086 1.00 114.74 431 ALA A C 1
ATOM 5478 O O . ALA A 1 360 ? -14.028 -33.411 -35.590 1.00 120.39 431 ALA A O 1
ATOM 5485 N N . LYS A 1 361 ? -14.317 -31.240 -35.035 1.00 112.62 432 LYS A N 1
ATOM 5486 C CA . LYS A 1 361 ? -12.986 -30.855 -35.488 1.00 111.54 432 LYS A CA 1
ATOM 5487 C C . LYS A 1 361 ? -11.902 -31.529 -34.653 1.00 114.30 432 LYS A C 1
ATOM 5488 O O . LYS A 1 361 ? -10.834 -31.865 -35.178 1.00 113.04 432 LYS A O 1
ATOM 5507 N N . ASP A 1 362 ? -12.169 -31.753 -33.365 1.00 115.99 433 ASP A N 1
ATOM 5508 C CA . ASP A 1 362 ? -11.174 -32.311 -32.455 1.00 115.43 433 ASP A CA 1
ATOM 5509 C C . ASP A 1 362 ? -10.633 -33.635 -32.985 1.00 105.78 433 ASP A C 1
ATOM 5510 O O . ASP A 1 362 ? -11.391 -34.571 -33.252 1.00 109.97 433 ASP A O 1
ATOM 5519 N N . THR A 1 363 ? -9.309 -33.711 -33.128 1.00 92.37 434 THR A N 1
ATOM 5520 C CA . THR A 1 363 ? -8.679 -34.898 -33.696 1.00 84.49 434 THR A CA 1
ATOM 5521 C C . THR A 1 363 ? -8.624 -36.044 -32.698 1.00 82.67 434 THR A C 1
ATOM 5522 O O . THR A 1 363 ? -8.725 -37.214 -33.086 1.00 75.18 434 THR A O 1
ATOM 5533 N N . LYS A 1 364 ? -8.422 -35.734 -31.417 1.00 90.63 435 LYS A N 1
ATOM 5534 C CA . LYS A 1 364 ? -8.279 -36.790 -30.426 1.00 94.10 435 LYS A CA 1
ATOM 5535 C C . LYS A 1 364 ? -9.554 -37.615 -30.326 1.00 84.92 435 LYS A C 1
ATOM 5536 O O . LYS A 1 364 ? -9.498 -38.848 -30.232 1.00 83.98 435 LYS A O 1
ATOM 5555 N N . ILE A 1 365 ? -10.714 -36.954 -30.365 1.00 78.62 436 ILE A N 1
ATOM 5556 C CA . ILE A 1 365 ? -11.978 -37.667 -30.224 1.00 72.40 436 ILE A CA 1
ATOM 5557 C C . ILE A 1 365 ? -12.278 -38.497 -31.467 1.00 70.66 436 ILE A C 1
ATOM 5558 O O . ILE A 1 365 ? -12.900 -39.561 -31.370 1.00 66.77 436 ILE A O 1
ATOM 5574 N N . ILE A 1 366 ? -11.864 -38.037 -32.651 1.00 71.37 437 ILE A N 1
ATOM 5575 C CA . ILE A 1 366 ? -12.093 -38.831 -33.854 1.00 73.40 437 ILE A CA 1
ATOM 5576 C C . ILE A 1 366 ? -11.368 -40.162 -33.741 1.00 72.36 437 ILE A C 1
ATOM 5577 O O . ILE A 1 366 ? -11.903 -41.212 -34.123 1.00 71.32 437 ILE A O 1
ATOM 5593 N N . GLN A 1 367 ? -10.135 -40.139 -33.225 1.00 75.28 438 GLN A N 1
ATOM 5594 C CA . GLN A 1 367 ? -9.390 -41.379 -33.043 1.00 77.80 438 GLN A CA 1
ATOM 5595 C C . GLN A 1 367 ? -10.081 -42.283 -32.031 1.00 69.72 438 GLN A C 1
ATOM 5596 O O . GLN A 1 367 ? -10.141 -43.502 -32.210 1.00 65.04 438 GLN A O 1
ATOM 5610 N N . VAL A 1 368 ? -10.599 -41.704 -30.955 1.00 69.61 439 VAL A N 1
ATOM 5611 C CA . VAL A 1 368 ? -11.330 -42.484 -29.961 1.00 69.09 439 VAL A CA 1
ATOM 5612 C C . VAL A 1 368 ? -12.531 -43.176 -30.605 1.00 65.63 439 VAL A C 1
ATOM 5613 O O . VAL A 1 368 ? -12.756 -44.379 -30.413 1.00 63.85 439 VAL A O 1
ATOM 5626 N N . ILE A 1 369 ? -13.309 -42.424 -31.392 1.00 64.89 440 ILE A N 1
ATOM 5627 C CA . ILE A 1 369 ? -14.524 -42.956 -32.012 1.00 63.04 440 ILE A CA 1
ATOM 5628 C C . ILE A 1 369 ? -14.183 -44.083 -32.986 1.00 62.70 440 ILE A C 1
ATOM 5629 O O . ILE A 1 369 ? -14.781 -45.167 -32.947 1.00 60.98 440 ILE A O 1
ATOM 5645 N N . LEU A 1 370 ? -13.224 -43.842 -33.882 1.00 61.82 441 LEU A N 1
ATOM 5646 C CA . LEU A 1 370 ? -12.822 -44.885 -34.822 1.00 64.77 441 LEU A CA 1
ATOM 5647 C C . LEU A 1 370 ? -12.378 -46.148 -34.096 1.00 67.51 441 LEU A C 1
ATOM 5648 O O . LEU A 1 370 ? -12.649 -47.263 -34.557 1.00 61.68 441 LEU A O 1
ATOM 5664 N N . ASP A 1 371 ? -11.695 -45.995 -32.956 1.00 79.38 442 ASP A N 1
ATOM 5665 C CA . ASP A 1 371 ? -11.293 -47.158 -32.172 1.00 85.02 442 ASP A CA 1
ATOM 5666 C C . ASP A 1 371 ? -12.515 -47.940 -31.713 1.00 73.19 442 ASP A C 1
ATOM 5667 O O . ASP A 1 371 ? -12.575 -49.166 -31.857 1.00 72.20 442 ASP A O 1
ATOM 5676 N N . ALA A 1 372 ? -13.518 -47.237 -31.182 1.00 65.04 443 ALA A N 1
ATOM 5677 C CA . ALA A 1 372 ? -14.734 -47.912 -30.749 1.00 58.48 443 ALA A CA 1
ATOM 5678 C C . ALA A 1 372 ? -15.408 -48.635 -31.911 1.00 55.11 443 ALA A C 1
ATOM 5679 O O . ALA A 1 372 ? -15.868 -49.776 -31.757 1.00 53.23 443 ALA A O 1
ATOM 5686 N N . ILE A 1 373 ? -15.471 -47.994 -33.085 1.00 56.84 444 ILE A N 1
ATOM 5687 C CA . ILE A 1 373 ? -16.104 -48.628 -34.240 1.00 60.24 444 ILE A CA 1
ATOM 5688 C C . ILE A 1 373 ? -15.389 -49.927 -34.582 1.00 65.20 444 ILE A C 1
ATOM 5689 O O . ILE A 1 373 ? -16.018 -50.961 -34.841 1.00 65.05 444 ILE A O 1
ATOM 5705 N N . SER A 1 374 ? -14.058 -49.894 -34.585 1.00 66.80 445 SER A N 1
ATOM 5706 C CA . SER A 1 374 ? -13.303 -51.092 -34.922 1.00 71.17 445 SER A CA 1
ATOM 5707 C C . SER A 1 374 ? -13.550 -52.195 -33.904 1.00 66.07 445 SER A C 1
ATOM 5708 O O . SER A 1 374 ? -13.717 -53.366 -34.270 1.00 64.51 445 SER A O 1
ATOM 5716 N N . ASN A 1 375 ? -13.601 -51.839 -32.619 1.00 65.55 446 ASN A N 1
ATOM 5717 C CA . ASN A 1 375 ? -13.844 -52.853 -31.601 1.00 65.09 446 ASN A CA 1
ATOM 5718 C C . ASN A 1 375 ? -15.207 -53.505 -31.797 1.00 62.54 446 ASN A C 1
ATOM 5719 O O . ASN A 1 375 ? -15.342 -54.725 -31.661 1.00 63.52 446 ASN A O 1
ATOM 5730 N N . ILE A 1 376 ? -16.227 -52.713 -32.125 1.00 59.57 447 ILE A N 1
ATOM 5731 C CA . ILE A 1 376 ? -17.559 -53.273 -32.342 1.00 57.47 447 ILE A CA 1
ATOM 5732 C C . ILE A 1 376 ? -17.552 -54.175 -33.567 1.00 60.86 447 ILE A C 1
ATOM 5733 O O . ILE A 1 376 ? -18.187 -55.235 -33.577 1.00 59.99 447 ILE A O 1
ATOM 5749 N N . PHE A 1 377 ? -16.836 -53.771 -34.619 1.00 63.01 448 PHE A N 1
ATOM 5750 C CA . PHE A 1 377 ? -16.716 -54.615 -35.802 1.00 69.09 448 PHE A CA 1
ATOM 5751 C C . PHE A 1 377 ? -16.021 -55.928 -35.472 1.00 75.10 448 PHE A C 1
ATOM 5752 O O . PHE A 1 377 ? -16.368 -56.977 -36.027 1.00 78.41 448 PHE A O 1
ATOM 5769 N N . GLN A 1 378 ? -15.039 -55.896 -34.569 1.00 77.47 449 GLN A N 1
ATOM 5770 C CA . GLN A 1 378 ? -14.378 -57.134 -34.174 1.00 81.68 449 GLN A CA 1
ATOM 5771 C C . GLN A 1 378 ? -15.342 -58.070 -33.463 1.00 81.71 449 GLN A C 1
ATOM 5772 O O . GLN A 1 378 ? -15.313 -59.284 -33.687 1.00 82.47 449 GLN A O 1
ATOM 5786 N N . ALA A 1 379 ? -16.198 -57.530 -32.592 1.00 79.14 450 ALA A N 1
ATOM 5787 C CA . ALA A 1 379 ? -17.236 -58.351 -31.976 1.00 78.75 450 ALA A CA 1
ATOM 5788 C C . ALA A 1 379 ? -18.215 -58.867 -33.021 1.00 78.85 450 ALA A C 1
ATOM 5789 O O . ALA A 1 379 ? -18.695 -60.004 -32.929 1.00 79.31 450 ALA A O 1
ATOM 5796 N N . ALA A 1 380 ? -18.531 -58.038 -34.018 1.00 78.05 451 ALA A N 1
ATOM 5797 C CA . ALA A 1 380 ? -19.448 -58.465 -35.063 1.00 77.93 451 ALA A CA 1
ATOM 5798 C C . ALA A 1 380 ? -18.862 -59.610 -35.879 1.00 78.19 451 ALA A C 1
ATOM 5799 O O . ALA A 1 380 ? -19.609 -60.483 -36.333 1.00 78.04 451 ALA A O 1
ATOM 5806 N N . GLU A 1 381 ? -17.535 -59.631 -36.066 1.00 81.33 452 GLU A N 1
ATOM 5807 C CA . GLU A 1 381 ? -16.899 -60.735 -36.786 1.00 82.75 452 GLU A CA 1
ATOM 5808 C C . GLU A 1 381 ? -17.069 -62.050 -36.042 1.00 81.43 452 GLU A C 1
ATOM 5809 O O . GLU A 1 381 ? -17.281 -63.097 -36.662 1.00 81.09 452 GLU A O 1
ATOM 5821 N N . LYS A 1 382 ? -16.970 -62.020 -34.711 1.00 80.56 453 LYS A N 1
ATOM 5822 C CA . LYS A 1 382 ? -17.173 -63.236 -33.928 1.00 84.19 453 LYS A CA 1
ATOM 5823 C C . LYS A 1 382 ? -18.544 -63.838 -34.214 1.00 86.52 453 LYS A C 1
ATOM 5824 O O . LYS A 1 382 ? -18.692 -65.062 -34.282 1.00 91.75 453 LYS A O 1
ATOM 5843 N N . LEU A 1 383 ? -19.556 -62.990 -34.394 1.00 81.60 454 LEU A N 1
ATOM 5844 C CA . LEU A 1 383 ? -20.925 -63.431 -34.629 1.00 82.59 454 LEU A CA 1
ATOM 5845 C C . LEU A 1 383 ? -21.247 -63.651 -36.108 1.00 87.06 454 LEU A C 1
ATOM 5846 O O . LEU A 1 383 ? -22.349 -64.116 -36.423 1.00 82.48 454 LEU A O 1
ATOM 5862 N N . GLY A 1 384 ? -20.327 -63.325 -37.014 1.00 93.63 455 GLY A N 1
ATOM 5863 C CA . GLY A 1 384 ? -20.624 -63.370 -38.439 1.00 97.80 455 GLY A CA 1
ATOM 5864 C C . GLY A 1 384 ? -21.702 -62.398 -38.865 1.00 95.27 455 GLY A C 1
ATOM 5865 O O . GLY A 1 384 ? -22.522 -62.724 -39.733 1.00 98.18 455 GLY A O 1
ATOM 5869 N N . GLU A 1 385 ? -21.717 -61.196 -38.276 1.00 92.41 456 GLU A N 1
ATOM 5870 C CA . GLU A 1 385 ? -22.754 -60.205 -38.543 1.00 87.13 456 GLU A CA 1
ATOM 5871 C C . GLU A 1 385 ? -22.162 -58.851 -38.938 1.00 82.92 456 GLU A C 1
ATOM 5872 O O . GLU A 1 385 ? -22.768 -57.808 -38.685 1.00 82.15 456 GLU A O 1
ATOM 5884 N N . THR A 1 386 ? -20.984 -58.843 -39.569 1.00 80.82 457 THR A N 1
ATOM 5885 C CA . THR A 1 386 ? -20.364 -57.585 -39.980 1.00 81.94 457 THR A CA 1
ATOM 5886 C C . THR A 1 386 ? -21.171 -56.880 -41.061 1.00 83.22 457 THR A C 1
ATOM 5887 O O . THR A 1 386 ? -21.099 -55.653 -41.195 1.00 79.05 457 THR A O 1
ATOM 5898 N N . GLU A 1 387 ? -21.914 -57.638 -41.860 1.00 87.50 458 GLU A N 1
ATOM 5899 C CA . GLU A 1 387 ? -22.804 -57.044 -42.849 1.00 91.33 458 GLU A CA 1
ATOM 5900 C C . GLU A 1 387 ? -23.939 -56.287 -42.173 1.00 83.99 458 GLU A C 1
ATOM 5901 O O . GLU A 1 387 ? -24.240 -55.144 -42.538 1.00 80.39 458 GLU A O 1
ATOM 5913 N N . LYS A 1 388 ? -24.575 -56.903 -41.175 1.00 85.44 459 LYS A N 1
ATOM 5914 C CA . LYS A 1 388 ? -25.649 -56.231 -40.456 1.00 83.50 459 LYS A CA 1
ATOM 5915 C C . LYS A 1 388 ? -25.149 -54.948 -39.818 1.00 75.90 459 LYS A C 1
ATOM 5916 O O . LYS A 1 388 ? -25.827 -53.914 -39.871 1.00 74.93 459 LYS A O 1
ATOM 5935 N N . LEU A 1 389 ? -23.960 -54.988 -39.218 1.00 71.87 460 LEU A N 1
ATOM 5936 C CA . LEU A 1 389 ? -23.430 -53.786 -38.591 1.00 68.17 460 LEU A CA 1
ATOM 5937 C C . LEU A 1 389 ? -23.088 -52.736 -39.633 1.00 69.80 460 LEU A C 1
ATOM 5938 O O . LEU A 1 389 ? -23.258 -51.536 -39.390 1.00 68.69 460 LEU A O 1
ATOM 5954 N N . SER A 1 390 ? -22.650 -53.174 -40.808 1.00 70.39 461 SER A N 1
ATOM 5955 C CA . SER A 1 390 ? -22.249 -52.248 -41.860 1.00 72.53 461 SER A CA 1
ATOM 5956 C C . SER A 1 390 ? -23.445 -51.502 -42.446 1.00 67.45 461 SER A C 1
ATOM 5957 O O . SER A 1 390 ? -23.364 -50.298 -42.723 1.00 64.26 461 SER A O 1
ATOM 5965 N N . ILE A 1 391 ? -24.559 -52.194 -42.665 1.00 68.61 462 ILE A N 1
ATOM 5966 C CA . ILE A 1 391 ? -25.756 -51.500 -43.128 1.00 69.48 462 ILE A CA 1
ATOM 5967 C C . ILE A 1 391 ? -26.267 -50.545 -42.053 1.00 67.94 462 ILE A C 1
ATOM 5968 O O . ILE A 1 391 ? -26.763 -49.455 -42.361 1.00 63.26 462 ILE A O 1
ATOM 5984 N N . MET A 1 392 ? -26.140 -50.922 -40.776 1.00 72.57 463 MET A N 1
ATOM 5985 C CA . MET A 1 392 ? -26.542 -50.018 -39.701 1.00 73.08 463 MET A CA 1
ATOM 5986 C C . MET A 1 392 ? -25.735 -48.726 -39.736 1.00 68.50 463 MET A C 1
ATOM 5987 O O . MET A 1 392 ? -26.274 -47.642 -39.494 1.00 70.24 463 MET A O 1
ATOM 6001 N N . ILE A 1 393 ? -24.432 -48.820 -40.009 1.00 63.70 464 ILE A N 1
ATOM 6002 C CA . ILE A 1 393 ? -23.616 -47.613 -40.039 1.00 61.57 464 ILE A CA 1
ATOM 6003 C C . ILE A 1 393 ? -23.984 -46.749 -41.242 1.00 68.41 464 ILE A C 1
ATOM 6004 O O . ILE A 1 393 ? -23.969 -45.511 -41.157 1.00 66.97 464 ILE A O 1
ATOM 6020 N N . GLU A 1 394 ? -24.339 -47.371 -42.368 1.00 72.14 465 GLU A N 1
ATOM 6021 C CA . GLU A 1 394 ? -24.817 -46.602 -43.515 1.00 78.00 465 GLU A CA 1
ATOM 6022 C C . GLU A 1 394 ? -26.139 -45.903 -43.203 1.00 73.05 465 GLU A C 1
ATOM 6023 O O . GLU A 1 394 ? -26.315 -44.726 -43.533 1.00 70.01 465 GLU A O 1
ATOM 6035 N N . GLU A 1 395 ? -27.068 -46.595 -42.541 1.00 74.20 466 GLU A N 1
ATOM 6036 C CA . GLU A 1 395 ? -28.385 -46.022 -42.254 1.00 73.93 466 GLU A CA 1
ATOM 6037 C C . GLU A 1 395 ? -28.363 -44.879 -41.238 1.00 74.71 466 GLU A C 1
ATOM 6038 O O . GLU A 1 395 ? -29.386 -44.204 -41.087 1.00 76.13 466 GLU A O 1
ATOM 6050 N N . CYS A 1 396 ? -27.258 -44.655 -40.530 1.00 76.74 467 CYS A N 1
ATOM 6051 C CA . CYS A 1 396 ? -27.146 -43.564 -39.569 1.00 78.01 467 CYS A CA 1
ATOM 6052 C C . CYS A 1 396 ? -26.407 -42.367 -40.134 1.00 72.63 467 CYS A C 1
ATOM 6053 O O . CYS A 1 396 ? -26.094 -41.434 -39.385 1.00 74.72 467 CYS A O 1
ATOM 6061 N N . GLY A 1 397 ? -26.116 -42.375 -41.434 1.00 66.16 468 GLY A N 1
ATOM 6062 C CA . GLY A 1 397 ? -25.282 -41.356 -42.028 1.00 65.54 468 GLY A CA 1
ATOM 6063 C C . GLY A 1 397 ? -23.804 -41.530 -41.766 1.00 69.27 468 GLY A C 1
ATOM 6064 O O . GLY A 1 397 ? -23.023 -40.626 -42.091 1.00 72.54 468 GLY A O 1
ATOM 6068 N N . GLY A 1 398 ? -23.394 -42.676 -41.216 1.00 68.53 469 GLY A N 1
ATOM 6069 C CA . GLY A 1 398 ? -22.028 -42.874 -40.777 1.00 68.88 469 GLY A CA 1
ATOM 6070 C C . GLY A 1 398 ? -21.028 -43.112 -41.892 1.00 69.08 469 GLY A C 1
ATOM 6071 O O . GLY A 1 398 ? -19.887 -42.655 -41.814 1.00 71.10 469 GLY A O 1
ATOM 6075 N N . LEU A 1 399 ? -21.432 -43.834 -42.933 1.00 67.46 470 LEU A N 1
ATOM 6076 C CA . LEU A 1 399 ? -20.474 -44.224 -43.962 1.00 71.92 470 LEU A CA 1
ATOM 6077 C C . LEU A 1 399 ? -19.861 -43.016 -44.657 1.00 78.72 470 LEU A C 1
ATOM 6078 O O . LEU A 1 399 ? -18.661 -43.014 -44.964 1.00 80.14 470 LEU A O 1
ATOM 6094 N N . ASP A 1 400 ? -20.661 -41.984 -44.929 1.00 87.39 471 ASP A N 1
ATOM 6095 C CA . ASP A 1 400 ? -20.123 -40.805 -45.599 1.00 98.16 471 ASP A CA 1
ATOM 6096 C C . ASP A 1 400 ? -19.062 -40.124 -44.744 1.00 98.50 471 ASP A C 1
ATOM 6097 O O . ASP A 1 400 ? -18.052 -39.639 -45.267 1.00 104.54 471 ASP A O 1
ATOM 6106 N N . LYS A 1 401 ? -19.267 -40.089 -43.424 1.00 92.91 472 LYS A N 1
ATOM 6107 C CA . LYS A 1 401 ? -18.300 -39.455 -42.533 1.00 87.39 472 LYS A CA 1
ATOM 6108 C C . LYS A 1 401 ? -16.997 -40.239 -42.467 1.00 87.37 472 LYS A C 1
ATOM 6109 O O . LYS A 1 401 ? -15.917 -39.647 -42.373 1.00 90.01 472 LYS A O 1
ATOM 6128 N N . ILE A 1 402 ? -17.072 -41.569 -42.504 1.00 83.97 473 ILE A N 1
ATOM 6129 C CA . ILE A 1 402 ? -15.854 -42.370 -42.484 1.00 87.11 473 ILE A CA 1
ATOM 6130 C C . ILE A 1 402 ? -15.063 -42.165 -43.767 1.00 97.89 473 ILE A C 1
ATOM 6131 O O . ILE A 1 402 ? -13.829 -42.087 -43.748 1.00 102.65 473 ILE A O 1
ATOM 6147 N N . GLU A 1 403 ? -15.754 -42.095 -44.904 1.00 96.67 474 GLU A N 1
ATOM 6148 C CA . GLU A 1 403 ? -15.071 -41.829 -46.163 1.00 103.82 474 GLU A CA 1
ATOM 6149 C C . GLU A 1 403 ? -14.404 -40.462 -46.130 1.00 100.28 474 GLU A C 1
ATOM 6150 O O . GLU A 1 403 ? -13.235 -40.322 -46.507 1.00 112.65 474 GLU A O 1
ATOM 6162 N N . ALA A 1 404 ? -15.119 -39.449 -45.636 1.00 94.12 475 ALA A N 1
ATOM 6163 C CA . ALA A 1 404 ? -14.558 -38.105 -45.536 1.00 91.64 475 ALA A CA 1
ATOM 6164 C C . ALA A 1 404 ? -13.283 -38.064 -44.705 1.00 106.66 475 ALA A C 1
ATOM 6165 O O . ALA A 1 404 ? -12.468 -37.155 -44.885 1.00 104.12 475 ALA A O 1
ATOM 6172 N N . LEU A 1 405 ? -13.093 -39.018 -43.793 1.00 121.40 476 LEU A N 1
ATOM 6173 C CA . LEU A 1 405 ? -11.939 -38.955 -42.905 1.00 138.75 476 LEU A CA 1
ATOM 6174 C C . LEU A 1 405 ? -10.631 -39.130 -43.656 1.00 159.24 476 LEU A C 1
ATOM 6175 O O . LEU A 1 405 ? -9.587 -38.665 -43.187 1.00 165.43 476 LEU A O 1
ATOM 6191 N N . GLN A 1 406 ? -10.653 -39.805 -44.804 1.00 168.64 477 GLN A N 1
ATOM 6192 C CA . GLN A 1 406 ? -9.414 -40.016 -45.541 1.00 176.46 477 GLN A CA 1
ATOM 6193 C C . GLN A 1 406 ? -8.678 -38.702 -45.768 1.00 176.22 477 GLN A C 1
ATOM 6194 O O . GLN A 1 406 ? -7.457 -38.624 -45.589 1.00 183.93 477 GLN A O 1
ATOM 6208 N N . ARG A 1 407 ? -9.410 -37.652 -46.149 1.00 160.24 478 ARG A N 1
ATOM 6209 C CA . ARG A 1 407 ? -8.815 -36.340 -46.375 1.00 154.36 478 ARG A CA 1
ATOM 6210 C C . ARG A 1 407 ? -8.194 -35.746 -45.120 1.00 146.41 478 ARG A C 1
ATOM 6211 O O . ARG A 1 407 ? -7.493 -34.734 -45.218 1.00 154.67 478 ARG A O 1
ATOM 6232 N N . HIS A 1 408 ? -8.432 -36.337 -43.955 1.00 140.97 479 HIS A N 1
ATOM 6233 C CA . HIS A 1 408 ? -7.995 -35.730 -42.709 1.00 128.23 479 HIS A CA 1
ATOM 6234 C C . HIS A 1 408 ? -6.480 -35.569 -42.683 1.00 128.80 479 HIS A C 1
ATOM 6235 O O . HIS A 1 408 ? -5.732 -36.371 -43.250 1.00 129.24 479 HIS A O 1
ATOM 6249 N N . GLU A 1 409 ? -6.032 -34.514 -41.998 1.00 130.08 480 GLU A N 1
ATOM 6250 C CA . GLU A 1 409 ? -4.606 -34.227 -41.905 1.00 132.57 480 GLU A CA 1
ATOM 6251 C C . GLU A 1 409 ? -3.886 -35.287 -41.082 1.00 128.62 480 GLU A C 1
ATOM 6252 O O . GLU A 1 409 ? -2.843 -35.807 -41.495 1.00 130.87 480 GLU A O 1
ATOM 6264 N N . ASN A 1 410 ? -4.429 -35.623 -39.915 1.00 126.02 481 ASN A N 1
ATOM 6265 C CA . ASN A 1 410 ? -3.780 -36.577 -39.027 1.00 123.09 481 ASN A CA 1
ATOM 6266 C C . ASN A 1 410 ? -3.552 -37.910 -39.732 1.00 126.13 481 ASN A C 1
ATOM 6267 O O . ASN A 1 410 ? -4.290 -38.294 -40.644 1.00 126.44 481 ASN A O 1
ATOM 6278 N N . GLU A 1 411 ? -2.512 -38.621 -39.298 1.00 124.50 482 GLU A N 1
ATOM 6279 C CA . GLU A 1 411 ? -2.109 -39.862 -39.946 1.00 130.00 482 GLU A CA 1
ATOM 6280 C C . GLU A 1 411 ? -2.879 -41.060 -39.407 1.00 122.83 482 GLU A C 1
ATOM 6281 O O . GLU A 1 411 ? -3.433 -41.841 -40.185 1.00 123.43 482 GLU A O 1
ATOM 6293 N N . SER A 1 412 ? -2.914 -41.223 -38.081 1.00 116.24 483 SER A N 1
ATOM 6294 C CA . SER A 1 412 ? -3.603 -42.367 -37.489 1.00 108.65 483 SER A CA 1
ATOM 6295 C C . SER A 1 412 ? -5.075 -42.392 -37.890 1.00 108.16 483 SER A C 1
ATOM 6296 O O . SER A 1 412 ? -5.645 -43.464 -38.129 1.00 100.16 483 SER A O 1
ATOM 6304 N N . VAL A 1 413 ? -5.707 -41.218 -37.963 1.00 116.24 484 VAL A N 1
ATOM 6305 C CA . VAL A 1 413 ? -7.074 -41.127 -38.471 1.00 118.36 484 VAL A CA 1
ATOM 6306 C C . VAL A 1 413 ? -7.138 -41.641 -39.905 1.00 119.65 484 VAL A C 1
ATOM 6307 O O . VAL A 1 413 ? -8.011 -42.442 -40.263 1.00 122.70 484 VAL A O 1
ATOM 6320 N N . TYR A 1 414 ? -6.214 -41.176 -40.749 1.00 110.97 485 TYR A N 1
ATOM 6321 C CA . TYR A 1 414 ? -6.203 -41.573 -42.152 1.00 113.87 485 TYR A CA 1
ATOM 6322 C C . TYR A 1 414 ? -6.145 -43.089 -42.297 1.00 112.81 485 TYR A C 1
ATOM 6323 O O . TYR A 1 414 ? -6.990 -43.691 -42.969 1.00 105.41 485 TYR A O 1
ATOM 6341 N N . LYS A 1 415 ? -5.156 -43.728 -41.666 1.00 127.02 486 LYS A N 1
ATOM 6342 C CA . LYS A 1 415 ? -4.991 -45.172 -41.817 1.00 130.57 486 LYS A CA 1
ATOM 6343 C C . LYS A 1 415 ? -6.146 -45.939 -41.183 1.00 118.67 486 LYS A C 1
ATOM 6344 O O . LYS A 1 415 ? -6.554 -46.986 -41.702 1.00 116.23 486 LYS A O 1
ATOM 6363 N N . ALA A 1 416 ? -6.699 -45.428 -40.081 1.00 107.15 487 ALA A N 1
ATOM 6364 C CA . ALA A 1 416 ? -7.767 -46.142 -39.386 1.00 94.35 487 ALA A CA 1
ATOM 6365 C C . ALA A 1 416 ? -9.036 -46.193 -40.226 1.00 84.03 487 ALA A C 1
ATOM 6366 O O . ALA A 1 416 ? -9.642 -47.258 -40.385 1.00 77.96 487 ALA A O 1
ATOM 6373 N N . SER A 1 417 ? -9.458 -45.053 -40.773 1.00 84.77 488 SER A N 1
ATOM 6374 C CA . SER A 1 417 ? -10.695 -45.034 -41.548 1.00 88.69 488 SER A CA 1
ATOM 6375 C C . SER A 1 417 ? -10.559 -45.835 -42.836 1.00 92.31 488 SER A C 1
ATOM 6376 O O . SER A 1 417 ? -11.533 -46.438 -43.303 1.00 88.92 488 SER A O 1
ATOM 6384 N N . LEU A 1 418 ? -9.363 -45.857 -43.419 1.00 94.94 489 LEU A N 1
ATOM 6385 C CA . LEU A 1 418 ? -9.152 -46.618 -44.643 1.00 99.70 489 LEU A CA 1
ATOM 6386 C C . LEU A 1 418 ? -9.210 -48.114 -44.367 1.00 94.68 489 LEU A C 1
ATOM 6387 O O . LEU A 1 418 ? -9.707 -48.887 -45.195 1.00 91.00 489 LEU A O 1
ATOM 6403 N N . ASN A 1 419 ? -8.714 -48.539 -43.203 1.00 99.69 490 ASN A N 1
ATOM 6404 C CA . ASN A 1 419 ? -8.848 -49.934 -42.805 1.00 102.41 490 ASN A CA 1
ATOM 6405 C C . ASN A 1 419 ? -10.318 -50.340 -42.703 1.00 101.68 490 ASN A C 1
ATOM 6406 O O . ASN A 1 419 ? -10.708 -51.411 -43.185 1.00 101.98 490 ASN A O 1
ATOM 6417 N N . LEU A 1 420 ? -11.152 -49.493 -42.085 1.00 97.45 491 LEU A N 1
ATOM 6418 C CA . LEU A 1 420 ? -12.567 -49.832 -41.922 1.00 90.81 491 LEU A CA 1
ATOM 6419 C C . LEU A 1 420 ? -13.273 -49.911 -43.266 1.00 86.63 491 LEU A C 1
ATOM 6420 O O . LEU A 1 420 ? -14.092 -50.811 -43.493 1.00 86.74 491 LEU A O 1
ATOM 6436 N N . ILE A 1 421 ? -12.989 -48.958 -44.154 1.00 83.07 492 ILE A N 1
ATOM 6437 C CA . ILE A 1 421 ? -13.660 -48.916 -45.447 1.00 81.46 492 ILE A CA 1
ATOM 6438 C C . ILE A 1 421 ? -13.262 -50.117 -46.291 1.00 86.85 492 ILE A C 1
ATOM 6439 O O . ILE A 1 421 ? -14.111 -50.769 -46.909 1.00 82.64 492 ILE A O 1
ATOM 6455 N N . GLU A 1 422 ? -11.965 -50.426 -46.339 1.00 98.59 493 GLU A N 1
ATOM 6456 C CA . GLU A 1 422 ? -11.535 -51.564 -47.140 1.00 110.73 493 GLU A CA 1
ATOM 6457 C C . GLU A 1 422 ? -12.023 -52.874 -46.540 1.00 105.74 493 GLU A C 1
ATOM 6458 O O . GLU A 1 422 ? -12.342 -53.816 -47.276 1.00 104.74 493 GLU A O 1
ATOM 6470 N N . LYS A 1 423 ? -12.122 -52.939 -45.218 1.00 102.67 494 LYS A N 1
ATOM 6471 C CA . LYS A 1 423 ? -12.393 -54.207 -44.558 1.00 100.44 494 LYS A CA 1
ATOM 6472 C C . LYS A 1 423 ? -13.888 -54.528 -44.513 1.00 95.52 494 LYS A C 1
ATOM 6473 O O . LYS A 1 423 ? -14.273 -55.698 -44.622 1.00 93.95 494 LYS A O 1
ATOM 6492 N N . TYR A 1 424 ? -14.751 -53.520 -44.374 1.00 95.43 495 TYR A N 1
ATOM 6493 C CA . TYR A 1 424 ? -16.175 -53.775 -44.173 1.00 91.60 495 TYR A CA 1
ATOM 6494 C C . TYR A 1 424 ? -17.101 -53.081 -45.164 1.00 94.89 495 TYR A C 1
ATOM 6495 O O . TYR A 1 424 ? -18.309 -53.343 -45.125 1.00 88.83 495 TYR A O 1
ATOM 6513 N N . PHE A 1 425 ? -16.591 -52.231 -46.049 1.00 97.68 496 PHE A N 1
ATOM 6514 C CA . PHE A 1 425 ? -17.424 -51.462 -46.974 1.00 105.67 496 PHE A CA 1
ATOM 6515 C C . PHE A 1 425 ? -16.923 -51.609 -48.407 1.00 113.78 496 PHE A C 1
ATOM 6516 O O . PHE A 1 425 ? -16.772 -50.632 -49.143 1.00 118.65 496 PHE A O 1
ATOM 6533 N N . SER A 1 426 ? -16.683 -52.847 -48.828 1.00 120.06 497 SER A N 1
ATOM 6534 C CA . SER A 1 426 ? -16.118 -53.137 -50.138 1.00 125.97 497 SER A CA 1
ATOM 6535 C C . SER A 1 426 ? -17.047 -54.046 -50.936 1.00 134.92 497 SER A C 1
ATOM 6536 O O . SER A 1 426 ? -18.014 -54.606 -50.414 1.00 132.29 497 SER A O 1
ATOM 6544 N N . VAL A 1 427 ? -16.725 -54.193 -52.221 1.00 148.00 498 VAL A N 1
ATOM 6545 C CA . VAL A 1 427 ? -17.511 -54.998 -53.159 1.00 150.57 498 VAL A CA 1
ATOM 6546 C C . VAL A 1 427 ? -18.868 -54.326 -53.350 1.00 149.54 498 VAL A C 1
ATOM 6547 O O . VAL A 1 427 ? -18.992 -53.123 -53.118 1.00 147.10 498 VAL A O 1
ATOM 6560 N N . THR B 2 1 ? -13.315 -24.975 0.064 1.00 96.16 13 THR B N 1
ATOM 6561 C CA . THR B 2 1 ? -12.334 -25.308 -0.964 1.00 98.37 13 THR B CA 1
ATOM 6562 C C . THR B 2 1 ? -11.463 -24.101 -1.303 1.00 102.69 13 THR B C 1
ATOM 6563 O O . THR B 2 1 ? -10.534 -24.218 -2.105 1.00 105.67 13 THR B O 1
ATOM 6573 N N . ASN B 2 2 ? -11.769 -22.941 -0.719 1.00 107.18 14 ASN B N 1
ATOM 6574 C CA . ASN B 2 2 ? -10.948 -21.759 -0.957 1.00 99.11 14 ASN B CA 1
ATOM 6575 C C . ASN B 2 2 ? -9.620 -21.908 -0.235 1.00 87.76 14 ASN B C 1
ATOM 6576 O O . ASN B 2 2 ? -9.558 -22.421 0.885 1.00 82.10 14 ASN B O 1
ATOM 6587 N N . LYS B 2 3 ? -8.544 -21.488 -0.898 1.00 80.28 15 LYS B N 1
ATOM 6588 C CA . LYS B 2 3 ? -7.232 -21.616 -0.285 1.00 70.02 15 LYS B CA 1
ATOM 6589 C C . LYS B 2 3 ? -7.131 -20.740 0.957 1.00 57.46 15 LYS B C 1
ATOM 6590 O O . LYS B 2 3 ? -6.663 -21.199 2.003 1.00 52.07 15 LYS B O 1
ATOM 6609 N N . LYS B 2 4 ? -7.625 -19.504 0.883 1.00 57.95 16 LYS B N 1
ATOM 6610 C CA . LYS B 2 4 ? -7.458 -18.522 1.943 1.00 56.20 16 LYS B CA 1
ATOM 6611 C C . LYS B 2 4 ? -8.773 -17.802 2.233 1.00 61.09 16 LYS B C 1
ATOM 6612 O O . LYS B 2 4 ? -9.661 -17.711 1.384 1.00 62.94 16 LYS B O 1
ATOM 6631 N N . MET B 2 5 ? -8.859 -17.268 3.457 1.00 59.09 17 MET B N 1
ATOM 6632 C CA . MET B 2 5 ? -10.075 -16.697 4.031 1.00 63.45 17 MET B CA 1
ATOM 6633 C C . MET B 2 5 ? -9.686 -15.504 4.889 1.00 53.59 17 MET B C 1
ATOM 6634 O O . MET B 2 5 ? -9.020 -15.674 5.911 1.00 50.26 17 MET B O 1
ATOM 6648 N N . ARG B 2 6 ? -10.131 -14.319 4.523 1.00 52.56 18 ARG B N 1
ATOM 6649 C CA . ARG B 2 6 ? -10.015 -13.163 5.402 1.00 52.45 18 ARG B CA 1
ATOM 6650 C C . ARG B 2 6 ? -11.124 -13.198 6.448 1.00 51.71 18 ARG B C 1
ATOM 6651 O O . ARG B 2 6 ? -12.180 -13.788 6.229 1.00 52.98 18 ARG B O 1
ATOM 6672 N N . ARG B 2 7 ? -10.877 -12.587 7.606 1.00 50.06 19 ARG B N 1
ATOM 6673 C CA . ARG B 2 7 ? -11.927 -12.422 8.607 1.00 52.73 19 ARG B CA 1
ATOM 6674 C C . ARG B 2 7 ? -12.460 -10.988 8.609 1.00 53.80 19 ARG B C 1
ATOM 6675 O O . ARG B 2 7 ? -11.719 -10.046 8.906 1.00 53.48 19 ARG B O 1
ATOM 6696 N N . ASN B 2 8 ? -13.754 -10.837 8.341 1.00 58.10 20 ASN B N 1
ATOM 6697 C CA . ASN B 2 8 ? -14.372 -9.532 8.163 1.00 65.80 20 ASN B CA 1
ATOM 6698 C C . ASN B 2 8 ? -14.993 -9.032 9.463 1.00 69.24 20 ASN B C 1
ATOM 6699 O O . ASN B 2 8 ? -15.272 -9.797 10.392 1.00 63.15 20 ASN B O 1
ATOM 6710 N N . ARG B 2 9 ? -15.217 -7.724 9.518 1.00 81.87 21 ARG B N 1
ATOM 6711 C CA . ARG B 2 9 ? -15.887 -7.146 10.674 1.00 96.70 21 ARG B CA 1
ATOM 6712 C C . ARG B 2 9 ? -17.296 -7.708 10.819 1.00 107.64 21 ARG B C 1
ATOM 6713 O O . ARG B 2 9 ? -17.945 -8.085 9.841 1.00 113.53 21 ARG B O 1
ATOM 6734 N N . PHE B 2 10 ? -17.754 -7.781 12.068 1.00 103.15 22 PHE B N 1
ATOM 6735 C CA . PHE B 2 10 ? -19.139 -8.130 12.353 1.00 112.47 22 PHE B CA 1
ATOM 6736 C C . PHE B 2 10 ? -20.055 -7.072 11.758 1.00 122.30 22 PHE B C 1
ATOM 6737 O O . PHE B 2 10 ? -19.949 -5.888 12.094 1.00 118.80 22 PHE B O 1
ATOM 6754 N N . LYS B 2 11 ? -20.937 -7.497 10.862 1.00 136.62 23 LYS B N 1
ATOM 6755 C CA . LYS B 2 11 ? -21.873 -6.584 10.218 1.00 146.88 23 LYS B CA 1
ATOM 6756 C C . LYS B 2 11 ? -23.231 -6.650 10.914 1.00 158.84 23 LYS B C 1
ATOM 6757 O O . LYS B 2 11 ? -23.829 -5.624 11.243 1.00 160.44 23 LYS B O 1
ATOM 6777 N N . THR C 2 1 ? -1.714 -49.186 -18.980 1.00 129.84 9 THR C N 1
ATOM 6778 C CA . THR C 2 1 ? -3.012 -49.403 -18.353 1.00 131.18 9 THR C CA 1
ATOM 6779 C C . THR C 2 1 ? -4.126 -48.825 -19.227 1.00 139.26 9 THR C C 1
ATOM 6780 O O . THR C 2 1 ? -3.865 -48.237 -20.276 1.00 138.64 9 THR C O 1
ATOM 6790 N N . ASN C 2 2 ? -5.369 -49.016 -18.786 1.00 149.98 10 ASN C N 1
ATOM 6791 C CA . ASN C 2 2 ? -6.542 -48.495 -19.475 1.00 143.89 10 ASN C CA 1
ATOM 6792 C C . ASN C 2 2 ? -7.130 -47.274 -18.785 1.00 147.53 10 ASN C C 1
ATOM 6793 O O . ASN C 2 2 ? -7.801 -46.472 -19.442 1.00 153.76 10 ASN C O 1
ATOM 6804 N N . LYS C 2 3 ? -6.882 -47.115 -17.489 1.00 132.57 11 LYS C N 1
ATOM 6805 C CA . LYS C 2 3 ? -7.423 -45.999 -16.735 1.00 117.59 11 LYS C CA 1
ATOM 6806 C C . LYS C 2 3 ? -6.541 -44.770 -16.869 1.00 118.52 11 LYS C C 1
ATOM 6807 O O . LYS C 2 3 ? -5.315 -44.860 -16.948 1.00 128.91 11 LYS C O 1
ATOM 6826 N N . LYS C 2 4 ? -7.187 -43.615 -16.890 1.00 109.53 12 LYS C N 1
ATOM 6827 C CA . LYS C 2 4 ? -6.519 -42.332 -17.005 1.00 99.53 12 LYS C CA 1
ATOM 6828 C C . LYS C 2 4 ? -6.718 -41.569 -15.708 1.00 106.56 12 LYS C C 1
ATOM 6829 O O . LYS C 2 4 ? -7.856 -41.287 -15.316 1.00 102.45 12 LYS C O 1
ATOM 6848 N N . MET C 2 5 ? -5.612 -41.252 -15.044 1.00 123.39 13 MET C N 1
ATOM 6849 C CA . MET C 2 5 ? -5.640 -40.412 -13.856 1.00 133.73 13 MET C CA 1
ATOM 6850 C C . MET C 2 5 ? -5.603 -38.929 -14.207 1.00 143.12 13 MET C C 1
ATOM 6851 O O . MET C 2 5 ? -6.130 -38.103 -13.451 1.00 137.31 13 MET C O 1
ATOM 6865 N N . ARG C 2 6 ? -4.994 -38.581 -15.344 1.00 147.71 14 ARG C N 1
ATOM 6866 C CA . ARG C 2 6 ? -4.654 -37.194 -15.667 1.00 153.76 14 ARG C CA 1
ATOM 6867 C C . ARG C 2 6 ? -5.687 -36.589 -16.616 1.00 153.13 14 ARG C C 1
ATOM 6868 O O . ARG C 2 6 ? -5.407 -36.247 -17.766 1.00 153.62 14 ARG C O 1
ATOM 6889 N N . ARG C 2 7 ? -6.904 -36.445 -16.093 1.00 142.29 15 ARG C N 1
ATOM 6890 C CA . ARG C 2 7 ? -7.912 -35.654 -16.786 1.00 133.53 15 ARG C CA 1
ATOM 6891 C C . ARG C 2 7 ? -7.487 -34.194 -16.876 1.00 139.74 15 ARG C C 1
ATOM 6892 O O . ARG C 2 7 ? -7.742 -33.527 -17.884 1.00 148.66 15 ARG C O 1
ATOM 6913 N N . ASN C 2 8 ? -6.812 -33.686 -15.839 1.00 136.89 16 ASN C N 1
ATOM 6914 C CA . ASN C 2 8 ? -6.429 -32.277 -15.816 1.00 131.55 16 ASN C CA 1
ATOM 6915 C C . ASN C 2 8 ? -5.412 -31.972 -16.909 1.00 136.17 16 ASN C C 1
ATOM 6916 O O . ASN C 2 8 ? -5.576 -31.011 -17.670 1.00 134.72 16 ASN C O 1
ATOM 6927 N N . ARG C 2 9 ? -4.350 -32.777 -17.005 1.00 146.95 17 ARG C N 1
ATOM 6928 C CA . ARG C 2 9 ? -3.394 -32.590 -18.093 1.00 149.86 17 ARG C CA 1
ATOM 6929 C C . ARG C 2 9 ? -4.065 -32.780 -19.448 1.00 159.28 17 ARG C C 1
ATOM 6930 O O . ARG C 2 9 ? -3.772 -32.047 -20.400 1.00 150.18 17 ARG C O 1
ATOM 6951 N N . PHE C 2 10 ? -4.974 -33.755 -19.554 1.00 174.00 18 PHE C N 1
ATOM 6952 C CA . PHE C 2 10 ? -5.712 -33.945 -20.800 1.00 172.58 18 PHE C CA 1
ATOM 6953 C C . PHE C 2 10 ? -6.439 -32.669 -21.206 1.00 169.72 18 PHE C C 1
ATOM 6954 O O . PHE C 2 10 ? -6.421 -32.286 -22.381 1.00 174.12 18 PHE C O 1
ATOM 6971 N N . LYS C 2 11 ? -7.074 -31.995 -20.249 1.00 157.16 19 LYS C N 1
ATOM 6972 C CA . LYS C 2 11 ? -7.651 -30.665 -20.470 1.00 142.90 19 LYS C CA 1
ATOM 6973 C C . LYS C 2 11 ? -8.699 -30.661 -21.587 1.00 142.28 19 LYS C C 1
ATOM 6974 O O . LYS C 2 11 ? -9.488 -29.720 -21.694 1.00 139.89 19 LYS C O 1
#